Protein AF-0000000074986511 (afdb_homodimer)

Structure (mmCIF, N/CA/C/O backbone):
data_AF-0000000074986511-model_v1
#
loop_
_entity.id
_entity.type
_entity.pdbx_description
1 polymer '6-phosphogluconate dehydrogenase C-terminal domain-like protein'
#
loop_
_atom_site.group_PDB
_atom_site.id
_atom_site.type_symbol
_atom_site.label_atom_id
_atom_site.label_alt_id
_atom_site.label_comp_id
_atom_site.label_asym_id
_atom_site.label_entity_id
_atom_site.label_seq_id
_atom_site.pdbx_PDB_ins_code
_atom_site.Cartn_x
_atom_site.Cartn_y
_atom_site.Cartn_z
_atom_site.occupancy
_atom_site.B_iso_or_equiv
_atom_site.auth_seq_id
_atom_site.auth_comp_id
_atom_site.auth_asym_id
_atom_site.auth_atom_id
_atom_site.pdbx_PDB_model_num
ATOM 1 N N . MET A 1 1 ? 8.164 58.875 12.359 1 34.78 1 MET A N 1
ATOM 2 C CA . MET A 1 1 ? 7.098 57.906 12.078 1 34.78 1 MET A CA 1
ATOM 3 C C . MET A 1 1 ? 6.812 57.031 13.305 1 34.78 1 MET A C 1
ATOM 5 O O . MET A 1 1 ? 7.734 56.625 14 1 34.78 1 MET A O 1
ATOM 9 N N . PRO A 1 2 ? 5.688 57.156 13.945 1 41.56 2 PRO A N 1
ATOM 10 C CA . PRO A 1 2 ? 5.574 56.5 15.25 1 41.56 2 PRO A CA 1
ATOM 11 C C . PRO A 1 2 ? 6.176 55.094 15.25 1 41.56 2 PRO A C 1
ATOM 13 O O . PRO A 1 2 ? 6.223 54.438 14.203 1 41.56 2 PRO A O 1
ATOM 16 N N . ASN A 1 3 ? 7.301 54.781 15.797 1 42.22 3 ASN A N 1
ATOM 17 C CA . ASN A 1 3 ? 7.98 53.5 16.047 1 42.22 3 ASN A CA 1
ATOM 18 C C . ASN A 1 3 ? 6.98 52.375 16.234 1 42.22 3 ASN A C 1
ATOM 20 O O . ASN A 1 3 ? 6.449 52.188 17.328 1 42.22 3 ASN A O 1
ATOM 24 N N . SER A 1 4 ? 5.902 52.188 15.422 1 50.09 4 SER A N 1
ATOM 25 C CA . SER A 1 4 ? 4.805 51.25 15.531 1 50.09 4 SER A CA 1
ATOM 26 C C . SER A 1 4 ? 5.293 49.906 16.062 1 50.09 4 SER A C 1
ATOM 28 O O . SER A 1 4 ? 6.238 49.312 15.516 1 50.09 4 SER A O 1
ATOM 30 N N . GLU A 1 5 ? 5.227 49.625 17.359 1 72.12 5 GLU A N 1
ATOM 31 C CA . GLU A 1 5 ? 5.711 48.469 18.125 1 72.12 5 GLU A CA 1
ATOM 32 C C . GLU A 1 5 ? 5.426 47.188 17.391 1 72.12 5 GLU A C 1
ATOM 34 O O . GLU A 1 5 ? 4.289 46.906 16.984 1 72.12 5 GLU A O 1
ATOM 39 N N . LEU A 1 6 ? 6.391 46.531 16.797 1 88.69 6 LEU A N 1
ATOM 40 C CA . LEU A 1 6 ? 6.305 45.25 16.094 1 88.69 6 LEU A CA 1
ATOM 41 C C . LEU A 1 6 ? 5.543 44.219 16.922 1 88.69 6 LEU A C 1
ATOM 43 O O . LEU A 1 6 ? 5.691 44.156 18.141 1 88.69 6 LEU A O 1
ATOM 47 N N . GLU A 1 7 ? 4.668 43.594 16.203 1 94.12 7 GLU A N 1
ATOM 48 C CA . GLU A 1 7 ? 3.949 42.5 16.859 1 94.12 7 GLU A CA 1
ATOM 49 C C . GLU A 1 7 ? 4.848 41.281 17.031 1 94.12 7 GLU A C 1
ATOM 51 O O . GLU A 1 7 ? 5.719 41.031 16.203 1 94.12 7 GLU A O 1
ATOM 56 N N . ASP A 1 8 ? 4.715 40.625 18.172 1 97.75 8 ASP A N 1
ATOM 57 C CA . ASP A 1 8 ? 5.438 39.375 18.391 1 97.75 8 ASP A CA 1
ATOM 58 C C . ASP A 1 8 ? 4.629 38.188 17.906 1 97.75 8 ASP A C 1
ATOM 60 O O . ASP A 1 8 ? 3.467 38 18.281 1 97.75 8 ASP A O 1
ATOM 64 N N . ILE A 1 9 ? 5.211 37.344 17.031 1 98.62 9 ILE A N 1
ATOM 65 C CA . ILE A 1 9 ? 4.602 36.125 16.531 1 98.62 9 ILE A CA 1
ATOM 66 C C . ILE A 1 9 ? 5.496 34.938 16.844 1 98.62 9 ILE A C 1
ATOM 68 O O . ILE A 1 9 ? 6.723 35.031 16.719 1 98.62 9 ILE A O 1
ATOM 72 N N . LEU A 1 10 ? 4.879 33.875 17.281 1 98.88 10 LEU A N 1
ATOM 73 C CA . LEU A 1 10 ? 5.609 32.656 17.594 1 98.88 10 LEU A CA 1
ATOM 74 C C . LEU A 1 10 ? 5.32 31.578 16.547 1 98.88 10 LEU A C 1
ATOM 76 O O . LEU A 1 10 ? 4.168 31.391 16.156 1 98.88 10 LEU A O 1
ATOM 80 N N . VAL A 1 11 ? 6.359 30.906 16.094 1 98.81 11 VAL A N 1
ATOM 81 C CA . VAL A 1 11 ? 6.23 29.734 15.242 1 98.81 11 VAL A CA 1
ATOM 82 C C . VAL A 1 11 ? 6.738 28.5 15.984 1 98.81 11 VAL A C 1
ATOM 84 O O . VAL A 1 11 ? 7.914 28.422 16.344 1 98.81 11 VAL A O 1
ATOM 87 N N . VAL A 1 12 ? 5.812 27.578 16.219 1 98.62 12 VAL A N 1
ATOM 88 C CA . VAL A 1 12 ? 6.152 26.328 16.891 1 98.62 12 VAL A CA 1
ATOM 89 C C . VAL A 1 12 ? 6.359 25.219 15.867 1 98.62 12 VAL A C 1
ATOM 91 O O . VAL A 1 12 ? 5.406 24.781 15.219 1 98.62 12 VAL A O 1
ATOM 94 N N . GLY A 1 13 ? 7.539 24.672 15.797 1 97.06 13 GLY A N 1
ATOM 95 C CA . GLY A 1 13 ? 7.926 23.734 14.758 1 97.06 13 GLY A CA 1
ATOM 96 C C . GLY A 1 13 ? 8.75 24.375 13.656 1 97.06 13 GLY A C 1
ATOM 97 O O . GLY A 1 13 ? 8.289 25.297 12.984 1 97.06 13 GLY A O 1
ATOM 98 N N . PHE A 1 14 ? 9.891 23.828 13.477 1 96.75 14 PHE A N 1
ATOM 99 C CA . PHE A 1 14 ? 10.797 24.469 12.531 1 96.75 14 PHE A CA 1
ATOM 100 C C . PHE A 1 14 ? 11.25 23.469 11.461 1 96.75 14 PHE A C 1
ATOM 102 O O . PHE A 1 14 ? 12.445 23.312 11.219 1 96.75 14 PHE A O 1
ATOM 109 N N . GLY A 1 15 ? 10.273 22.766 10.945 1 93.56 15 GLY A N 1
ATOM 110 C CA . GLY A 1 15 ? 10.453 22.031 9.703 1 93.56 15 GLY A CA 1
ATOM 111 C C . GLY A 1 15 ? 10.383 22.922 8.477 1 93.56 15 GLY A C 1
ATOM 112 O O . GLY A 1 15 ? 10.586 24.141 8.562 1 93.56 15 GLY A O 1
ATOM 113 N N . ALA A 1 16 ? 10.109 22.312 7.371 1 91.56 16 ALA A N 1
ATOM 114 C CA . ALA A 1 16 ? 10.102 23.047 6.109 1 91.56 16 ALA A CA 1
ATOM 115 C C . ALA A 1 16 ? 9.039 24.141 6.117 1 91.56 16 ALA A C 1
ATOM 117 O O . ALA A 1 16 ? 9.32 25.297 5.777 1 91.56 16 ALA A O 1
ATOM 118 N N . VAL A 1 17 ? 7.785 23.781 6.555 1 93.56 17 VAL A N 1
ATOM 119 C CA . VAL A 1 17 ? 6.676 24.719 6.551 1 93.56 17 VAL A CA 1
ATOM 120 C C . VAL A 1 17 ? 6.941 25.844 7.555 1 93.56 17 VAL A C 1
ATOM 122 O O . VAL A 1 17 ? 6.781 27.031 7.238 1 93.56 17 VAL A O 1
ATOM 125 N N . GLY A 1 18 ? 7.426 25.484 8.75 1 96.44 18 GLY A N 1
ATOM 126 C CA . GLY A 1 18 ? 7.73 26.484 9.758 1 96.44 18 GLY A CA 1
ATOM 127 C C . GLY A 1 18 ? 8.836 27.438 9.344 1 96.44 18 GLY A C 1
ATOM 128 O O . GLY A 1 18 ? 8.766 28.641 9.617 1 96.44 18 GLY A O 1
ATOM 129 N N . ALA A 1 19 ? 9.781 26.875 8.688 1 96.38 19 ALA A N 1
ATOM 130 C CA . ALA A 1 19 ? 10.914 27.688 8.242 1 96.38 19 ALA A CA 1
ATOM 131 C C . ALA A 1 19 ? 10.477 28.703 7.188 1 96.38 19 ALA A C 1
ATOM 133 O O . ALA A 1 19 ? 10.797 29.891 7.289 1 96.38 19 ALA A O 1
ATOM 134 N N . ILE A 1 20 ? 9.727 28.25 6.262 1 95.38 20 ILE A N 1
ATOM 135 C CA . ILE A 1 20 ? 9.289 29.141 5.188 1 95.38 20 ILE A CA 1
ATOM 136 C C . ILE A 1 20 ? 8.336 30.188 5.746 1 95.38 20 ILE A C 1
ATOM 138 O O . ILE A 1 20 ? 8.414 31.359 5.379 1 95.38 20 ILE A O 1
ATOM 142 N N . CYS A 1 21 ? 7.453 29.797 6.625 1 95.88 21 CYS A N 1
ATOM 143 C CA . CYS A 1 21 ? 6.547 30.734 7.262 1 95.88 21 CYS A CA 1
ATOM 144 C C . CYS A 1 21 ? 7.32 31.797 8.031 1 95.88 21 CYS A C 1
ATOM 146 O O . CYS A 1 21 ? 6.996 33 7.953 1 95.88 21 CYS A O 1
ATOM 148 N N . SER A 1 22 ? 8.32 31.375 8.727 1 97.62 22 SER A N 1
ATOM 149 C CA . SER A 1 22 ? 9.141 32.281 9.5 1 97.62 22 SER A CA 1
ATOM 150 C C . SER A 1 22 ? 9.875 33.281 8.586 1 97.62 22 SER A C 1
ATOM 152 O O . SER A 1 22 ? 9.961 34.469 8.891 1 97.62 22 SER A O 1
ATOM 154 N N . LEU A 1 23 ? 10.406 32.719 7.523 1 96.81 23 LEU A N 1
ATOM 155 C CA . LEU A 1 23 ? 11.094 33.562 6.547 1 96.81 23 LEU A CA 1
ATOM 156 C C . LEU A 1 23 ? 10.164 34.656 6.012 1 96.81 23 LEU A C 1
ATOM 158 O O . LEU A 1 23 ? 10.516 35.844 5.992 1 96.81 23 LEU A O 1
ATOM 162 N N . ILE A 1 24 ? 8.992 34.281 5.66 1 95.81 24 ILE A N 1
ATOM 163 C CA . ILE A 1 24 ? 8.008 35.188 5.07 1 95.81 24 ILE A CA 1
ATOM 164 C C . ILE A 1 24 ? 7.605 36.25 6.09 1 95.81 24 ILE A C 1
ATOM 166 O O . ILE A 1 24 ? 7.609 37.438 5.789 1 95.81 24 ILE A O 1
ATOM 170 N N . LEU A 1 25 ? 7.297 35.844 7.277 1 97.31 25 LEU A N 1
ATOM 171 C CA . LEU A 1 25 ? 6.824 36.75 8.312 1 97.31 25 LEU A CA 1
ATOM 172 C C . LEU A 1 25 ? 7.91 37.75 8.695 1 97.31 25 LEU A C 1
ATOM 174 O O . LEU A 1 25 ? 7.641 38.938 8.828 1 97.31 25 LEU A O 1
ATOM 178 N N . LYS A 1 26 ? 9.094 37.281 8.859 1 97.19 26 LYS A N 1
ATOM 179 C CA . LYS A 1 26 ? 10.188 38.188 9.211 1 97.19 26 LYS A CA 1
ATOM 180 C C . LYS A 1 26 ? 10.477 39.156 8.078 1 97.19 26 LYS A C 1
ATOM 182 O O . LYS A 1 26 ? 10.766 40.344 8.32 1 97.19 26 LYS A O 1
ATOM 187 N N . THR A 1 27 ? 10.43 38.656 6.898 1 95.69 27 THR A N 1
ATOM 188 C CA . THR A 1 27 ? 10.695 39.5 5.727 1 95.69 27 THR A CA 1
ATOM 189 C C . THR A 1 27 ? 9.68 40.625 5.621 1 95.69 27 THR A C 1
ATOM 191 O O . THR A 1 27 ? 9.977 41.688 5.047 1 95.69 27 THR A O 1
ATOM 194 N N . SER A 1 28 ? 8.516 40.469 6.16 1 95.5 28 SER A N 1
ATOM 195 C CA . SER A 1 28 ? 7.48 41.5 6.117 1 95.5 28 SER A CA 1
ATOM 196 C C . SER A 1 28 ? 7.957 42.781 6.781 1 95.5 28 SER A C 1
ATOM 198 O O . SER A 1 28 ? 7.465 43.875 6.469 1 95.5 28 SER A O 1
ATOM 200 N N . GLY A 1 29 ? 8.82 42.656 7.809 1 96.19 29 GLY A N 1
ATOM 201 C CA . GLY A 1 29 ? 9.281 43.812 8.578 1 96.19 29 GLY A CA 1
ATOM 202 C C . GLY A 1 29 ? 8.242 44.312 9.562 1 96.19 29 GLY A C 1
ATOM 203 O O . GLY A 1 29 ? 8.445 45.344 10.203 1 96.19 29 GLY A O 1
ATOM 204 N N . LEU A 1 30 ? 7.195 43.594 9.703 1 96.12 30 LEU A N 1
ATOM 205 C CA . LEU A 1 30 ? 6.078 44.094 10.508 1 96.12 30 LEU A CA 1
ATOM 206 C C . LEU A 1 30 ? 6 43.344 11.836 1 96.12 30 LEU A C 1
ATOM 208 O O . LEU A 1 30 ? 5.219 43.688 12.711 1 96.12 30 LEU A O 1
ATOM 212 N N . VAL A 1 31 ? 6.844 42.281 11.953 1 97.38 31 VAL A N 1
ATOM 213 C CA . VAL A 1 31 ? 6.699 41.438 13.133 1 97.38 31 VAL A CA 1
ATOM 214 C C . VAL A 1 31 ? 8.078 41.031 13.641 1 97.38 31 VAL A C 1
ATOM 216 O O . VAL A 1 31 ? 9.062 41.094 12.914 1 97.38 31 VAL A O 1
ATOM 219 N N . ARG A 1 32 ? 8.188 40.656 14.922 1 98.06 32 ARG A N 1
ATOM 220 C CA . ARG A 1 32 ? 9.281 39.906 15.523 1 98.06 32 ARG A CA 1
ATOM 221 C C . ARG A 1 32 ? 8.938 38.406 15.625 1 98.06 32 ARG A C 1
ATOM 223 O O . ARG A 1 32 ? 7.957 38.031 16.266 1 98.06 32 ARG A O 1
ATOM 230 N N . VAL A 1 33 ? 9.758 37.625 14.977 1 98.62 33 VAL A N 1
ATOM 231 C CA . VAL A 1 33 ? 9.445 36.219 14.867 1 98.62 33 VAL A CA 1
ATOM 232 C C . VAL A 1 33 ? 10.266 35.406 15.883 1 98.62 33 VAL A C 1
ATOM 234 O O . VAL A 1 33 ? 11.492 35.438 15.844 1 98.62 33 VAL A O 1
ATOM 237 N N . THR A 1 34 ? 9.625 34.812 16.828 1 98.75 34 THR A N 1
ATOM 238 C CA . THR A 1 34 ? 10.203 33.812 17.703 1 98.75 34 THR A CA 1
ATOM 239 C C . THR A 1 34 ? 9.914 32.406 17.172 1 98.75 34 THR A C 1
ATOM 241 O O . THR A 1 34 ? 8.805 32.125 16.734 1 98.75 34 THR A O 1
ATOM 244 N N . VAL A 1 35 ? 10.938 31.531 17.188 1 98.75 35 VAL A N 1
ATOM 245 C CA . VAL A 1 35 ? 10.789 30.188 16.656 1 98.75 35 VAL A CA 1
ATOM 246 C C . VAL A 1 35 ? 11.148 29.156 17.734 1 98.75 35 VAL A C 1
ATOM 248 O O . VAL A 1 35 ? 12.117 29.344 18.469 1 98.75 35 VAL A O 1
ATOM 251 N N . VAL A 1 36 ? 10.32 28.172 17.859 1 98.62 36 VAL A N 1
ATOM 252 C CA . VAL A 1 36 ? 10.688 27 18.641 1 98.62 36 VAL A CA 1
ATOM 253 C C . VAL A 1 36 ? 11.172 25.891 17.719 1 98.62 36 VAL A C 1
ATOM 255 O O . VAL A 1 36 ? 10.422 25.391 16.875 1 98.62 36 VAL A O 1
ATOM 258 N N . ALA A 1 37 ? 12.398 25.531 17.828 1 97.44 37 ALA A N 1
ATOM 259 C CA . ALA A 1 37 ? 13.016 24.391 17.156 1 97.44 37 ALA A CA 1
ATOM 260 C C . ALA A 1 37 ? 13.414 23.312 18.156 1 97.44 37 ALA A C 1
ATOM 262 O O . ALA A 1 37 ? 13.969 23.609 19.219 1 97.44 37 ALA A O 1
ATOM 263 N N . ARG A 1 38 ? 13.062 22.125 17.875 1 92.31 38 ARG A N 1
ATOM 264 C CA . ARG A 1 38 ? 13.391 21.047 18.812 1 92.31 38 ARG A CA 1
ATOM 265 C C . ARG A 1 38 ? 14.547 20.203 18.297 1 92.31 38 ARG A C 1
ATOM 267 O O . ARG A 1 38 ? 15.703 20.438 18.625 1 92.31 38 ARG A O 1
ATOM 274 N N . SER A 1 39 ? 14.266 19.312 17.281 1 90.06 39 SER A N 1
ATOM 275 C CA . SER A 1 39 ? 15.258 18.359 16.828 1 90.06 39 SER A CA 1
ATOM 276 C C . SER A 1 39 ? 16.422 19.062 16.125 1 90.06 39 SER A C 1
ATOM 278 O O . SER A 1 39 ? 17.547 18.562 16.141 1 90.06 39 SER A O 1
ATOM 280 N N . ASN A 1 40 ? 16.125 20.234 15.555 1 94.31 40 ASN A N 1
ATOM 281 C CA . ASN A 1 40 ? 17.188 20.891 14.789 1 94.31 40 ASN A CA 1
ATOM 282 C C . ASN A 1 40 ? 17.641 22.188 15.445 1 94.31 40 ASN A C 1
ATOM 284 O O . ASN A 1 40 ? 18.234 23.047 14.797 1 94.31 40 ASN A O 1
ATOM 288 N N . TYR A 1 41 ? 17.391 22.359 16.734 1 97.12 41 TYR A N 1
ATOM 289 C CA . TYR A 1 41 ? 17.75 23.562 17.469 1 97.12 41 TYR A CA 1
ATOM 290 C C . TYR A 1 41 ? 19.234 23.844 17.359 1 97.12 41 TYR A C 1
ATOM 292 O O . TYR A 1 41 ? 19.641 24.969 17.016 1 97.12 41 TYR A O 1
ATOM 300 N N . ASN A 1 42 ? 20.031 22.859 17.594 1 97.31 42 ASN A N 1
ATOM 301 C CA . ASN A 1 42 ? 21.484 23.047 17.641 1 97.31 42 ASN A CA 1
ATOM 302 C C . ASN A 1 42 ? 22.031 23.469 16.266 1 97.31 42 ASN A C 1
ATOM 304 O O . ASN A 1 42 ? 22.859 24.375 16.188 1 97.31 42 ASN A O 1
ATOM 308 N N . ALA A 1 43 ? 21.516 22.844 15.25 1 97.25 43 ALA A N 1
ATOM 309 C CA . ALA A 1 43 ? 21.969 23.172 13.906 1 97.25 43 ALA A CA 1
ATOM 310 C C . ALA A 1 43 ? 21.609 24.609 13.539 1 97.25 43 ALA A C 1
ATOM 312 O O . ALA A 1 43 ? 22.438 25.359 13 1 97.25 43 ALA A O 1
ATOM 313 N N . VAL A 1 44 ? 20.438 25 13.914 1 97.56 44 VAL A N 1
ATOM 314 C CA . VAL A 1 44 ? 19.953 26.328 13.594 1 97.56 44 VAL A CA 1
ATOM 315 C C . VAL A 1 44 ? 20.672 27.375 14.453 1 97.56 44 VAL A C 1
ATOM 317 O O . VAL A 1 44 ? 21.016 28.453 13.977 1 97.56 44 VAL A O 1
ATOM 320 N N . ASN A 1 45 ? 20.844 27.047 15.688 1 97.38 45 ASN A N 1
ATOM 321 C CA . ASN A 1 45 ? 21.531 27.938 16.609 1 97.38 45 ASN A CA 1
ATOM 322 C C . ASN A 1 45 ? 22.969 28.188 16.172 1 97.38 45 ASN A C 1
ATOM 324 O O . ASN A 1 45 ? 23.469 29.312 16.266 1 97.38 45 ASN A O 1
ATOM 328 N N . GLU A 1 46 ? 23.594 27.188 15.68 1 97.5 46 GLU A N 1
ATOM 329 C CA . GLU A 1 46 ? 25.016 27.266 15.328 1 97.5 46 GLU A CA 1
ATOM 330 C C . GLU A 1 46 ? 25.203 27.938 13.969 1 97.5 46 GLU A C 1
ATOM 332 O O . GLU A 1 46 ? 26.094 28.781 13.812 1 97.5 46 GLU A O 1
ATOM 337 N N . SER A 1 47 ? 24.359 27.594 12.969 1 97.5 47 SER A N 1
ATOM 338 C CA . SER A 1 47 ? 24.719 27.953 11.602 1 97.5 47 SER A CA 1
ATOM 339 C C . SER A 1 47 ? 23.594 28.719 10.922 1 97.5 47 SER A C 1
ATOM 341 O O . SER A 1 47 ? 23.734 29.172 9.781 1 97.5 47 SER A O 1
ATOM 343 N N . GLY A 1 48 ? 22.516 28.859 11.656 1 97.94 48 GLY A N 1
ATOM 344 C CA . GLY A 1 48 ? 21.359 29.422 10.977 1 97.94 48 GLY A CA 1
ATOM 345 C C . GLY A 1 48 ? 20.766 28.484 9.938 1 97.94 48 GLY A C 1
ATOM 346 O O . GLY A 1 48 ? 21.188 27.328 9.812 1 97.94 48 GLY A O 1
ATOM 347 N N . VAL A 1 49 ? 19.75 29 9.234 1 98.19 49 VAL A N 1
ATOM 348 C CA . VAL A 1 49 ? 19.047 28.188 8.242 1 98.19 49 VAL A CA 1
ATOM 349 C C . VAL A 1 49 ? 19.469 28.609 6.836 1 98.19 49 VAL A C 1
ATOM 351 O O . VAL A 1 49 ? 19.594 29.797 6.551 1 98.19 49 VAL A O 1
ATOM 354 N N . ARG A 1 50 ? 19.812 27.656 6.012 1 97.5 50 ARG A N 1
ATOM 355 C CA . ARG A 1 50 ? 19.984 27.906 4.582 1 97.5 50 ARG A CA 1
ATOM 356 C C . ARG A 1 50 ? 18.688 27.641 3.818 1 97.5 50 ARG A C 1
ATOM 358 O O . ARG A 1 50 ? 18.125 26.547 3.908 1 97.5 50 ARG A O 1
ATOM 365 N N . PHE A 1 51 ? 18.219 28.672 3.127 1 96.69 51 PHE A N 1
ATOM 366 C CA . PHE A 1 51 ? 17.047 28.5 2.271 1 96.69 51 PHE A CA 1
ATOM 367 C C . PHE A 1 51 ? 17.453 28.422 0.806 1 96.69 51 PHE A C 1
ATOM 369 O O . PHE A 1 51 ? 18.266 29.219 0.337 1 96.69 51 PHE A O 1
ATOM 376 N N . GLU A 1 52 ? 16.969 27.484 0.16 1 95.19 52 GLU A N 1
ATOM 377 C CA . GLU A 1 52 ? 17.016 27.375 -1.295 1 95.19 52 GLU A CA 1
ATOM 378 C C . GLU A 1 52 ? 15.625 27.422 -1.899 1 95.19 52 GLU A C 1
ATOM 380 O O . GLU A 1 52 ? 14.977 26.375 -2.059 1 95.19 52 GLU A O 1
ATOM 385 N N . SER A 1 53 ? 15.25 28.672 -2.207 1 92.31 53 SER A N 1
ATOM 386 C CA . SER A 1 53 ? 13.891 28.859 -2.689 1 92.31 53 SER A CA 1
ATOM 387 C C . SER A 1 53 ? 13.875 29.406 -4.105 1 92.31 53 SER A C 1
ATOM 389 O O . SER A 1 53 ? 14.57 30.391 -4.402 1 92.31 53 SER A O 1
ATOM 391 N N . ASN A 1 54 ? 13.078 28.828 -4.926 1 87.44 54 ASN A N 1
ATOM 392 C CA . ASN A 1 54 ? 12.898 29.375 -6.266 1 87.44 54 ASN A CA 1
ATOM 393 C C . ASN A 1 54 ? 12.07 30.656 -6.234 1 87.44 54 ASN A C 1
ATOM 395 O O . ASN A 1 54 ? 12.172 31.484 -7.145 1 87.44 54 ASN A O 1
ATOM 399 N N . LYS A 1 55 ? 11.367 30.891 -5.199 1 88.19 55 LYS A N 1
ATOM 400 C CA . LYS A 1 55 ? 10.477 32.031 -5.094 1 88.19 55 LYS A CA 1
ATOM 401 C C . LYS A 1 55 ? 11.117 33.156 -4.285 1 88.19 55 LYS A C 1
ATOM 403 O O . LYS A 1 55 ? 11.047 34.344 -4.672 1 88.19 55 LYS A O 1
ATOM 408 N N . TYR A 1 56 ? 11.805 32.812 -3.201 1 91.12 56 TYR A N 1
ATOM 409 C CA . TYR A 1 56 ? 12.266 33.812 -2.26 1 91.12 56 TYR A CA 1
ATOM 410 C C . TYR A 1 56 ? 13.766 34.031 -2.369 1 91.12 56 TYR A C 1
ATOM 412 O O . TYR A 1 56 ? 14.305 35 -1.853 1 91.12 56 TYR A O 1
ATOM 420 N N . GLY A 1 57 ? 14.438 33.125 -3.059 1 90.62 57 GLY A N 1
ATOM 421 C CA . GLY A 1 57 ? 15.883 33.219 -3.219 1 90.62 57 GLY A CA 1
ATOM 422 C C . GLY A 1 57 ? 16.641 32.375 -2.211 1 90.62 57 GLY A C 1
ATOM 423 O O . GLY A 1 57 ? 16.047 31.578 -1.476 1 90.62 57 GLY A O 1
ATOM 424 N N . THR A 1 58 ? 17.938 32.5 -2.273 1 94.5 58 THR A N 1
ATOM 425 C CA . THR A 1 58 ? 18.812 31.75 -1.387 1 94.5 58 THR A CA 1
ATOM 426 C C . THR A 1 58 ? 19.266 32.594 -0.209 1 94.5 58 THR A C 1
ATOM 428 O O . THR A 1 58 ? 19.656 33.75 -0.392 1 94.5 58 THR A O 1
ATOM 431 N N . PHE A 1 59 ? 19.047 32.125 0.958 1 95.56 59 PHE A N 1
ATOM 432 C CA . PHE A 1 59 ? 19.516 32.75 2.188 1 95.56 59 PHE A CA 1
ATOM 433 C C . PHE A 1 59 ? 20.516 31.844 2.9 1 95.56 59 PHE A C 1
ATOM 435 O O . PHE A 1 59 ? 20.344 30.625 2.953 1 95.56 59 PHE A O 1
ATOM 442 N N . GLU A 1 60 ? 21.547 32.469 3.393 1 96.06 60 GLU A N 1
ATOM 443 C CA . GLU A 1 60 ? 22.516 31.766 4.211 1 96.06 60 GLU A CA 1
ATOM 444 C C . GLU A 1 60 ? 22.516 32.281 5.648 1 96.06 60 GLU A C 1
ATOM 446 O O . GLU A 1 60 ? 22.453 33.5 5.879 1 96.06 60 GLU A O 1
ATOM 451 N N . GLY A 1 61 ? 22.484 31.375 6.523 1 97.5 61 GLY A N 1
ATOM 452 C CA . GLY A 1 61 ? 22.625 31.734 7.93 1 97.5 61 GLY A CA 1
ATOM 453 C C . GLY A 1 61 ? 21.453 32.531 8.469 1 97.5 61 GLY A C 1
ATOM 454 O O . GLY A 1 61 ? 21.609 33.344 9.375 1 97.5 61 GLY A O 1
ATOM 455 N N . TRP A 1 62 ? 20.328 32.312 7.84 1 97.94 62 TRP A N 1
ATOM 456 C CA . TRP A 1 62 ? 19.141 33.031 8.297 1 97.94 62 TRP A CA 1
ATOM 457 C C . TRP A 1 62 ? 18.781 32.625 9.719 1 97.94 62 TRP A C 1
ATOM 459 O O . TRP A 1 62 ? 18.922 31.453 10.094 1 97.94 62 TRP A O 1
ATOM 469 N N . ARG A 1 63 ? 18.312 33.594 10.5 1 97.88 63 ARG A N 1
ATOM 470 C CA . ARG A 1 63 ? 17.891 33.344 11.867 1 97.88 63 ARG A CA 1
ATOM 471 C C . ARG A 1 63 ? 16.594 34.094 12.188 1 97.88 63 ARG A C 1
ATOM 473 O O . ARG A 1 63 ? 16.391 35.219 11.703 1 97.88 63 ARG A O 1
ATOM 480 N N . PRO A 1 64 ? 15.758 33.438 12.984 1 98.38 64 PRO A N 1
ATOM 481 C CA . PRO A 1 64 ? 14.641 34.219 13.5 1 98.38 64 PRO A CA 1
ATOM 482 C C . PRO A 1 64 ? 15.094 35.344 14.461 1 98.38 64 PRO A C 1
ATOM 484 O O . PRO A 1 64 ? 16.281 35.406 14.789 1 98.38 64 PRO A O 1
ATOM 487 N N . ASP A 1 65 ? 14.203 36.219 14.844 1 98.31 65 ASP A N 1
ATOM 488 C CA . ASP A 1 65 ? 14.539 37.25 15.812 1 98.31 65 ASP A CA 1
ATOM 489 C C . ASP A 1 65 ? 14.867 36.625 17.172 1 98.31 65 ASP A C 1
ATOM 491 O O . ASP A 1 65 ? 15.68 37.188 17.922 1 98.31 65 ASP A O 1
ATOM 495 N N . ARG A 1 66 ? 14.203 35.531 17.453 1 98.5 66 ARG A N 1
ATOM 496 C CA . ARG A 1 66 ? 14.453 34.781 18.672 1 98.5 66 ARG A CA 1
ATOM 497 C C . ARG A 1 66 ? 14.273 33.281 18.438 1 98.5 66 ARG A C 1
ATOM 499 O O . ARG A 1 66 ? 13.312 32.844 17.797 1 98.5 66 ARG A O 1
ATOM 506 N N . LEU A 1 67 ? 15.266 32.5 18.859 1 98.69 67 LEU A N 1
ATOM 507 C CA . LEU A 1 67 ? 15.227 31.031 18.766 1 98.69 67 LEU A CA 1
ATOM 508 C C . LEU A 1 67 ? 15.102 30.391 20.141 1 98.69 67 LEU A C 1
ATOM 510 O O . LEU A 1 67 ? 15.859 30.719 21.047 1 98.69 67 LEU A O 1
ATOM 514 N N . CYS A 1 68 ? 14.117 29.547 20.281 1 98.62 68 CYS A N 1
ATOM 515 C CA . CYS A 1 68 ? 13.898 28.844 21.547 1 98.62 68 CYS A CA 1
ATOM 516 C C . CYS A 1 68 ? 13.992 27.344 21.344 1 98.62 68 CYS A C 1
ATOM 518 O O . CYS A 1 68 ? 13.656 26.828 20.281 1 98.62 68 CYS A O 1
ATOM 520 N N . LYS A 1 69 ? 14.352 26.641 22.391 1 97.25 69 LYS A N 1
ATOM 521 C CA . LYS A 1 69 ? 14.516 25.188 22.312 1 97.25 69 LYS A CA 1
ATOM 522 C C . LYS A 1 69 ? 13.227 24.469 22.703 1 97.25 69 LYS A C 1
ATOM 524 O O . LYS A 1 69 ? 13.07 23.281 22.422 1 97.25 69 LYS A O 1
ATOM 529 N N . SER A 1 70 ? 12.32 25.234 23.359 1 97.88 70 SER A N 1
ATOM 530 C CA . SER A 1 70 ? 11.07 24.641 23.812 1 97.88 70 SER A CA 1
ATOM 531 C C . SER A 1 70 ? 9.945 25.656 23.859 1 97.88 70 SER A C 1
ATOM 533 O O . SER A 1 70 ? 10.195 26.875 23.859 1 97.88 70 SER A O 1
ATOM 535 N N . VAL A 1 71 ? 8.703 25.156 23.859 1 98.56 71 VAL A N 1
ATOM 536 C CA . VAL A 1 71 ? 7.543 26.031 23.969 1 98.56 71 VAL A CA 1
ATOM 537 C C . VAL A 1 71 ? 7.527 26.703 25.344 1 98.56 71 VAL A C 1
ATOM 539 O O . VAL A 1 71 ? 7.117 27.859 25.469 1 98.56 71 VAL A O 1
ATOM 542 N N . GLU A 1 72 ? 8.031 26.016 26.328 1 98.06 72 GLU A N 1
ATOM 543 C CA . GLU A 1 72 ? 8.141 26.578 27.672 1 98.06 72 GLU A CA 1
ATOM 544 C C . GLU A 1 72 ? 9.023 27.828 27.672 1 98.06 72 GLU A C 1
ATOM 546 O O . GLU A 1 72 ? 8.68 28.828 28.281 1 98.06 72 GLU A O 1
ATOM 551 N N . GLU A 1 73 ? 10.125 27.672 26.969 1 98.19 73 GLU A N 1
ATOM 552 C CA . GLU A 1 73 ? 11.055 28.797 26.875 1 98.19 73 GLU A CA 1
ATOM 553 C C . GLU A 1 73 ? 10.414 29.984 26.141 1 98.19 73 GLU A C 1
ATOM 555 O O . GLU A 1 73 ? 10.68 31.141 26.469 1 98.19 73 GLU A O 1
ATOM 560 N N . ALA A 1 74 ? 9.57 29.734 25.219 1 98.56 74 ALA A N 1
ATOM 561 C CA . ALA A 1 74 ? 8.969 30.781 24.375 1 98.56 74 ALA A CA 1
ATOM 562 C C . ALA A 1 74 ? 7.785 31.438 25.078 1 98.56 74 ALA A C 1
ATOM 564 O O . ALA A 1 74 ? 7.387 32.531 24.734 1 98.56 74 ALA A O 1
ATOM 565 N N . ALA A 1 75 ? 7.219 30.75 26.109 1 98.44 75 ALA A N 1
ATOM 566 C CA . ALA A 1 75 ? 5.992 31.219 26.75 1 98.44 75 ALA A CA 1
ATOM 567 C C . ALA A 1 75 ? 6.293 32.25 27.828 1 98.44 75 ALA A C 1
ATOM 569 O O . ALA A 1 75 ? 5.68 32.219 28.891 1 98.44 75 ALA A O 1
ATOM 570 N N . ASP A 1 76 ? 7.289 33.094 27.656 1 97.81 76 ASP A N 1
ATOM 571 C CA . ASP A 1 76 ? 7.688 34.125 28.641 1 97.81 76 ASP A CA 1
ATOM 572 C C . ASP A 1 76 ? 7.223 35.5 28.203 1 97.81 76 ASP A C 1
ATOM 574 O O . ASP A 1 76 ? 7.594 36.5 28.812 1 97.81 76 ASP A O 1
ATOM 578 N N . ARG A 1 77 ? 6.461 35.594 27.125 1 97.62 77 ARG A N 1
ATOM 579 C CA . ARG A 1 77 ? 5.938 36.875 26.656 1 97.62 77 ARG A CA 1
ATOM 580 C C . ARG A 1 77 ? 4.625 36.688 25.906 1 97.62 77 ARG A C 1
ATOM 582 O O . ARG A 1 77 ? 4.191 35.562 25.672 1 97.62 77 ARG A O 1
ATOM 589 N N . SER A 1 78 ? 3.99 37.781 25.641 1 97.31 78 SER A N 1
ATOM 590 C CA . SER A 1 78 ? 2.736 37.75 24.891 1 97.31 78 SER A CA 1
ATOM 591 C C . SER A 1 78 ? 2.984 37.688 23.391 1 97.31 78 SER A C 1
ATOM 593 O O . SER A 1 78 ? 3.986 38.219 22.906 1 97.31 78 SER A O 1
ATOM 595 N N . TYR A 1 79 ? 2.092 37 22.656 1 98.12 79 TYR A N 1
ATOM 596 C CA . TYR A 1 79 ? 2.121 36.906 21.203 1 98.12 79 TYR A CA 1
ATOM 597 C C . TYR A 1 79 ? 0.76 37.25 20.609 1 98.12 79 TYR A C 1
ATOM 599 O O . TYR A 1 79 ? -0.279 36.906 21.172 1 98.12 79 TYR A O 1
ATOM 607 N N . THR A 1 80 ? 0.828 37.906 19.5 1 97.56 80 THR A N 1
ATOM 608 C CA . THR A 1 80 ? -0.417 38.156 18.781 1 97.56 80 THR A CA 1
ATOM 609 C C . THR A 1 80 ? -0.904 36.844 18.125 1 97.56 80 THR A C 1
ATOM 611 O O . THR A 1 80 ? -2.092 36.531 18.203 1 97.56 80 THR A O 1
ATOM 614 N N . TYR A 1 81 ? -0.008 36.156 17.469 1 98.56 81 TYR A N 1
ATOM 615 C CA . TYR A 1 81 ? -0.278 34.875 16.844 1 98.56 81 TYR A CA 1
ATOM 616 C C . TYR A 1 81 ? 0.731 33.812 17.297 1 98.56 81 TYR A C 1
ATOM 618 O O . TYR A 1 81 ? 1.917 34.125 17.453 1 98.56 81 TYR A O 1
ATOM 626 N N . VAL A 1 82 ? 0.274 32.656 17.5 1 98.81 82 VAL A N 1
ATOM 627 C CA . VAL A 1 82 ? 1.102 31.469 17.672 1 98.81 82 VAL A CA 1
ATOM 628 C C . VAL A 1 82 ? 0.804 30.453 16.578 1 98.81 82 VAL A C 1
ATOM 630 O O . VAL A 1 82 ? -0.27 29.844 16.547 1 98.81 82 VAL A O 1
ATOM 633 N N . LEU A 1 83 ? 1.749 30.281 15.68 1 98.69 83 LEU A N 1
ATOM 634 C CA . LEU A 1 83 ? 1.604 29.344 14.57 1 98.69 83 LEU A CA 1
ATOM 635 C C . LEU A 1 83 ? 2.121 27.953 14.953 1 98.69 83 LEU A C 1
ATOM 637 O O . LEU A 1 83 ? 3.221 27.828 15.492 1 98.69 83 LEU A O 1
ATOM 641 N N . ILE A 1 84 ? 1.296 26.984 14.727 1 98.38 84 ILE A N 1
ATOM 642 C CA . ILE A 1 84 ? 1.705 25.594 14.898 1 98.38 84 ILE A CA 1
ATOM 643 C C . ILE A 1 84 ? 1.978 24.953 13.531 1 98.38 84 ILE A C 1
ATOM 645 O O . ILE A 1 84 ? 1.062 24.797 12.727 1 98.38 84 ILE A O 1
ATOM 649 N N . THR A 1 85 ? 3.232 24.625 13.297 1 96.94 85 THR A N 1
ATOM 650 C CA . THR A 1 85 ? 3.623 24.109 11.984 1 96.94 85 THR A CA 1
ATOM 651 C C . THR A 1 85 ? 4.156 22.688 12.102 1 96.94 85 THR A C 1
ATOM 653 O O . THR A 1 85 ? 4.836 22.188 11.203 1 96.94 85 THR A O 1
ATOM 656 N N . THR A 1 86 ? 3.881 22.047 13.234 1 95.31 86 THR A N 1
ATOM 657 C CA . THR A 1 86 ? 4.246 20.641 13.406 1 95.31 86 THR A CA 1
ATOM 658 C C . THR A 1 86 ? 3.256 19.734 12.68 1 95.31 86 THR A C 1
ATOM 660 O O . THR A 1 86 ? 2.115 20.141 12.43 1 95.31 86 THR A O 1
ATOM 663 N N . LYS A 1 87 ? 3.691 18.609 12.383 1 93.69 87 LYS A N 1
ATOM 664 C CA . LYS A 1 87 ? 2.746 17.609 11.883 1 93.69 87 LYS A CA 1
ATOM 665 C C . LYS A 1 87 ? 1.728 17.234 12.953 1 93.69 87 LYS A C 1
ATOM 667 O O . LYS A 1 87 ? 2.057 17.188 14.141 1 93.69 87 LYS A O 1
ATOM 672 N N . ALA A 1 88 ? 0.546 17.016 12.438 1 96.94 88 ALA A N 1
ATOM 673 C CA . ALA A 1 88 ? -0.491 16.562 13.352 1 96.94 88 ALA A CA 1
ATOM 674 C C . ALA A 1 88 ? -0.494 15.031 13.453 1 96.94 88 ALA A C 1
ATOM 676 O O . ALA A 1 88 ? -0.972 14.344 12.547 1 96.94 88 ALA A O 1
ATOM 677 N N . ILE A 1 89 ? 0.019 14.57 14.555 1 97.12 89 ILE A N 1
ATOM 678 C CA . ILE A 1 89 ? 0.042 13.141 14.875 1 97.12 89 ILE A CA 1
ATOM 679 C C . ILE A 1 89 ? -0.57 12.914 16.266 1 97.12 89 ILE A C 1
ATOM 681 O O . ILE A 1 89 ? 0.133 12.547 17.203 1 97.12 89 ILE A O 1
ATOM 685 N N . PRO A 1 90 ? -1.822 12.977 16.297 1 96.5 90 PRO A N 1
ATOM 686 C CA . PRO A 1 90 ? -2.486 13.039 17.594 1 96.5 90 PRO A CA 1
ATOM 687 C C . PRO A 1 90 ? -2.293 11.766 18.422 1 96.5 90 PRO A C 1
ATOM 689 O O . PRO A 1 90 ? -2.395 11.797 19.641 1 96.5 90 PRO A O 1
ATOM 692 N N . GLU A 1 91 ? -2.002 10.641 17.719 1 93.88 91 GLU A N 1
ATOM 693 C CA . GLU A 1 91 ? -1.787 9.398 18.438 1 93.88 91 GLU A CA 1
ATOM 694 C C . GLU A 1 91 ? -0.457 9.422 19.188 1 93.88 91 GLU A C 1
ATOM 696 O O . GLU A 1 91 ? -0.218 8.586 20.062 1 93.88 91 GLU A O 1
ATOM 701 N N . LEU A 1 92 ? 0.367 10.383 18.938 1 93.94 92 LEU A N 1
ATOM 702 C CA . LEU A 1 92 ? 1.638 10.531 19.625 1 93.94 92 LEU A CA 1
ATOM 703 C C . LEU A 1 92 ? 1.591 11.711 20.594 1 93.94 92 LEU A C 1
ATOM 705 O O . LEU A 1 92 ? 1.976 11.594 21.75 1 93.94 92 LEU A O 1
ATOM 709 N N . VAL A 1 93 ? 1.21 12.867 20.078 1 95 93 VAL A N 1
ATOM 710 C CA . VAL A 1 93 ? 1.13 14.07 20.891 1 95 93 VAL A CA 1
ATOM 711 C C . VAL A 1 93 ? 0.036 14.992 20.359 1 95 93 VAL A C 1
ATOM 713 O O . VAL A 1 93 ? -0.016 15.273 19.156 1 95 93 VAL A O 1
ATOM 716 N N . LYS A 1 94 ? -0.767 15.414 21.219 1 96.69 94 LYS A N 1
ATOM 717 C CA . LYS A 1 94 ? -1.831 16.344 20.844 1 96.69 94 LYS A CA 1
ATOM 718 C C . LYS A 1 94 ? -1.318 17.781 20.797 1 96.69 94 LYS A C 1
ATOM 720 O O . LYS A 1 94 ? -0.396 18.141 21.531 1 96.69 94 LYS A O 1
ATOM 725 N N . THR A 1 95 ? -1.933 18.547 19.969 1 97.31 95 THR A N 1
ATOM 726 C CA . THR A 1 95 ? -1.518 19.938 19.797 1 97.31 95 THR A CA 1
ATOM 727 C C . THR A 1 95 ? -1.616 20.703 21.109 1 97.31 95 THR A C 1
ATOM 729 O O . THR A 1 95 ? -0.75 21.516 21.422 1 97.31 95 THR A O 1
ATOM 732 N N . SER A 1 96 ? -2.627 20.422 21.938 1 97.12 96 SER A N 1
ATOM 733 C CA . SER A 1 96 ? -2.799 21.094 23.234 1 97.12 96 SER A CA 1
ATOM 734 C C . SER A 1 96 ? -1.65 20.781 24.172 1 97.12 96 SER A C 1
ATOM 736 O O . SER A 1 96 ? -1.254 21.609 24.984 1 97.12 96 SER A O 1
ATOM 738 N N . HIS A 1 97 ? -1.133 19.547 24 1 97.25 97 HIS A N 1
ATOM 739 C CA . HIS A 1 97 ? -0.005 19.156 24.844 1 97.25 97 HIS A CA 1
ATOM 740 C C . HIS A 1 97 ? 1.272 19.875 24.406 1 97.25 97 HIS A C 1
ATOM 742 O O . HIS A 1 97 ? 2.086 20.25 25.25 1 97.25 97 HIS A O 1
ATOM 748 N N . VAL A 1 98 ? 1.418 20.047 23.141 1 97.19 98 VAL A N 1
ATOM 749 C CA . VAL A 1 98 ? 2.549 20.812 22.609 1 97.19 98 VAL A CA 1
ATOM 750 C C . VAL A 1 98 ? 2.492 22.25 23.141 1 97.19 98 VAL A C 1
ATOM 752 O O . VAL A 1 98 ? 3.523 22.828 23.469 1 97.19 98 VAL A O 1
ATOM 755 N N . LEU A 1 99 ? 1.308 22.766 23.297 1 98.12 99 LEU A N 1
ATOM 756 C CA . LEU A 1 99 ? 1.098 24.172 23.656 1 98.12 99 LEU A CA 1
ATOM 757 C C . LEU A 1 99 ? 0.786 24.297 25.156 1 98.12 99 LEU A C 1
ATOM 759 O O . LEU A 1 99 ? 0.311 25.344 25.594 1 98.12 99 LEU A O 1
ATOM 763 N N . ALA A 1 100 ? 1.047 23.281 25.906 1 97.94 100 ALA A N 1
ATOM 764 C CA . ALA A 1 100 ? 0.674 23.219 27.312 1 97.94 100 ALA A CA 1
ATOM 765 C C . ALA A 1 100 ? 1.171 24.453 28.062 1 97.94 100 ALA A C 1
ATOM 767 O O . ALA A 1 100 ? 0.465 25 28.922 1 97.94 100 ALA A O 1
ATOM 768 N N . PRO A 1 101 ? 2.385 24.984 27.797 1 98.44 101 PRO A N 1
ATOM 769 C CA . PRO A 1 101 ? 2.857 26.172 28.516 1 98.44 101 PRO A CA 1
ATOM 770 C C . PRO A 1 101 ? 1.959 27.391 28.297 1 98.44 101 PRO A C 1
ATOM 772 O O . PRO A 1 101 ? 1.797 28.203 29.203 1 98.44 101 PRO A O 1
ATOM 775 N N . PHE A 1 102 ? 1.338 27.516 27.172 1 98.12 102 PHE A N 1
ATOM 776 C CA . PHE A 1 102 ? 0.449 28.641 26.875 1 98.12 102 PHE A CA 1
ATOM 777 C C . PHE A 1 102 ? -0.903 28.453 27.547 1 98.12 102 PHE A C 1
ATOM 779 O O . PHE A 1 102 ? -1.671 29.406 27.703 1 98.12 102 PHE A O 1
ATOM 786 N N . LEU A 1 103 ? -1.176 27.219 27.922 1 97.69 103 LEU A N 1
ATOM 787 C CA . LEU A 1 103 ? -2.451 26.906 28.547 1 97.69 103 LEU A CA 1
ATOM 788 C C . LEU A 1 103 ? -2.32 26.891 30.062 1 97.69 103 LEU A C 1
ATOM 790 O O . LEU A 1 103 ? -3.303 26.656 30.781 1 97.69 103 LEU A O 1
ATOM 794 N N . SER A 1 104 ? -1.165 27.141 30.531 1 97.25 104 SER A N 1
ATOM 795 C CA . SER A 1 104 ? -0.886 27.062 31.969 1 97.25 104 SER A CA 1
ATOM 796 C C . SER A 1 104 ? -1.373 28.328 32.688 1 97.25 104 SER A C 1
ATOM 798 O O . SER A 1 104 ? -1.549 29.375 32.062 1 97.25 104 SER A O 1
ATOM 800 N N . ALA A 1 105 ? -1.515 28.172 33.969 1 96.19 105 ALA A N 1
ATOM 801 C CA . ALA A 1 105 ? -1.852 29.312 34.812 1 96.19 105 ALA A CA 1
ATOM 802 C C . ALA A 1 105 ? -0.739 30.359 34.781 1 96.19 105 ALA A C 1
ATOM 804 O O . ALA A 1 105 ? -1.009 31.562 34.781 1 96.19 105 ALA A O 1
ATOM 805 N N . LYS A 1 106 ? 0.415 29.828 34.781 1 96.44 106 LYS A N 1
ATOM 806 C CA . LYS A 1 106 ? 1.571 30.719 34.75 1 96.44 106 LYS A CA 1
ATOM 807 C C . LYS A 1 106 ? 1.499 31.703 33.594 1 96.44 106 LYS A C 1
ATOM 809 O O . LYS A 1 106 ? 1.743 32.906 33.781 1 96.44 106 LYS A O 1
ATOM 814 N N . TYR A 1 107 ? 1.192 31.25 32.438 1 97.69 107 TYR A N 1
ATOM 815 C CA . TYR A 1 107 ? 1.081 32.125 31.266 1 97.69 107 TYR A CA 1
ATOM 816 C C . TYR A 1 107 ? -0.175 32.969 31.328 1 97.69 107 TYR A C 1
ATOM 818 O O . TYR A 1 107 ? -0.118 34.188 31.109 1 97.69 107 TYR A O 1
ATOM 826 N N . ASN A 1 108 ? -1.277 32.406 31.734 1 96.31 108 ASN A N 1
ATOM 827 C CA . ASN A 1 108 ? -2.586 33.062 31.656 1 96.31 108 ASN A CA 1
ATOM 828 C C . ASN A 1 108 ? -2.773 34.094 32.75 1 96.31 108 ASN A C 1
ATOM 830 O O . ASN A 1 108 ? -3.668 34.938 32.688 1 96.31 108 ASN A O 1
ATOM 834 N N . ASP A 1 109 ? -1.962 34 33.75 1 96.12 109 ASP A N 1
ATOM 835 C CA . ASP A 1 109 ? -1.971 35.031 34.812 1 96.12 109 ASP A CA 1
ATOM 836 C C . ASP A 1 109 ? -1.287 36.312 34.344 1 96.12 109 ASP A C 1
ATOM 838 O O . ASP A 1 109 ? -1.533 37.375 34.875 1 96.12 109 ASP A O 1
ATOM 842 N N . GLN A 1 110 ? -0.494 36.156 33.375 1 96.62 110 GLN A N 1
ATOM 843 C CA . GLN A 1 110 ? 0.343 37.281 32.969 1 96.62 110 GLN A CA 1
ATOM 844 C C . GLN A 1 110 ? -0.071 37.844 31.609 1 96.62 110 GLN A C 1
ATOM 846 O O . GLN A 1 110 ? 0.097 39.031 31.328 1 96.62 110 GLN A O 1
ATOM 851 N N . PHE A 1 111 ? -0.574 36.969 30.781 1 96.38 111 PHE A N 1
ATOM 852 C CA . PHE A 1 111 ? -0.828 37.344 29.406 1 96.38 111 PHE A CA 1
ATOM 853 C C . PHE A 1 111 ? -2.201 36.875 28.953 1 96.38 111 PHE A C 1
ATOM 855 O O . PHE A 1 111 ? -2.73 35.906 29.484 1 96.38 111 PHE A O 1
ATOM 862 N N . SER A 1 112 ? -2.701 37.594 27.969 1 95.62 112 SER A N 1
ATOM 863 C CA . SER A 1 112 ? -3.904 37.094 27.297 1 95.62 112 SER A CA 1
ATOM 864 C C . SER A 1 112 ? -3.584 35.969 26.328 1 95.62 112 SER A C 1
ATOM 866 O O . SER A 1 112 ? -2.477 35.906 25.781 1 95.62 112 SER A O 1
ATOM 868 N N . GLN A 1 113 ? -4.551 35.125 26.125 1 96.81 113 GLN A N 1
ATOM 869 C CA . GLN A 1 113 ? -4.383 34.062 25.141 1 96.81 113 GLN A CA 1
ATOM 870 C C . GLN A 1 113 ? -4.117 34.656 23.75 1 96.81 113 GLN A C 1
ATOM 872 O O . GLN A 1 113 ? -4.793 35.594 23.328 1 96.81 113 GLN A O 1
ATOM 877 N N . PRO A 1 114 ? -3.201 34.125 23.062 1 97.44 114 PRO A N 1
ATOM 878 C CA . PRO A 1 114 ? -2.996 34.531 21.656 1 97.44 114 PRO A CA 1
ATOM 879 C C . PRO A 1 114 ? -4.016 33.906 20.719 1 97.44 114 PRO A C 1
ATOM 881 O O . PRO A 1 114 ? -4.879 33.125 21.141 1 97.44 114 PRO A O 1
ATOM 884 N N . THR A 1 115 ? -3.969 34.375 19.453 1 98.19 115 THR A N 1
ATOM 885 C CA . THR A 1 115 ? -4.648 33.656 18.375 1 98.19 115 THR A CA 1
ATOM 886 C C . THR A 1 115 ? -3.781 32.5 17.875 1 98.19 115 THR A C 1
ATOM 888 O O . THR A 1 115 ? -2.637 32.719 17.469 1 98.19 115 THR A O 1
ATOM 891 N N . TYR A 1 116 ? -4.312 31.297 17.969 1 98.75 116 TYR A N 1
ATOM 892 C CA . TYR A 1 116 ? -3.564 30.141 17.484 1 98.75 116 TYR A CA 1
ATOM 893 C C . TYR A 1 116 ? -3.844 29.891 16.016 1 98.75 116 TYR A C 1
ATOM 895 O O . TYR A 1 116 ? -4.996 29.938 15.57 1 98.75 116 TYR A O 1
ATOM 903 N N . VAL A 1 117 ? -2.785 29.703 15.227 1 98.81 117 VAL A N 1
ATOM 904 C CA . VAL A 1 117 ? -2.877 29.422 13.805 1 98.81 117 VAL A CA 1
ATOM 905 C C . VAL A 1 117 ? -2.344 28.016 13.523 1 98.81 117 VAL A C 1
ATOM 907 O O . VAL A 1 117 ? -1.148 27.766 13.672 1 98.81 117 VAL A O 1
ATOM 910 N N . LEU A 1 118 ? -3.213 27.125 13.102 1 98.44 118 LEU A N 1
ATOM 911 C CA . LEU A 1 118 ? -2.809 25.75 12.875 1 98.44 118 LEU A CA 1
ATOM 912 C C . LEU A 1 118 ? -2.496 25.516 11.398 1 98.44 118 LEU A C 1
ATOM 914 O O . LEU A 1 118 ? -3.402 25.484 10.57 1 98.44 118 LEU A O 1
ATOM 918 N N . LEU A 1 119 ? -1.215 25.406 11.102 1 97.38 119 LEU A N 1
ATOM 919 C CA . LEU A 1 119 ? -0.776 25.047 9.758 1 97.38 119 LEU A CA 1
ATOM 920 C C . LEU A 1 119 ? -0.523 23.547 9.656 1 97.38 119 LEU A C 1
ATOM 922 O O . LEU A 1 119 ? 0.586 23.125 9.328 1 97.38 119 LEU A O 1
ATOM 926 N N . GLN A 1 120 ? -1.518 22.797 10.008 1 96.25 120 GLN A N 1
ATOM 927 C CA . GLN A 1 120 ? -1.465 21.328 10.023 1 96.25 120 GLN A CA 1
ATOM 928 C C . GLN A 1 120 ? -2.4 20.734 8.977 1 96.25 120 GLN A C 1
ATOM 930 O O . GLN A 1 120 ? -3.504 21.234 8.766 1 96.25 120 GLN A O 1
ATOM 935 N N . ASN A 1 121 ? -1.908 19.719 8.359 1 94.31 121 ASN A N 1
ATOM 936 C CA . ASN A 1 121 ? -2.752 18.984 7.418 1 94.31 121 ASN A CA 1
ATOM 937 C C . ASN A 1 121 ? -3.814 18.172 8.141 1 94.31 121 ASN A C 1
ATOM 939 O O . ASN A 1 121 ? -3.656 17.844 9.32 1 94.31 121 ASN A O 1
ATOM 943 N N . GLY A 1 122 ? -4.855 17.906 7.355 1 96.19 122 GLY A N 1
ATOM 944 C CA . GLY A 1 122 ? -5.859 16.984 7.863 1 96.19 122 GLY A CA 1
ATOM 945 C C . GLY A 1 122 ? -7.109 17.688 8.367 1 96.19 122 GLY A C 1
ATOM 946 O O . GLY A 1 122 ? -7.223 18.906 8.273 1 96.19 122 GLY A O 1
ATOM 947 N N . LEU A 1 123 ? -7.992 16.938 8.844 1 97.06 123 LEU A N 1
ATOM 948 C CA . LEU A 1 123 ? -9.305 17.406 9.273 1 97.06 123 LEU A CA 1
ATOM 949 C C . LEU A 1 123 ? -9.438 17.344 10.797 1 97.06 123 LEU A C 1
ATOM 951 O O . LEU A 1 123 ? -8.844 16.484 11.438 1 97.06 123 LEU A O 1
ATOM 955 N N . ASN A 1 124 ? -10.094 18.312 11.344 1 96.12 124 ASN A N 1
ATOM 956 C CA . ASN A 1 124 ? -10.484 18.359 12.75 1 96.12 124 ASN A CA 1
ATOM 957 C C . ASN A 1 124 ? -9.273 18.453 13.672 1 96.12 124 ASN A C 1
ATOM 959 O O . ASN A 1 124 ? -9.328 18 14.82 1 96.12 124 ASN A O 1
ATOM 963 N N . VAL A 1 125 ? -8.211 18.953 13.195 1 97.81 125 VAL A N 1
ATOM 964 C CA . VAL A 1 125 ? -6.992 19.078 13.992 1 97.81 125 VAL A CA 1
ATOM 965 C C . VAL A 1 125 ? -7.184 20.156 15.062 1 97.81 125 VAL A C 1
ATOM 967 O O . VAL A 1 125 ? -6.398 20.234 16.016 1 97.81 125 VAL A O 1
ATOM 970 N N . GLU A 1 126 ? -8.289 20.922 15 1 97.81 126 GLU A N 1
ATOM 971 C CA . GLU A 1 126 ? -8.516 22.078 15.859 1 97.81 126 GLU A CA 1
ATOM 972 C C . GLU A 1 126 ? -9.258 21.672 17.141 1 97.81 126 GLU A C 1
ATOM 974 O O . GLU A 1 126 ? -9.172 22.375 18.156 1 97.81 126 GLU A O 1
ATOM 979 N N . ILE A 1 127 ? -9.961 20.531 17.078 1 97.12 127 ILE A N 1
ATOM 980 C CA . ILE A 1 127 ? -10.992 20.203 18.062 1 97.12 127 ILE A CA 1
ATOM 981 C C . ILE A 1 127 ? -10.375 20.141 19.453 1 97.12 127 ILE A C 1
ATOM 983 O O . ILE A 1 127 ? -10.844 20.812 20.375 1 97.12 127 ILE A O 1
ATOM 987 N N . GLU A 1 128 ? -9.328 19.406 19.531 1 96.69 128 GLU A N 1
ATOM 988 C CA . GLU A 1 128 ? -8.75 19.188 20.844 1 96.69 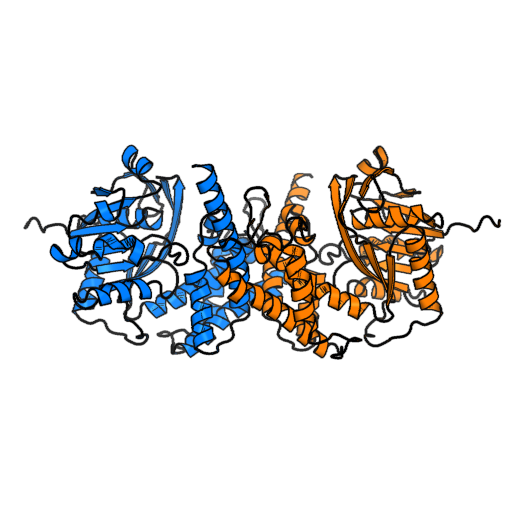128 GLU A CA 1
ATOM 989 C C . GLU A 1 128 ? -8.203 20.484 21.438 1 96.69 128 GLU A C 1
ATOM 991 O O . GLU A 1 128 ? -8.383 20.75 22.625 1 96.69 128 GLU A O 1
ATOM 996 N N . LEU A 1 129 ? -7.492 21.281 20.672 1 98.06 129 LEU A N 1
ATOM 997 C CA . LEU A 1 129 ? -6.988 22.578 21.141 1 98.06 129 LEU A CA 1
ATOM 998 C C . LEU A 1 129 ? -8.133 23.5 21.531 1 98.06 129 LEU A C 1
ATOM 1000 O O . LEU A 1 129 ? -8.07 24.188 22.547 1 98.06 129 LEU A O 1
ATOM 1004 N N . TYR A 1 130 ? -9.18 23.516 20.75 1 97.94 130 TYR A N 1
ATOM 1005 C CA . TYR A 1 130 ? -10.352 24.344 21.016 1 97.94 130 TYR A CA 1
ATOM 1006 C C . TYR A 1 130 ? -10.953 24.016 22.375 1 97.94 130 TYR A C 1
ATOM 1008 O O . TYR A 1 130 ? -11.234 24.906 23.172 1 97.94 130 TYR A O 1
ATOM 1016 N N . GLU A 1 131 ? -11.133 22.75 22.609 1 97.19 131 GLU A N 1
ATOM 1017 C CA . GLU A 1 131 ? -11.719 22.297 23.859 1 97.19 131 GLU A CA 1
ATOM 1018 C C . GLU A 1 131 ? -10.828 22.672 25.047 1 97.19 131 GLU A C 1
ATOM 1020 O O . GLU A 1 131 ? -11.32 23.094 26.094 1 97.19 131 GLU A O 1
ATOM 1025 N N . SER A 1 132 ? -9.539 22.531 24.844 1 97.56 132 SER A N 1
ATOM 1026 C CA . SER A 1 132 ? -8.602 22.875 25.906 1 97.56 132 SER A CA 1
ATOM 1027 C C . SER A 1 132 ? -8.633 24.359 26.203 1 97.56 132 SER A C 1
ATOM 1029 O O . SER A 1 132 ? -8.562 24.766 27.375 1 97.56 132 SER A O 1
ATOM 1031 N N . LEU A 1 133 ? -8.703 25.156 25.188 1 97.75 133 LEU A N 1
ATOM 1032 C CA . LEU A 1 133 ? -8.773 26.594 25.359 1 97.75 133 LEU A CA 1
ATOM 1033 C C . LEU A 1 133 ? -10.086 27.016 26.016 1 97.75 133 LEU A C 1
ATOM 1035 O O . LEU A 1 133 ? -10.102 27.891 26.875 1 97.75 133 LEU A O 1
ATOM 1039 N N . LYS A 1 134 ? -11.102 26.391 25.562 1 96.56 134 LYS A N 1
ATOM 1040 C CA . LYS A 1 134 ? -12.414 26.688 26.141 1 96.56 134 LYS A CA 1
ATOM 1041 C C . LYS A 1 134 ? -12.43 26.375 27.625 1 96.56 134 LYS A C 1
ATOM 1043 O O . LYS A 1 134 ? -13.031 27.109 28.422 1 96.56 134 LYS A O 1
ATOM 1048 N N . ALA A 1 135 ? -11.797 25.359 28.031 1 96.25 135 ALA A N 1
ATOM 1049 C CA . ALA A 1 135 ? -11.766 24.891 29.406 1 96.25 135 ALA A CA 1
ATOM 1050 C C . ALA A 1 135 ? -11.047 25.891 30.312 1 96.25 135 ALA A C 1
ATOM 1052 O O . ALA A 1 135 ? -11.25 25.906 31.531 1 96.25 135 ALA A O 1
ATOM 1053 N N . LEU A 1 136 ? -10.195 26.75 29.734 1 95.38 136 LEU A N 1
ATOM 1054 C CA . LEU A 1 136 ? -9.484 27.766 30.5 1 95.38 136 LEU A CA 1
ATOM 1055 C C . LEU A 1 136 ? -10.445 28.812 31.047 1 95.38 136 LEU A C 1
ATOM 1057 O O . LEU A 1 136 ? -10.141 29.5 32.031 1 95.38 136 LEU A O 1
ATOM 1061 N N . GLY A 1 137 ? -11.609 28.984 30.328 1 93.56 137 GLY A N 1
ATOM 1062 C CA . GLY A 1 137 ? -12.602 29.953 30.75 1 93.56 137 GLY A CA 1
ATOM 1063 C C . GLY A 1 137 ? -12.164 31.391 30.547 1 93.56 137 GLY A C 1
ATOM 1064 O O . GLY A 1 137 ? -12.547 32.281 31.312 1 93.56 137 GLY A O 1
ATOM 1065 N N . LYS A 1 138 ? -11.258 31.625 29.641 1 91 138 LYS A N 1
ATOM 1066 C CA . LYS A 1 138 ? -10.711 32.969 29.422 1 91 138 LYS A CA 1
ATOM 1067 C C . LYS A 1 138 ? -11.258 33.562 28.141 1 91 138 LYS A C 1
ATOM 1069 O O . LYS A 1 138 ? -10.508 34.188 27.359 1 91 138 LYS A O 1
ATOM 1074 N N . GLY A 1 139 ? -12.594 33.312 27.844 1 89.56 139 GLY A N 1
ATOM 1075 C CA . GLY A 1 139 ? -13.188 33.844 26.625 1 89.56 139 GLY A CA 1
ATOM 1076 C C . GLY A 1 139 ? -13.289 32.812 25.516 1 89.56 139 GLY A C 1
ATOM 1077 O O . GLY A 1 139 ? -12.922 31.641 25.719 1 89.56 139 GLY A O 1
ATOM 1078 N N . ASP A 1 140 ? -13.734 33.281 24.359 1 92.12 140 ASP A N 1
ATOM 1079 C CA . ASP A 1 140 ? -13.891 32.375 23.234 1 92.12 140 ASP A CA 1
ATOM 1080 C C . ASP A 1 140 ? -12.539 32.062 22.578 1 92.12 140 ASP A C 1
ATOM 1082 O O . ASP A 1 140 ? -11.766 32.969 22.297 1 92.12 140 ASP A O 1
ATOM 1086 N N . PRO A 1 141 ? -12.258 30.828 22.422 1 96.31 141 PRO A N 1
ATOM 1087 C CA . PRO A 1 141 ? -11 30.469 21.766 1 96.31 141 PRO A CA 1
ATOM 1088 C C . PRO A 1 141 ? -10.859 31.078 20.375 1 96.31 141 PRO A C 1
ATOM 1090 O O . PRO A 1 141 ? -11.828 31.109 19.609 1 96.31 141 PRO A O 1
ATOM 1093 N N . ARG A 1 142 ? -9.734 31.672 20.094 1 97.31 142 ARG A N 1
ATOM 1094 C CA . ARG A 1 142 ? -9.406 32.188 18.766 1 97.31 142 ARG A CA 1
ATOM 1095 C C . ARG A 1 142 ? -8.438 31.234 18.047 1 97.31 142 ARG A C 1
ATOM 1097 O O . ARG A 1 142 ? -7.238 31.234 18.344 1 97.31 142 ARG A O 1
ATOM 1104 N N . ILE A 1 143 ? -8.984 30.469 17.094 1 98.44 143 ILE A N 1
ATOM 1105 C CA . ILE A 1 143 ? -8.18 29.562 16.281 1 98.44 143 ILE A CA 1
ATOM 1106 C C . ILE A 1 143 ? -8.391 29.875 14.805 1 98.44 143 ILE A C 1
ATOM 1108 O O . ILE A 1 143 ? -9.523 29.938 14.328 1 98.44 143 ILE A O 1
ATOM 1112 N N . ILE A 1 144 ? -7.301 30.188 14.156 1 98.62 144 ILE A N 1
ATOM 1113 C CA . ILE A 1 144 ? -7.289 30.25 12.695 1 98.62 144 ILE A CA 1
ATOM 1114 C C . ILE A 1 144 ? -6.824 28.922 12.117 1 98.62 144 ILE A C 1
ATOM 1116 O O . ILE A 1 144 ? -5.73 28.453 12.43 1 98.62 144 ILE A O 1
ATOM 1120 N N . SER A 1 145 ? -7.695 28.266 11.375 1 97.81 145 SER A N 1
ATOM 1121 C CA . SER A 1 145 ? -7.324 27.078 10.633 1 97.81 145 SER A CA 1
ATOM 1122 C C . SER A 1 145 ? -6.836 27.422 9.227 1 97.81 145 SER A C 1
ATOM 1124 O O . SER A 1 145 ? -7.031 28.547 8.758 1 97.81 145 SER A O 1
ATOM 1126 N N . THR A 1 146 ? -6.102 26.406 8.656 1 97.75 146 THR A N 1
ATOM 1127 C CA . THR A 1 146 ? -5.465 26.797 7.398 1 97.75 146 THR A CA 1
ATOM 1128 C C . THR A 1 146 ? -5.465 25.625 6.418 1 97.75 146 THR A C 1
ATOM 1130 O O . THR A 1 146 ? -5.676 24.469 6.812 1 97.75 146 THR A O 1
ATOM 1133 N N . GLY A 1 147 ? -5.395 25.906 5.168 1 95.62 147 GLY A N 1
ATOM 1134 C CA . GLY A 1 147 ? -4.895 25.062 4.094 1 95.62 147 GLY A CA 1
ATOM 1135 C C . GLY A 1 147 ? -3.592 25.562 3.498 1 95.62 147 GLY A C 1
ATOM 1136 O O . GLY A 1 147 ? -3.502 26.719 3.07 1 95.62 147 GLY A O 1
ATOM 1137 N N . VAL A 1 148 ? -2.576 24.719 3.557 1 94 148 VAL A N 1
ATOM 1138 C CA . VAL A 1 148 ? -1.265 25.125 3.072 1 94 148 VAL A CA 1
ATOM 1139 C C . VAL A 1 148 ? -0.891 24.312 1.832 1 94 148 VAL A C 1
ATOM 1141 O O . VAL A 1 148 ? -0.896 23.094 1.862 1 94 148 VAL A O 1
ATOM 1144 N N . TRP A 1 149 ? -0.705 24.953 0.706 1 90.88 149 TRP A N 1
ATOM 1145 C CA . TRP A 1 149 ? -0.142 24.359 -0.503 1 90.88 149 TRP A CA 1
ATOM 1146 C C . TRP A 1 149 ? 1.287 24.844 -0.731 1 90.88 149 TRP A C 1
ATOM 1148 O O . TRP A 1 149 ? 1.511 26 -1.075 1 90.88 149 TRP A O 1
ATOM 1158 N N . ILE A 1 150 ? 2.186 24.016 -0.432 1 88.81 150 ILE A N 1
ATOM 1159 C CA . ILE A 1 150 ? 3.592 24.391 -0.543 1 88.81 150 ILE A CA 1
ATOM 1160 C C . ILE A 1 150 ? 4.434 23.156 -0.857 1 88.81 150 ILE A C 1
ATOM 1162 O O . ILE A 1 150 ? 4.102 22.047 -0.429 1 88.81 150 ILE A O 1
ATOM 1166 N N . SER A 1 151 ? 5.367 23.312 -1.739 1 85.56 151 SER A N 1
ATOM 1167 C CA . SER A 1 151 ? 6.375 22.281 -1.992 1 85.56 151 SER A CA 1
ATOM 1168 C C . SER A 1 151 ? 7.695 22.625 -1.317 1 85.56 151 SER A C 1
ATOM 1170 O O . SER A 1 151 ? 8.539 23.312 -1.904 1 85.56 151 SER A O 1
ATOM 1172 N N . SER A 1 152 ? 7.871 22.219 -0.092 1 87.94 152 SER A N 1
ATOM 1173 C CA . SER A 1 152 ? 9.078 22.484 0.677 1 87.94 152 SER A CA 1
ATOM 1174 C C . SER A 1 152 ? 9.531 21.266 1.465 1 87.94 152 SER A C 1
ATOM 1176 O O . SER A 1 152 ? 8.703 20.469 1.906 1 87.94 152 SER A O 1
ATOM 1178 N N . ASN A 1 153 ? 10.844 21.125 1.542 1 86.06 153 ASN A N 1
ATOM 1179 C CA . ASN A 1 153 ? 11.43 20 2.252 1 86.06 153 ASN A CA 1
ATOM 1180 C C . ASN A 1 153 ? 12.633 20.422 3.09 1 86.06 153 ASN A C 1
ATOM 1182 O O . ASN A 1 153 ? 13.398 21.297 2.684 1 86.06 153 ASN A O 1
ATOM 1186 N N . LEU A 1 154 ? 12.711 19.859 4.242 1 89.44 154 LEU A N 1
ATOM 1187 C CA . LEU A 1 154 ? 13.938 19.953 5.031 1 89.44 154 LEU A CA 1
ATOM 1188 C C . LEU A 1 154 ? 14.953 18.906 4.59 1 89.44 154 LEU A C 1
ATOM 1190 O O . LEU A 1 154 ? 14.891 17.75 5.023 1 89.44 154 LEU A O 1
ATOM 1194 N N . ILE A 1 155 ? 15.922 19.25 3.818 1 88.75 155 ILE A N 1
ATOM 1195 C CA . ILE A 1 155 ? 16.828 18.266 3.215 1 88.75 155 ILE A CA 1
ATOM 1196 C C . ILE A 1 155 ? 18.016 18.031 4.141 1 88.75 155 ILE A C 1
ATOM 1198 O O . ILE A 1 155 ? 18.781 17.078 3.947 1 88.75 155 ILE A O 1
ATOM 1202 N N . ALA A 1 156 ? 18.266 18.844 5.082 1 91.62 156 ALA A N 1
ATOM 1203 C CA . ALA A 1 156 ? 19.188 18.734 6.215 1 91.62 156 ALA A CA 1
ATOM 1204 C C . ALA A 1 156 ? 18.625 19.453 7.438 1 91.62 156 ALA A C 1
ATOM 1206 O O . ALA A 1 156 ? 17.625 20.172 7.34 1 91.62 156 ALA A O 1
ATOM 1207 N N . PRO A 1 157 ? 19.156 19.266 8.547 1 93 157 PRO A N 1
ATOM 1208 C CA . PRO A 1 157 ? 18.562 19.812 9.758 1 93 157 PRO A CA 1
ATOM 1209 C C . PRO A 1 157 ? 18.359 21.328 9.688 1 93 157 PRO A C 1
ATOM 1211 O O . PRO A 1 157 ? 17.484 21.875 10.359 1 93 157 PRO A O 1
ATOM 1214 N N . ASN A 1 158 ? 19.188 22.047 8.922 1 96.69 158 ASN A N 1
ATOM 1215 C CA . ASN A 1 158 ? 19.047 23.5 8.828 1 96.69 158 ASN A CA 1
ATOM 1216 C C . ASN A 1 158 ? 19.047 23.969 7.379 1 96.69 158 ASN A C 1
ATOM 1218 O O . ASN A 1 158 ? 19.453 25.094 7.082 1 96.69 158 ASN A O 1
ATOM 1222 N N . VAL A 1 159 ? 18.672 23.078 6.473 1 96.44 159 VAL A N 1
ATOM 1223 C CA . VAL A 1 159 ? 18.594 23.438 5.062 1 96.44 159 VAL A CA 1
ATOM 1224 C C . VAL A 1 159 ? 17.172 23.172 4.535 1 96.44 159 VAL A C 1
ATOM 1226 O O . VAL A 1 159 ? 16.703 22.031 4.562 1 96.44 159 VAL A O 1
ATOM 1229 N N . VAL A 1 160 ? 16.547 24.203 4.023 1 95.19 160 VAL A N 1
ATOM 1230 C CA . VAL A 1 160 ? 15.18 24.141 3.523 1 95.19 160 VAL A CA 1
ATOM 1231 C C . VAL A 1 160 ? 15.172 24.375 2.016 1 95.19 160 VAL A C 1
ATOM 1233 O O . VAL A 1 160 ? 15.688 25.391 1.537 1 95.19 160 VAL A O 1
ATOM 1236 N N . GLU A 1 161 ? 14.648 23.422 1.339 1 92.38 161 GLU A N 1
ATOM 1237 C CA . GLU A 1 161 ? 14.414 23.562 -0.096 1 92.38 161 GLU A CA 1
ATOM 1238 C C . GLU A 1 161 ? 12.953 23.891 -0.389 1 92.38 161 GLU A C 1
ATOM 1240 O O . GLU A 1 161 ? 12.055 23.281 0.195 1 92.38 161 GLU A O 1
ATOM 1245 N N . HIS A 1 162 ? 12.68 24.797 -1.085 1 89.69 162 HIS A N 1
ATOM 1246 C CA . HIS A 1 162 ? 11.352 25.203 -1.52 1 89.69 162 HIS A CA 1
ATOM 1247 C C . HIS A 1 162 ? 11.266 25.281 -3.041 1 89.69 162 HIS A C 1
ATOM 1249 O O . HIS A 1 162 ? 11.766 26.219 -3.652 1 89.69 162 HIS A O 1
ATOM 1255 N N . ASN A 1 163 ? 10.617 24.094 -3.498 1 79.31 163 ASN A N 1
ATOM 1256 C CA . ASN A 1 163 ? 10.516 23.938 -4.945 1 79.31 163 ASN A CA 1
ATOM 1257 C C . ASN A 1 163 ? 9.094 24.219 -5.441 1 79.31 163 ASN A C 1
ATOM 1259 O O . ASN A 1 163 ? 8.125 23.875 -4.773 1 79.31 163 ASN A O 1
ATOM 1263 N N . GLY A 1 164 ? 8.875 25.281 -6.191 1 69.69 164 GLY A N 1
ATOM 1264 C CA . GLY A 1 164 ? 7.555 25.516 -6.758 1 69.69 164 GLY A CA 1
ATOM 1265 C C . GLY A 1 164 ? 7.133 26.969 -6.719 1 69.69 164 GLY A C 1
ATOM 1266 O O . GLY A 1 164 ? 7.742 27.781 -6.023 1 69.69 164 GLY A O 1
ATOM 1267 N N . ALA A 1 165 ? 6.215 27.156 -7.578 1 59.72 165 ALA A N 1
ATOM 1268 C CA . ALA A 1 165 ? 5.742 28.531 -7.742 1 59.72 165 ALA A CA 1
ATOM 1269 C C . ALA A 1 165 ? 4.715 28.891 -6.672 1 59.72 165 ALA A C 1
ATOM 1271 O O . ALA A 1 165 ? 4.344 30.062 -6.523 1 59.72 165 ALA A O 1
ATOM 1272 N N . PHE A 1 166 ? 4.531 27.797 -5.84 1 64.44 166 PHE A N 1
ATOM 1273 C CA . PHE A 1 166 ? 3.314 28.062 -5.074 1 64.44 166 PHE A CA 1
ATOM 1274 C C . PHE A 1 166 ? 3.604 28.031 -3.578 1 64.44 166 PHE A C 1
ATOM 1276 O O . PHE A 1 166 ? 4.441 27.266 -3.111 1 64.44 166 PHE A O 1
ATOM 1283 N N . ASN A 1 167 ? 3.268 29.062 -2.953 1 74.94 167 ASN A N 1
ATOM 1284 C CA . ASN A 1 167 ? 2.998 29.109 -1.52 1 74.94 167 ASN A CA 1
ATOM 1285 C C . ASN A 1 167 ? 1.659 29.766 -1.219 1 74.94 167 ASN A C 1
ATOM 1287 O O . ASN A 1 167 ? 1.575 31 -1.144 1 74.94 167 ASN A O 1
ATOM 1291 N N . ARG A 1 168 ? 0.628 28.922 -1.169 1 88.94 168 ARG A N 1
ATOM 1292 C CA . ARG A 1 168 ? -0.713 29.422 -0.896 1 88.94 168 ARG A CA 1
ATOM 1293 C C . ARG A 1 168 ? -1.173 29.031 0.503 1 88.94 168 ARG A C 1
ATOM 1295 O O . ARG A 1 168 ? -1.061 27.875 0.895 1 88.94 168 ARG A O 1
ATOM 1302 N N . LEU A 1 169 ? -1.575 30.094 1.153 1 96.06 169 LEU A N 1
ATOM 1303 C CA . LEU A 1 169 ? -2.09 29.906 2.506 1 96.06 169 LEU A CA 1
ATOM 1304 C C . LEU A 1 169 ? -3.553 30.328 2.594 1 96.06 169 LEU A C 1
ATOM 1306 O O . LEU A 1 169 ? -3.873 31.516 2.463 1 96.06 169 LEU A O 1
ATOM 1310 N N . ALA A 1 170 ? -4.441 29.391 2.73 1 97.38 170 ALA A N 1
ATOM 1311 C CA . ALA A 1 170 ? -5.84 29.672 3.025 1 97.38 170 ALA A CA 1
ATOM 1312 C C . ALA A 1 170 ? -6.066 29.828 4.527 1 97.38 170 ALA A C 1
ATOM 1314 O O . ALA A 1 170 ? -5.543 29.047 5.324 1 97.38 170 ALA A O 1
ATOM 1315 N N . LEU A 1 171 ? -6.758 30.875 4.891 1 98.31 171 LEU A N 1
ATOM 1316 C CA . LEU A 1 171 ? -7.023 31.188 6.293 1 98.31 171 LEU A CA 1
ATOM 1317 C C . LEU A 1 171 ? -8.523 31.266 6.559 1 98.31 171 LEU A C 1
ATOM 1319 O O . LEU A 1 171 ? -9.281 31.766 5.73 1 98.31 171 LEU A O 1
ATOM 1323 N N . GLY A 1 172 ? -8.922 30.797 7.641 1 98.06 172 GLY A N 1
ATOM 1324 C CA . GLY A 1 172 ? -10.281 30.969 8.133 1 98.06 172 GLY A CA 1
ATOM 1325 C C . GLY A 1 172 ? -10.422 30.688 9.617 1 98.06 172 GLY A C 1
ATOM 1326 O O . GLY A 1 172 ? -9.648 29.906 10.18 1 98.06 172 GLY A O 1
ATOM 1327 N N . MET A 1 173 ? -11.43 31.328 10.234 1 97.88 173 MET A N 1
ATOM 1328 C CA . MET A 1 173 ? -11.68 31.078 11.648 1 97.88 173 MET A CA 1
ATOM 1329 C C . MET A 1 173 ? -12.281 29.688 11.859 1 97.88 173 MET A C 1
ATOM 1331 O O . MET A 1 173 ? -13.133 29.25 11.086 1 97.88 173 MET A O 1
ATOM 1335 N N . TYR A 1 174 ? -11.742 28.984 12.805 1 97.31 174 TYR A N 1
ATOM 1336 C CA . TYR A 1 174 ? -12.383 27.734 13.195 1 97.31 174 TYR A CA 1
ATOM 1337 C C . TYR A 1 174 ? -13.656 27.984 13.992 1 97.31 174 TYR A C 1
ATOM 1339 O O . TYR A 1 174 ? -13.633 28.719 14.977 1 97.31 174 TYR A O 1
ATOM 1347 N N . ARG A 1 175 ? -14.695 27.438 13.523 1 94.69 175 ARG A N 1
ATOM 1348 C CA . ARG A 1 175 ? -16 27.516 14.156 1 94.69 175 ARG A CA 1
ATOM 1349 C C . ARG A 1 175 ? -16.562 26.125 14.422 1 94.69 175 ARG A C 1
ATOM 1351 O O . ARG A 1 175 ? -17.141 25.5 13.531 1 94.69 175 ARG A O 1
ATOM 1358 N N . PRO A 1 176 ? -16.438 25.625 15.68 1 91.88 176 PRO A N 1
ATOM 1359 C CA . PRO A 1 176 ? -16.891 24.266 15.977 1 91.88 176 PRO A CA 1
ATOM 1360 C C . PRO A 1 176 ? -18.344 24.031 15.562 1 91.88 176 PRO A C 1
ATOM 1362 O O . PRO A 1 176 ? -19.234 24.812 15.93 1 91.88 176 PRO A O 1
ATOM 1365 N N . ASN A 1 177 ? -18.594 22.969 14.742 1 82.81 177 ASN A N 1
ATOM 1366 C CA . ASN A 1 177 ? -19.922 22.469 14.352 1 82.81 177 ASN A CA 1
ATOM 1367 C C . ASN A 1 177 ? -20.641 23.469 13.445 1 82.81 177 ASN A C 1
ATOM 1369 O O . ASN A 1 177 ? -21.875 23.469 13.383 1 82.81 177 ASN A O 1
ATOM 1373 N N . ASP A 1 178 ? -19.938 24.406 12.914 1 84.12 178 ASP A N 1
ATOM 1374 C CA . ASP A 1 178 ? -20.484 25.359 11.945 1 84.12 178 ASP A CA 1
ATOM 1375 C C . ASP A 1 178 ? -19.797 25.234 10.594 1 84.12 178 ASP A C 1
ATOM 1377 O O . ASP A 1 178 ? -18.688 25.734 10.414 1 84.12 178 ASP A O 1
ATOM 1381 N N . PHE A 1 179 ? -20.516 24.625 9.703 1 78.06 179 PHE A N 1
ATOM 1382 C CA . PHE A 1 179 ? -19.938 24.359 8.398 1 78.06 179 PHE A CA 1
ATOM 1383 C C . PHE A 1 179 ? -20.578 25.234 7.328 1 78.06 179 PHE A C 1
ATOM 1385 O O . PHE A 1 179 ? -20.297 25.078 6.141 1 78.06 179 PHE A O 1
ATOM 1392 N N . THR A 1 180 ? -21.422 26.219 7.754 1 78.44 180 THR A N 1
ATOM 1393 C CA . THR A 1 180 ? -22.234 26.875 6.742 1 78.44 180 THR A CA 1
ATOM 1394 C C . THR A 1 180 ? -22.031 28.391 6.805 1 78.44 180 THR A C 1
ATOM 1396 O O . THR A 1 180 ? -22.406 29.109 5.875 1 78.44 180 THR A O 1
ATOM 1399 N N . THR A 1 181 ? -21.406 28.844 7.887 1 85.25 181 THR A N 1
ATOM 1400 C CA . THR A 1 181 ? -21.203 30.281 8 1 85.25 181 THR A CA 1
ATOM 1401 C C . THR A 1 181 ? -20.375 30.812 6.832 1 85.25 181 THR A C 1
ATOM 1403 O O . THR A 1 181 ? -19.328 30.234 6.504 1 85.25 181 THR A O 1
ATOM 1406 N N . MET A 1 182 ? -20.844 31.891 6.191 1 88.31 182 MET A N 1
ATOM 1407 C CA . MET A 1 182 ? -20.172 32.406 5.008 1 88.31 182 MET A CA 1
ATOM 1408 C C . MET A 1 182 ? -19.688 33.844 5.246 1 88.31 182 MET A C 1
ATOM 1410 O O . MET A 1 182 ? -19.203 34.5 4.32 1 88.31 182 MET A O 1
ATOM 1414 N N . VAL A 1 183 ? -19.828 34.344 6.43 1 93.31 183 VAL A N 1
ATOM 1415 C CA . VAL A 1 183 ? -19.438 35.719 6.738 1 93.31 183 VAL A CA 1
ATOM 1416 C C . VAL A 1 183 ? -18.641 35.75 8.039 1 93.31 183 VAL A C 1
ATOM 1418 O O . VAL A 1 183 ? -18.984 35.062 9 1 93.31 183 VAL A O 1
ATOM 1421 N N . ASN A 1 184 ? -17.594 36.406 8 1 96.5 184 ASN A N 1
ATOM 1422 C CA . ASN A 1 184 ? -16.828 36.656 9.211 1 96.5 184 ASN A CA 1
ATOM 1423 C C . ASN A 1 184 ? -17.375 37.844 10 1 96.5 184 ASN A C 1
ATOM 1425 O O . ASN A 1 184 ? -17.797 38.812 9.414 1 96.5 184 ASN A O 1
ATOM 1429 N N . THR A 1 185 ? -17.375 37.781 11.297 1 95.81 185 THR A N 1
ATOM 1430 C CA . THR A 1 185 ? -17.641 38.969 12.102 1 95.81 185 THR A CA 1
ATOM 1431 C C . THR A 1 185 ? -16.516 39.969 11.922 1 95.81 185 THR A C 1
ATOM 1433 O O . THR A 1 185 ? -15.461 39.656 11.367 1 95.81 185 THR A O 1
ATOM 1436 N N . ALA A 1 186 ? -16.75 41.156 12.375 1 97 186 ALA A N 1
ATOM 1437 C CA . ALA A 1 186 ? -15.734 42.188 12.281 1 97 186 ALA A CA 1
ATOM 1438 C C . ALA A 1 186 ? -14.461 41.812 13.031 1 97 186 ALA A C 1
ATOM 1440 O O . ALA A 1 186 ? -13.352 42.062 12.555 1 97 186 ALA A O 1
ATOM 1441 N N . GLU A 1 187 ? -14.648 41.219 14.148 1 96 187 GLU A N 1
ATOM 1442 C CA . GLU A 1 187 ? -13.516 40.812 14.953 1 96 187 GLU A CA 1
ATOM 1443 C C . GLU A 1 187 ? -12.727 39.688 14.258 1 96 187 GLU A C 1
ATOM 1445 O O . GLU A 1 187 ? -11.5 39.719 14.234 1 96 187 GLU A O 1
ATOM 1450 N N . GLU A 1 188 ? -13.461 38.75 13.711 1 96.81 188 GLU A N 1
ATOM 1451 C CA . GLU A 1 188 ? -12.828 37.656 12.984 1 96.81 188 GLU A CA 1
ATOM 1452 C C . GLU A 1 188 ? -12.078 38.156 11.758 1 96.81 188 GLU A C 1
ATOM 1454 O O . GLU A 1 188 ? -10.945 37.75 11.5 1 96.81 188 GLU A O 1
ATOM 1459 N N . ALA A 1 189 ? -12.695 39.031 11.07 1 97.62 189 ALA A N 1
ATOM 1460 C CA . ALA A 1 189 ? -12.086 39.625 9.883 1 97.62 189 ALA A CA 1
ATOM 1461 C C . ALA A 1 189 ? -10.789 40.344 10.234 1 97.62 189 ALA A C 1
ATOM 1463 O O . ALA A 1 189 ? -9.812 40.281 9.477 1 97.62 189 ALA A O 1
ATOM 1464 N N . ALA A 1 190 ? -10.812 41.031 11.289 1 97.69 190 ALA A N 1
ATOM 1465 C CA . ALA A 1 190 ? -9.633 41.75 11.719 1 97.69 190 ALA A CA 1
ATOM 1466 C C . ALA A 1 190 ? -8.477 40.812 12.031 1 97.69 190 ALA A C 1
ATOM 1468 O O . ALA A 1 190 ? -7.328 41.094 11.672 1 97.69 190 ALA A O 1
ATOM 1469 N N . LEU A 1 191 ? -8.742 39.75 12.719 1 97.38 191 LEU A N 1
ATOM 1470 C CA . LEU A 1 191 ? -7.719 38.75 13.039 1 97.38 191 LEU A CA 1
ATOM 1471 C C . LEU A 1 191 ? -7.148 38.125 11.773 1 97.38 191 LEU A C 1
ATOM 1473 O O . LEU A 1 191 ? -5.93 38 11.633 1 97.38 191 LEU A O 1
ATOM 1477 N N . LEU A 1 192 ? -8.023 37.781 10.883 1 98.56 192 LEU A N 1
ATOM 1478 C CA . LEU A 1 192 ? -7.629 37.125 9.641 1 98.56 192 LEU A CA 1
ATOM 1479 C C . LEU A 1 192 ? -6.844 38.062 8.75 1 98.56 192 LEU A C 1
ATOM 1481 O O . LEU A 1 192 ? -5.785 37.719 8.227 1 98.56 192 LEU A O 1
ATOM 1485 N N . SER A 1 193 ? -7.332 39.281 8.594 1 98.19 193 SER A N 1
ATOM 1486 C CA . SER A 1 193 ? -6.656 40.25 7.75 1 98.19 193 SER A CA 1
ATOM 1487 C C . SER A 1 193 ? -5.316 40.688 8.352 1 98.19 193 SER A C 1
ATOM 1489 O O . SER A 1 193 ? -4.371 40.969 7.625 1 98.19 193 SER A O 1
ATOM 1491 N N . GLY A 1 194 ? -5.293 40.781 9.633 1 97.75 194 GLY A N 1
ATOM 1492 C CA . GLY A 1 194 ? -4.043 41.062 10.312 1 97.75 194 GLY A CA 1
ATOM 1493 C C . GLY A 1 194 ? -2.924 40.125 9.961 1 97.75 194 GLY A C 1
ATOM 1494 O O . GLY A 1 194 ? -1.805 40.531 9.672 1 97.75 194 GLY A O 1
ATOM 1495 N N . LEU A 1 195 ? -3.23 38.812 9.984 1 98.06 195 LEU A N 1
ATOM 1496 C CA . LEU A 1 195 ? -2.236 37.812 9.633 1 98.06 195 LEU A CA 1
ATOM 1497 C C . LEU A 1 195 ? -1.973 37.812 8.133 1 98.06 195 LEU A C 1
ATOM 1499 O O . LEU A 1 195 ? -0.819 37.75 7.703 1 98.06 195 LEU A O 1
ATOM 1503 N N . ALA A 1 196 ? -3.027 37.906 7.344 1 98.19 196 ALA A N 1
ATOM 1504 C CA . ALA A 1 196 ? -2.91 37.875 5.887 1 98.19 196 ALA A CA 1
ATOM 1505 C C . ALA A 1 196 ? -2.008 39 5.391 1 98.19 196 ALA A C 1
ATOM 1507 O O . ALA A 1 196 ? -1.168 38.781 4.512 1 98.19 196 ALA A O 1
ATOM 1508 N N . SER A 1 197 ? -2.193 40.188 5.938 1 97.44 197 SER A N 1
ATOM 1509 C CA . SER A 1 197 ? -1.418 41.344 5.5 1 97.44 197 SER A CA 1
ATOM 1510 C C . SER A 1 197 ? 0.066 41.156 5.793 1 97.44 197 SER A C 1
ATOM 1512 O O . SER A 1 197 ? 0.918 41.594 5.016 1 97.44 197 SER A O 1
ATOM 1514 N N . LYS A 1 198 ? 0.389 40.562 6.871 1 97.06 198 LYS A N 1
ATOM 1515 C CA . LYS A 1 198 ? 1.781 40.281 7.223 1 97.06 198 LYS A CA 1
ATOM 1516 C C . LYS A 1 198 ? 2.395 39.25 6.285 1 97.06 198 LYS A C 1
ATOM 1518 O O . LYS A 1 198 ? 3.547 39.375 5.867 1 97.06 198 LYS A O 1
ATOM 1523 N N . VAL A 1 199 ? 1.636 38.188 5.938 1 96.81 199 VAL A N 1
ATOM 1524 C CA . VAL A 1 199 ? 2.092 37.156 5.004 1 96.81 199 VAL A CA 1
ATOM 1525 C C . VAL A 1 199 ? 2.33 37.781 3.631 1 96.81 199 VAL A C 1
ATOM 1527 O O . VAL A 1 199 ? 3.371 37.562 3.01 1 96.81 199 VAL A O 1
ATOM 1530 N N . GLU A 1 200 ? 1.426 38.625 3.26 1 96.75 200 GLU A N 1
ATOM 1531 C CA . GLU A 1 200 ? 1.524 39.25 1.95 1 96.75 200 GLU A CA 1
ATOM 1532 C C . GLU A 1 200 ? 2.688 40.219 1.9 1 96.75 200 GLU A C 1
ATOM 1534 O O . GLU A 1 200 ? 3.412 40.281 0.906 1 96.75 200 GLU A O 1
ATOM 1539 N N . ALA A 1 201 ? 2.838 40.969 2.971 1 96.38 201 ALA A N 1
ATOM 1540 C CA . ALA A 1 201 ? 3.938 41.906 3.047 1 96.38 201 ALA A CA 1
ATOM 1541 C C . ALA A 1 201 ? 5.289 41.219 2.963 1 96.38 201 ALA A C 1
ATOM 1543 O O . ALA A 1 201 ? 6.266 41.781 2.471 1 96.38 201 ALA A O 1
ATOM 1544 N N . GLY A 1 202 ? 5.34 40 3.375 1 95.31 202 GLY A N 1
ATOM 1545 C CA . GLY A 1 202 ? 6.562 39.219 3.324 1 95.31 202 GLY A CA 1
ATOM 1546 C C . GLY A 1 202 ? 6.742 38.469 2.018 1 95.31 202 GLY A C 1
ATOM 1547 O O . GLY A 1 202 ? 7.715 37.719 1.846 1 95.31 202 GLY A O 1
ATOM 1548 N N . GLY A 1 203 ? 5.723 38.594 1.132 1 93.62 203 GLY A N 1
ATOM 1549 C CA . GLY A 1 203 ? 5.848 37.969 -0.182 1 93.62 203 GLY A CA 1
ATOM 1550 C C . GLY A 1 203 ? 5.051 36.688 -0.325 1 93.62 203 GLY A C 1
ATOM 1551 O O . GLY A 1 203 ? 5.137 36.031 -1.35 1 93.62 203 GLY A O 1
ATOM 1552 N N . GLY A 1 204 ? 4.293 36.312 0.679 1 93.69 204 GLY A N 1
ATOM 1553 C CA . GLY A 1 204 ? 3.43 35.156 0.598 1 93.69 204 GLY A CA 1
ATOM 1554 C C . GLY A 1 204 ? 2.074 35.469 -0.01 1 93.69 204 GLY A C 1
ATOM 1555 O O . GLY A 1 204 ? 1.804 36.594 -0.401 1 93.69 204 GLY A O 1
ATOM 1556 N N . ILE A 1 205 ? 1.298 34.406 -0.247 1 94.5 205 ILE A N 1
ATOM 1557 C CA . ILE A 1 205 ? -0.079 34.531 -0.715 1 94.5 205 ILE A CA 1
ATOM 1558 C C . ILE A 1 205 ? -1.034 34 0.347 1 94.5 205 ILE A C 1
ATOM 1560 O O . ILE A 1 205 ? -0.912 32.844 0.773 1 94.5 205 ILE A O 1
ATOM 1564 N N . ALA A 1 206 ? -1.896 34.844 0.784 1 96.62 206 ALA A N 1
ATOM 1565 C CA . ALA A 1 206 ? -2.895 34.438 1.774 1 96.62 206 ALA A CA 1
ATOM 1566 C C . ALA A 1 206 ? -4.309 34.75 1.28 1 96.62 206 ALA A C 1
ATOM 1568 O O . ALA A 1 206 ? -4.559 35.812 0.707 1 96.62 206 ALA A O 1
ATOM 1569 N N . THR A 1 207 ? -5.16 33.812 1.324 1 97.12 207 THR A N 1
ATOM 1570 C CA . THR A 1 207 ? -6.574 34 1.002 1 97.12 207 THR A CA 1
ATOM 1571 C C . THR A 1 207 ? -7.449 33.688 2.215 1 97.12 207 THR A C 1
ATOM 1573 O O . THR A 1 207 ? -7.188 32.75 2.953 1 97.12 207 THR A O 1
ATOM 1576 N N . ILE A 1 208 ? -8.422 34.5 2.453 1 97.62 208 ILE A N 1
ATOM 1577 C CA . ILE A 1 208 ? -9.32 34.344 3.594 1 97.62 208 ILE A CA 1
ATOM 1578 C C . ILE A 1 208 ? -10.609 33.688 3.15 1 97.62 208 ILE A C 1
ATOM 1580 O O . ILE A 1 208 ? -11.203 34.062 2.139 1 97.62 208 ILE A O 1
ATOM 1584 N N . HIS A 1 209 ? -11.008 32.656 3.857 1 95.56 209 HIS A N 1
ATOM 1585 C CA . HIS A 1 209 ? -12.242 31.922 3.604 1 95.56 209 HIS A CA 1
ATOM 1586 C C . HIS A 1 209 ? -13.141 31.906 4.84 1 95.56 209 HIS A C 1
ATOM 1588 O O . HIS A 1 209 ? -12.695 31.531 5.926 1 95.56 209 HIS A O 1
ATOM 1594 N N . PRO A 1 210 ? -14.391 32.312 4.715 1 94.25 210 PRO A N 1
ATOM 1595 C CA . PRO A 1 210 ? -15.305 32.219 5.863 1 94.25 210 PRO A CA 1
ATOM 1596 C C . PRO A 1 210 ? -15.555 30.797 6.316 1 94.25 210 PRO A C 1
ATOM 1598 O O . PRO A 1 210 ? -15.828 30.562 7.496 1 94.25 210 PRO A O 1
ATOM 1601 N N . GLU A 1 211 ? -15.5 29.906 5.352 1 92.69 211 GLU A N 1
ATOM 1602 C CA . GLU A 1 211 ? -15.695 28.5 5.672 1 92.69 211 GLU A CA 1
ATOM 1603 C C . GLU A 1 211 ? -14.43 27.688 5.387 1 92.69 211 GLU A C 1
ATOM 1605 O O . GLU A 1 211 ? -14.328 27.031 4.348 1 92.69 211 GLU A O 1
ATOM 1610 N N . ILE A 1 212 ? -13.523 27.656 6.344 1 95.19 212 ILE A N 1
ATOM 1611 C CA . ILE A 1 212 ? -12.188 27.094 6.156 1 95.19 212 ILE A CA 1
ATOM 1612 C C . ILE A 1 212 ? -12.258 25.578 6.195 1 95.19 212 ILE A C 1
ATOM 1614 O O . ILE A 1 212 ? -11.445 24.891 5.566 1 95.19 212 ILE A O 1
ATOM 1618 N N . GLN A 1 213 ? -13.258 25 6.871 1 94.31 213 GLN A N 1
ATOM 1619 C CA . GLN A 1 213 ? -13.344 23.547 6.973 1 94.31 213 GLN A CA 1
ATOM 1620 C C . GLN A 1 213 ? -13.672 22.922 5.621 1 94.31 213 GLN A C 1
ATOM 1622 O O . GLN A 1 213 ? -13.219 21.828 5.32 1 94.31 213 GLN A O 1
ATOM 1627 N N . ARG A 1 214 ? -14.438 23.625 4.828 1 93.56 214 ARG A N 1
ATOM 1628 C CA . ARG A 1 214 ? -14.719 23.172 3.469 1 93.56 214 ARG A CA 1
ATOM 1629 C C . ARG A 1 214 ? -13.453 23.172 2.621 1 93.56 214 ARG A C 1
ATOM 1631 O O . ARG A 1 214 ? -13.219 22.234 1.85 1 93.56 214 ARG A O 1
ATOM 1638 N N . VAL A 1 215 ? -12.656 24.203 2.795 1 94.19 215 VAL A N 1
ATOM 1639 C CA . VAL A 1 215 ? -11.398 24.312 2.066 1 94.19 215 VAL A CA 1
ATOM 1640 C C . VAL A 1 215 ? -10.469 23.172 2.457 1 94.19 215 VAL A C 1
ATOM 1642 O O . VAL A 1 215 ? -9.852 22.531 1.595 1 94.19 215 VAL A O 1
ATOM 1645 N N . LYS A 1 216 ? -10.438 22.891 3.705 1 95.88 216 LYS A N 1
ATOM 1646 C CA . LYS A 1 216 ? -9.594 21.812 4.203 1 95.88 216 LYS A CA 1
ATOM 1647 C C . LYS A 1 216 ? -10.094 20.453 3.713 1 95.88 216 LYS A C 1
ATOM 1649 O O . LYS A 1 216 ? -9.297 19.578 3.367 1 95.88 216 LYS A O 1
ATOM 1654 N N . PHE A 1 217 ? -11.391 20.312 3.742 1 96.19 217 PHE A N 1
ATOM 1655 C CA . PHE A 1 217 ? -11.977 19.078 3.246 1 96.19 217 PHE A CA 1
ATOM 1656 C C . PHE A 1 217 ? -11.625 18.859 1.779 1 96.19 217 PHE A C 1
ATOM 1658 O O . PHE A 1 217 ? -11.227 17.766 1.39 1 96.19 217 PHE A O 1
ATOM 1665 N N . MET A 1 218 ? -11.695 19.891 0.955 1 95.31 218 MET A N 1
ATOM 1666 C CA . MET A 1 218 ? -11.352 19.812 -0.462 1 95.31 218 MET A CA 1
ATOM 1667 C C . MET A 1 218 ? -9.875 19.484 -0.646 1 95.31 218 MET A C 1
ATOM 1669 O O . MET A 1 218 ? -9.516 18.656 -1.486 1 95.31 218 MET A O 1
ATOM 1673 N N . LYS A 1 219 ? -9.07 20.109 0.111 1 94.69 219 LYS A N 1
ATOM 1674 C CA . LYS A 1 219 ? -7.633 19.828 0.04 1 94.69 219 LYS A CA 1
ATOM 1675 C C . LYS A 1 219 ? -7.332 18.375 0.398 1 94.69 219 LYS A C 1
ATOM 1677 O O . LYS A 1 219 ? -6.43 17.766 -0.177 1 94.69 219 LYS A O 1
ATOM 1682 N N . ASN A 1 220 ? -8.125 17.844 1.338 1 97.12 220 ASN A N 1
ATOM 1683 C CA . ASN A 1 220 ? -7.895 16.484 1.819 1 97.12 220 ASN A CA 1
ATOM 1684 C C . ASN A 1 220 ? -8.219 15.445 0.75 1 97.12 220 ASN A C 1
ATOM 1686 O O . ASN A 1 220 ? -7.777 14.297 0.835 1 97.12 220 ASN A O 1
ATOM 1690 N N . PHE A 1 221 ? -9.016 15.859 -0.316 1 97.25 221 PHE A N 1
ATOM 1691 C CA . PHE A 1 221 ? -9.281 14.992 -1.456 1 97.25 221 PHE A CA 1
ATOM 1692 C C . PHE A 1 221 ? -7.977 14.484 -2.061 1 97.25 221 PHE A C 1
ATOM 1694 O O . PHE A 1 221 ? -7.785 13.273 -2.205 1 97.25 221 PHE A O 1
ATOM 1701 N N . TRP A 1 222 ? -7.105 15.383 -2.268 1 94.94 222 TRP A N 1
ATOM 1702 C CA . TRP A 1 222 ? -5.848 15.062 -2.936 1 94.94 222 TRP A CA 1
ATOM 1703 C C . TRP A 1 222 ? -4.996 14.133 -2.078 1 94.94 222 TRP A C 1
ATOM 1705 O O . TRP A 1 222 ? -4.426 13.164 -2.582 1 94.94 222 TRP A O 1
ATOM 1715 N N . ASN A 1 223 ? -4.895 14.422 -0.813 1 95.38 223 ASN A N 1
ATOM 1716 C CA . ASN A 1 223 ? -4.055 13.625 0.071 1 95.38 223 ASN A CA 1
ATOM 1717 C C . ASN A 1 223 ? -4.582 12.195 0.2 1 95.38 223 ASN A C 1
ATOM 1719 O O . ASN A 1 223 ? -3.809 11.234 0.147 1 95.38 223 ASN A O 1
ATOM 1723 N N . VAL A 1 224 ? -5.891 12.086 0.342 1 98.12 224 VAL A N 1
ATOM 1724 C CA . VAL A 1 224 ? -6.496 10.766 0.507 1 98.12 224 VAL A CA 1
ATOM 1725 C C . VAL A 1 224 ? -6.211 9.914 -0.724 1 98.12 224 VAL A C 1
ATOM 1727 O O . VAL A 1 224 ? -5.824 8.75 -0.602 1 98.12 224 VAL A O 1
ATOM 1730 N N . ALA A 1 225 ? -6.32 10.484 -1.868 1 97.31 225 ALA A N 1
ATOM 1731 C CA . ALA A 1 225 ? -6.238 9.695 -3.096 1 97.31 225 ALA A CA 1
ATOM 1732 C C . ALA A 1 225 ? -4.789 9.516 -3.535 1 97.31 225 ALA A C 1
ATOM 1734 O O . ALA A 1 225 ? -4.375 8.406 -3.883 1 97.31 225 ALA A O 1
ATOM 1735 N N . PHE A 1 226 ? -3.982 10.578 -3.449 1 97.5 226 PHE A N 1
ATOM 1736 C CA . PHE A 1 226 ? -2.701 10.531 -4.145 1 97.5 226 PHE A CA 1
ATOM 1737 C C . PHE A 1 226 ? -1.56 10.305 -3.16 1 97.5 226 PHE A C 1
ATOM 1739 O O . PHE A 1 226 ? -0.587 9.617 -3.477 1 97.5 226 PHE A O 1
ATOM 1746 N N . SER A 1 227 ? -1.634 10.883 -1.945 1 97 227 SER A N 1
ATOM 1747 C CA . SER A 1 227 ? -0.593 10.609 -0.959 1 97 227 SER A CA 1
ATOM 1748 C C . SER A 1 227 ? -0.587 9.141 -0.548 1 97 227 SER A C 1
ATOM 1750 O O . SER A 1 227 ? 0.475 8.555 -0.326 1 97 227 SER A O 1
ATOM 1752 N N . SER A 1 228 ? -1.781 8.555 -0.433 1 98.5 228 SER A N 1
ATOM 1753 C CA . SER A 1 228 ? -1.892 7.148 -0.064 1 98.5 228 SER A CA 1
ATOM 1754 C C . SER A 1 228 ? -1.279 6.246 -1.132 1 98.5 228 SER A C 1
ATOM 1756 O O . SER A 1 228 ? -0.435 5.402 -0.828 1 98.5 228 SER A O 1
ATOM 1758 N N . PHE A 1 229 ? -1.658 6.496 -2.416 1 98.62 229 PHE A N 1
ATOM 1759 C CA . PHE A 1 229 ? -1.151 5.668 -3.504 1 98.62 229 PHE A CA 1
ATOM 1760 C C . PHE A 1 229 ? 0.367 5.758 -3.59 1 98.62 229 PHE A C 1
ATOM 1762 O O . PHE A 1 229 ? 1.048 4.738 -3.734 1 98.62 229 PHE A O 1
ATOM 1769 N N . SER A 1 230 ? 0.892 6.992 -3.479 1 98.31 230 SER A N 1
ATOM 1770 C CA . SER A 1 230 ? 2.338 7.172 -3.557 1 98.31 230 SER A CA 1
ATOM 1771 C C . SER A 1 230 ? 3.043 6.504 -2.383 1 98.31 230 SER A C 1
ATOM 1773 O O . SER A 1 230 ? 4.066 5.84 -2.562 1 98.31 230 SER A O 1
ATOM 1775 N N . THR A 1 231 ? 2.498 6.668 -1.219 1 98.5 231 THR A N 1
ATOM 1776 C CA . THR A 1 231 ? 3.125 6.141 -0.011 1 98.5 231 THR A CA 1
ATOM 1777 C C . THR A 1 231 ? 3.111 4.613 -0.015 1 98.5 231 THR A C 1
ATOM 1779 O O . THR A 1 231 ? 4.129 3.979 0.266 1 98.5 231 THR A O 1
ATOM 1782 N N . LEU A 1 232 ? 2.014 4.047 -0.4 1 98.81 232 LEU A N 1
ATOM 1783 C CA . LEU A 1 232 ? 1.838 2.602 -0.325 1 98.81 232 LEU A CA 1
ATOM 1784 C C . LEU A 1 232 ? 2.57 1.905 -1.466 1 98.81 232 LEU A C 1
ATOM 1786 O O . LEU A 1 232 ? 3.068 0.79 -1.3 1 98.81 232 LEU A O 1
ATOM 1790 N N . THR A 1 233 ? 2.672 2.564 -2.615 1 98.56 233 THR A N 1
ATOM 1791 C CA . THR A 1 233 ? 3.357 1.955 -3.75 1 98.56 233 THR A CA 1
ATOM 1792 C C . THR A 1 233 ? 4.844 2.301 -3.732 1 98.56 233 THR A C 1
ATOM 1794 O O . THR A 1 233 ? 5.648 1.645 -4.398 1 98.56 233 THR A O 1
ATOM 1797 N N . ARG A 1 234 ? 5.195 3.428 -3.096 1 97.44 234 ARG A N 1
ATOM 1798 C CA . ARG A 1 234 ? 6.543 3.98 -3.014 1 97.44 234 ARG A CA 1
ATOM 1799 C C . ARG A 1 234 ? 6.973 4.57 -4.352 1 97.44 234 ARG A C 1
ATOM 1801 O O . ARG A 1 234 ? 8.164 4.613 -4.66 1 97.44 234 ARG A O 1
ATOM 1808 N N . TYR A 1 235 ? 5.988 4.91 -5.141 1 97.81 235 TYR A N 1
ATOM 1809 C CA . TYR A 1 235 ? 6.234 5.602 -6.398 1 97.81 235 TYR A CA 1
ATOM 1810 C C . TYR A 1 235 ? 5.465 6.918 -6.457 1 97.81 235 TYR A C 1
ATOM 1812 O O . TYR A 1 235 ? 4.324 6.996 -5.996 1 97.81 235 TYR A O 1
ATOM 1820 N N . THR A 1 236 ? 6.098 7.93 -7.035 1 97.12 236 THR A N 1
ATOM 1821 C CA . THR A 1 236 ? 5.438 9.219 -7.215 1 97.12 236 THR A CA 1
ATOM 1822 C C . THR A 1 236 ? 4.379 9.133 -8.312 1 97.12 236 THR A C 1
ATOM 1824 O O . THR A 1 236 ? 4.254 8.109 -8.984 1 97.12 236 THR A O 1
ATOM 1827 N N . LEU A 1 237 ? 3.613 10.156 -8.5 1 97.75 237 LEU A N 1
ATOM 1828 C CA . LEU A 1 237 ? 2.428 10.156 -9.352 1 97.75 237 LEU A CA 1
ATOM 1829 C C . LEU A 1 237 ? 2.814 10.016 -10.82 1 97.75 237 LEU A C 1
ATOM 1831 O O . LEU A 1 237 ? 2.029 9.508 -11.625 1 97.75 237 LEU A O 1
ATOM 1835 N N . PRO A 1 238 ? 4.035 10.477 -11.227 1 98.12 238 PRO A N 1
ATOM 1836 C CA . PRO A 1 238 ? 4.438 10.203 -12.609 1 98.12 238 PRO A CA 1
ATOM 1837 C C . PRO A 1 238 ? 4.367 8.719 -12.961 1 98.12 238 PRO A C 1
ATOM 1839 O O . PRO A 1 238 ? 4.148 8.367 -14.125 1 98.12 238 PRO A O 1
ATOM 1842 N N . ALA A 1 239 ? 4.457 7.816 -12.055 1 98.44 239 ALA A N 1
ATOM 1843 C CA . ALA A 1 239 ? 4.348 6.379 -12.273 1 98.44 239 ALA A CA 1
ATOM 1844 C C . ALA A 1 239 ? 2.934 5.992 -12.703 1 98.44 239 ALA A C 1
ATOM 1846 O O . ALA A 1 239 ? 2.705 4.883 -13.188 1 98.44 239 ALA A O 1
ATOM 1847 N N . ILE A 1 240 ? 2.018 6.883 -12.539 1 98.56 240 ILE A N 1
ATOM 1848 C CA . ILE A 1 240 ? 0.618 6.617 -12.852 1 98.56 240 ILE A CA 1
ATOM 1849 C C . ILE A 1 240 ? 0.218 7.387 -14.109 1 98.56 240 ILE A C 1
ATOM 1851 O O . ILE A 1 240 ? -0.595 6.906 -14.906 1 98.56 240 ILE A O 1
ATOM 1855 N N . PHE A 1 241 ? 0.908 8.57 -14.305 1 98.38 241 PHE A N 1
ATOM 1856 C CA . PHE A 1 241 ? 0.319 9.477 -15.281 1 98.38 241 PHE A CA 1
ATOM 1857 C C . PHE A 1 241 ? 1.295 9.75 -16.422 1 98.38 241 PHE A C 1
ATOM 1859 O O . PHE A 1 241 ? 0.887 10.172 -17.516 1 98.38 241 PHE A O 1
ATOM 1866 N N . ARG A 1 242 ? 2.598 9.617 -16.219 1 97.69 242 ARG A N 1
ATOM 1867 C CA . ARG A 1 242 ? 3.6 10.141 -17.141 1 97.69 242 ARG A CA 1
ATOM 1868 C C . ARG A 1 242 ? 3.902 9.125 -18.25 1 97.69 242 ARG A C 1
ATOM 1870 O O . ARG A 1 242 ? 4.344 8.008 -17.969 1 97.69 242 ARG A O 1
ATOM 1877 N N . PRO A 1 243 ? 3.711 9.492 -19.469 1 96.56 243 PRO A N 1
ATOM 1878 C CA . PRO A 1 243 ? 4.098 8.602 -20.562 1 96.56 243 PRO A CA 1
ATOM 1879 C C . PRO A 1 243 ? 5.609 8.445 -20.688 1 96.56 243 PRO A C 1
ATOM 1881 O O . PRO A 1 243 ? 6.367 9.273 -20.188 1 96.56 243 PRO A O 1
ATOM 1884 N N . PRO A 1 244 ? 6.055 7.395 -21.312 1 95.25 244 PRO A N 1
ATOM 1885 C CA . PRO A 1 244 ? 7.492 7.25 -21.547 1 95.25 244 PRO A CA 1
ATOM 1886 C C . PRO A 1 244 ? 8.055 8.359 -22.438 1 95.25 244 PRO A C 1
ATOM 1888 O O . PRO A 1 244 ? 7.32 8.969 -23.203 1 95.25 244 PRO A O 1
ATOM 1891 N N . PRO A 1 245 ? 9.32 8.547 -22.219 1 92.56 245 PRO A N 1
ATOM 1892 C CA . PRO A 1 245 ? 9.922 9.531 -23.125 1 92.56 245 PRO A CA 1
ATOM 1893 C C . PRO A 1 245 ? 9.734 9.172 -24.594 1 92.56 245 PRO A C 1
ATOM 1895 O O . PRO A 1 245 ? 9.812 7.996 -24.953 1 92.56 245 PRO A O 1
ATOM 1898 N N . SER A 1 246 ? 9.297 10.195 -25.328 1 84.94 246 SER A N 1
ATOM 1899 C CA . SER A 1 246 ? 9.078 9.992 -26.766 1 84.94 246 SER A CA 1
ATOM 1900 C C . SER A 1 246 ? 10.398 10 -27.531 1 84.94 246 SER A C 1
ATOM 1902 O O . SER A 1 246 ? 10.5 9.406 -28.609 1 84.94 246 SER A O 1
ATOM 1904 N N . ASN A 1 247 ? 11.344 10.836 -27.078 1 79.38 247 ASN A N 1
ATOM 1905 C CA . ASN A 1 247 ? 12.617 10.945 -27.781 1 79.38 247 ASN A CA 1
ATOM 1906 C C . ASN A 1 247 ? 13.789 10.586 -26.875 1 79.38 247 ASN A C 1
ATOM 1908 O O . ASN A 1 247 ? 13.688 10.695 -25.656 1 79.38 247 ASN A O 1
ATOM 1912 N N . THR A 1 248 ? 14.797 10.078 -27.5 1 70.69 248 THR A N 1
ATOM 1913 C CA . THR A 1 248 ? 15.984 9.57 -26.828 1 70.69 248 THR A CA 1
ATOM 1914 C C . THR A 1 248 ? 16.672 10.688 -26.047 1 70.69 248 THR A C 1
ATOM 1916 O O . THR A 1 248 ? 17.469 10.414 -25.141 1 70.69 248 THR A O 1
ATOM 1919 N N . SER A 1 249 ? 16.312 11.906 -26.328 1 79.69 249 SER A N 1
ATOM 1920 C CA . SER A 1 249 ? 17.031 13 -25.672 1 79.69 249 SER A CA 1
ATOM 1921 C C . SER A 1 249 ? 16.406 13.344 -24.328 1 79.69 249 SER A C 1
ATOM 1923 O O . SER A 1 249 ? 17.047 13.953 -23.469 1 79.69 249 SER A O 1
ATOM 1925 N N . GLU A 1 250 ? 15.188 12.992 -24.188 1 82.62 250 GLU A N 1
ATOM 1926 C CA . GLU A 1 250 ? 14.508 13.266 -22.922 1 82.62 250 GLU A CA 1
ATOM 1927 C C . GLU A 1 250 ? 14.578 12.062 -21.984 1 82.62 250 GLU A C 1
ATOM 1929 O O . GLU A 1 250 ? 14.172 10.961 -22.344 1 82.62 250 GLU A O 1
ATOM 1934 N N . VAL A 1 251 ? 15.32 12.352 -20.859 1 86.38 251 VAL A N 1
ATOM 1935 C CA . VAL A 1 251 ? 15.461 11.242 -19.922 1 86.38 251 VAL A CA 1
ATOM 1936 C C . VAL A 1 251 ? 14.828 11.609 -18.578 1 86.38 251 VAL A C 1
ATOM 1938 O O . VAL A 1 251 ? 15.203 12.609 -17.953 1 86.38 251 VAL A O 1
ATOM 1941 N N . TYR A 1 252 ? 13.742 10.93 -18.266 1 93.12 252 TYR A N 1
ATOM 1942 C CA . TYR A 1 252 ? 13.125 11.102 -16.953 1 93.12 252 TYR A CA 1
ATOM 1943 C C . TYR A 1 252 ? 12.57 9.789 -16.438 1 93.12 252 TYR A C 1
ATOM 1945 O O . TYR A 1 252 ? 12.359 8.844 -17.203 1 93.12 252 TYR A O 1
ATOM 1953 N N . GLN A 1 253 ? 12.539 9.727 -15.234 1 93.81 253 GLN A N 1
ATOM 1954 C CA . GLN A 1 253 ? 11.922 8.625 -14.508 1 93.81 253 GLN A CA 1
ATOM 1955 C C . GLN A 1 253 ? 11.297 9.109 -13.203 1 93.81 253 GLN A C 1
ATOM 1957 O O . GLN A 1 253 ? 11.719 10.125 -12.641 1 93.81 253 GLN A O 1
ATOM 1962 N N . PRO A 1 254 ? 10.211 8.445 -12.734 1 96.88 254 PRO A N 1
ATOM 1963 C CA . PRO A 1 254 ? 9.547 7.285 -13.328 1 96.88 254 PRO A CA 1
ATOM 1964 C C . PRO A 1 254 ? 8.555 7.676 -14.422 1 96.88 254 PRO A C 1
ATOM 1966 O O . PRO A 1 254 ? 8.25 8.859 -14.594 1 96.88 254 PRO A O 1
ATOM 1969 N N . PHE A 1 255 ? 8.094 6.785 -15.188 1 97.56 255 PHE A N 1
ATOM 1970 C CA . PHE A 1 255 ? 7.023 6.934 -16.156 1 97.56 255 PHE A CA 1
ATOM 1971 C C . PHE A 1 255 ? 6.203 5.656 -16.266 1 97.56 255 PHE A C 1
ATOM 1973 O O . PHE A 1 255 ? 6.602 4.613 -15.742 1 97.56 255 PHE A O 1
ATOM 1980 N N . LEU A 1 256 ? 5.043 5.742 -16.75 1 97.44 256 LEU A N 1
ATOM 1981 C CA . LEU A 1 256 ? 4.145 4.617 -17 1 97.44 256 LEU A CA 1
ATOM 1982 C C . LEU A 1 256 ? 4.707 3.693 -18.062 1 97.44 256 LEU A C 1
ATOM 1984 O O . LEU A 1 256 ? 4.824 4.086 -19.234 1 97.44 256 LEU A O 1
ATOM 1988 N N . ALA A 1 257 ? 5.07 2.449 -17.609 1 96.94 257 ALA A N 1
ATOM 1989 C CA . ALA A 1 257 ? 5.602 1.484 -18.578 1 96.94 257 ALA A CA 1
ATOM 1990 C C . ALA A 1 257 ? 4.523 1.055 -19.562 1 96.94 257 ALA A C 1
ATOM 1992 O O . ALA A 1 257 ? 3.418 0.681 -19.172 1 96.94 257 ALA A O 1
ATOM 1993 N N . PRO A 1 258 ? 4.836 1.041 -20.797 1 95.56 258 PRO A N 1
ATOM 1994 C CA . PRO A 1 258 ? 3.83 0.732 -21.828 1 95.56 258 PRO A CA 1
ATOM 1995 C C . PRO A 1 258 ? 3.26 -0.678 -21.688 1 95.56 258 PRO A C 1
ATOM 1997 O O . PRO A 1 258 ? 2.111 -0.923 -22.047 1 95.56 258 PRO A O 1
ATOM 2000 N N . GLN A 1 259 ? 3.992 -1.616 -21.172 1 94.62 259 GLN A N 1
ATOM 2001 C CA . GLN A 1 259 ? 3.65 -3.033 -21.109 1 94.62 259 GLN A CA 1
ATOM 2002 C C . GLN A 1 259 ? 2.299 -3.246 -20.438 1 94.62 259 GLN A C 1
ATOM 2004 O O . GLN A 1 259 ? 1.525 -4.113 -20.844 1 94.62 259 GLN A O 1
ATOM 2009 N N . THR A 1 260 ? 2.061 -2.385 -19.375 1 97.31 260 THR A N 1
ATOM 2010 C CA . THR A 1 260 ? 0.818 -2.58 -18.625 1 97.31 260 THR A CA 1
ATOM 2011 C C . THR A 1 260 ? 0.101 -1.25 -18.422 1 97.31 260 THR A C 1
ATOM 2013 O O . THR A 1 260 ? -0.723 -1.121 -17.516 1 97.31 260 THR A O 1
ATOM 2016 N N . SER A 1 261 ? 0.403 -0.235 -19.25 1 97.88 261 SER A N 1
ATOM 2017 C CA . SER A 1 261 ? -0.194 1.091 -19.125 1 97.88 261 SER A CA 1
ATOM 2018 C C . SER A 1 261 ? -1.713 1.026 -19.25 1 97.88 261 SER A C 1
ATOM 2020 O O . SER A 1 261 ? -2.426 1.764 -18.562 1 97.88 261 SER A O 1
ATOM 2022 N N . GLU A 1 262 ? -2.213 0.159 -20.109 1 97.75 262 GLU A N 1
ATOM 2023 C CA . GLU A 1 262 ? -3.652 0.039 -20.312 1 97.75 262 GLU A CA 1
ATOM 2024 C C . GLU A 1 262 ? -4.363 -0.392 -19.031 1 97.75 262 GLU A C 1
ATOM 2026 O O . GLU A 1 262 ? -5.48 0.047 -18.766 1 97.75 262 GLU A O 1
ATOM 2031 N N . LEU A 1 263 ? -3.754 -1.256 -18.281 1 98.19 263 LEU A N 1
ATOM 2032 C CA . LEU A 1 263 ? -4.34 -1.73 -17.031 1 98.19 263 LEU A CA 1
ATOM 2033 C C . LEU A 1 263 ? -4.402 -0.608 -16 1 98.19 263 LEU A C 1
ATOM 2035 O O . LEU A 1 263 ? -5.355 -0.53 -15.227 1 98.19 263 LEU A O 1
ATOM 2039 N N . ILE A 1 264 ? -3.398 0.292 -15.977 1 98.56 264 ILE A N 1
ATOM 2040 C CA . ILE A 1 264 ? -3.41 1.454 -15.094 1 98.56 264 ILE A CA 1
ATOM 2041 C C . ILE A 1 264 ? -4.59 2.357 -15.445 1 98.56 264 ILE A C 1
ATOM 2043 O O . ILE A 1 264 ? -5.332 2.793 -14.562 1 98.56 264 ILE A O 1
ATOM 2047 N N . HIS A 1 265 ? -4.789 2.58 -16.734 1 98.12 265 HIS A N 1
ATOM 2048 C CA . HIS A 1 265 ? -5.863 3.445 -17.203 1 98.12 265 HIS A CA 1
ATOM 2049 C C . HIS A 1 265 ? -7.23 2.832 -16.906 1 98.12 265 HIS A C 1
ATOM 2051 O O . HIS A 1 265 ? -8.18 3.547 -16.578 1 98.12 265 HIS A O 1
ATOM 2057 N N . GLN A 1 266 ? -7.277 1.554 -16.984 1 97.94 266 GLN A N 1
ATOM 2058 C CA . GLN A 1 266 ? -8.562 0.871 -16.906 1 97.94 266 GLN A CA 1
ATOM 2059 C C . GLN A 1 266 ? -8.961 0.603 -15.453 1 97.94 266 GLN A C 1
ATOM 2061 O O . GLN A 1 266 ? -10.148 0.551 -15.125 1 97.94 266 GLN A O 1
ATOM 2066 N N . PHE A 1 267 ? -7.938 0.473 -14.617 1 98.44 267 PHE A N 1
ATOM 2067 C CA . PHE A 1 267 ? -8.297 -0.021 -13.297 1 98.44 267 PHE A CA 1
ATOM 2068 C C . PHE A 1 267 ? -7.77 0.911 -12.211 1 98.44 267 PHE A C 1
ATOM 2070 O O . PHE A 1 267 ? -8.484 1.225 -11.258 1 98.44 267 PHE A O 1
ATOM 2077 N N . THR A 1 268 ? -6.523 1.406 -12.297 1 98.75 268 THR A N 1
ATOM 2078 C CA . THR A 1 268 ? -5.93 2.23 -11.25 1 98.75 268 THR A CA 1
ATOM 2079 C C . THR A 1 268 ? -6.574 3.613 -11.219 1 98.75 268 THR A C 1
ATOM 2081 O O . THR A 1 268 ? -7.051 4.059 -10.172 1 98.75 268 THR A O 1
ATOM 2084 N N . ILE A 1 269 ? -6.641 4.25 -12.359 1 98.5 269 ILE A N 1
ATOM 2085 C CA . ILE A 1 269 ? -7.145 5.617 -12.453 1 98.5 269 ILE A CA 1
ATOM 2086 C C . ILE A 1 269 ? -8.617 5.652 -12.039 1 98.5 269 ILE A C 1
ATOM 2088 O O . ILE A 1 269 ? -9.008 6.457 -11.195 1 98.5 269 ILE A O 1
ATOM 2092 N N . PRO A 1 270 ? -9.422 4.734 -12.523 1 98 270 PRO A N 1
ATOM 2093 C CA . PRO A 1 270 ? -10.82 4.73 -12.07 1 98 270 PRO A CA 1
ATOM 2094 C C . PRO A 1 270 ? -10.961 4.43 -10.586 1 98 270 PRO A C 1
ATOM 2096 O O . PRO A 1 270 ? -11.883 4.926 -9.938 1 98 270 PRO A O 1
ATOM 2099 N N . SER A 1 271 ? -10.078 3.615 -10.055 1 98.19 271 SER A N 1
ATOM 2100 C CA . SER A 1 271 ? -10.125 3.344 -8.625 1 98.19 271 SER A CA 1
ATOM 2101 C C . SER A 1 271 ? -9.82 4.598 -7.812 1 98.19 271 SER A C 1
ATOM 2103 O O . SER A 1 271 ? -10.438 4.832 -6.77 1 98.19 271 SER A O 1
ATOM 2105 N N . ILE A 1 272 ? -8.859 5.387 -8.258 1 98.69 272 ILE A N 1
ATOM 2106 C CA . ILE A 1 272 ? -8.547 6.66 -7.617 1 98.69 272 ILE A CA 1
ATOM 2107 C C . ILE A 1 272 ? -9.773 7.574 -7.656 1 98.69 272 ILE A C 1
ATOM 2109 O O . ILE A 1 272 ? -10.156 8.156 -6.641 1 98.69 272 ILE A O 1
ATOM 2113 N N . GLN A 1 273 ? -10.375 7.637 -8.82 1 98.44 273 GLN A N 1
ATOM 2114 C CA . GLN A 1 273 ? -11.57 8.461 -8.961 1 98.44 273 GLN A CA 1
ATOM 2115 C C . GLN A 1 273 ? -12.68 7.977 -8.031 1 98.44 273 GLN A C 1
ATOM 2117 O O . GLN A 1 273 ? -13.375 8.789 -7.414 1 98.44 273 GLN A O 1
ATOM 2122 N N . ALA A 1 274 ? -12.859 6.684 -7.949 1 98.44 274 ALA A N 1
ATOM 2123 C CA . ALA A 1 274 ? -13.891 6.117 -7.086 1 98.44 274 ALA A CA 1
ATOM 2124 C C . ALA A 1 274 ? -13.617 6.426 -5.621 1 98.44 274 ALA A C 1
ATOM 2126 O O . ALA A 1 274 ? -14.539 6.605 -4.828 1 98.44 274 ALA A O 1
ATOM 2127 N N . THR A 1 275 ? -12.344 6.461 -5.242 1 98.75 275 THR A N 1
ATOM 2128 C CA . THR A 1 275 ? -11.977 6.875 -3.895 1 98.75 275 THR A CA 1
ATOM 2129 C C . THR A 1 275 ? -12.422 8.312 -3.627 1 98.75 275 THR A C 1
ATOM 2131 O O . THR A 1 275 ? -12.984 8.602 -2.57 1 98.75 275 THR A O 1
ATOM 2134 N N . LEU A 1 276 ? -12.172 9.188 -4.602 1 98.75 276 LEU A N 1
ATOM 2135 C CA . LEU A 1 276 ? -12.602 10.578 -4.496 1 98.75 276 LEU A CA 1
ATOM 2136 C C . LEU A 1 276 ? -14.117 10.68 -4.406 1 98.75 276 LEU A C 1
ATOM 2138 O O . LEU A 1 276 ? -14.648 11.516 -3.68 1 98.75 276 LEU A O 1
ATOM 2142 N N . ASP A 1 277 ? -14.812 9.812 -5.113 1 98.62 277 ASP A N 1
ATOM 2143 C CA . ASP A 1 277 ? -16.266 9.82 -5.102 1 98.62 277 ASP A CA 1
ATOM 2144 C C . ASP A 1 277 ? -16.812 9.477 -3.713 1 98.62 277 ASP A C 1
ATOM 2146 O O . ASP A 1 277 ? -17.859 9.984 -3.303 1 98.62 277 ASP A O 1
ATOM 2150 N N . GLU A 1 278 ? -16.125 8.57 -3.002 1 98.75 278 GLU A N 1
ATOM 2151 C CA . GLU A 1 278 ? -16.516 8.281 -1.627 1 98.75 278 GLU A CA 1
ATOM 2152 C C . GLU A 1 278 ? -16.484 9.539 -0.766 1 98.75 278 GLU A C 1
ATOM 2154 O O . GLU A 1 278 ? -17.312 9.719 0.12 1 98.75 278 GLU A O 1
ATOM 2159 N N . LEU A 1 279 ? -15.508 10.422 -1.012 1 98.69 279 LEU A N 1
ATOM 2160 C CA . LEU A 1 279 ? -15.391 11.664 -0.259 1 98.69 279 LEU A CA 1
ATOM 2161 C C . LEU A 1 279 ? -16.547 12.602 -0.585 1 98.69 279 LEU A C 1
ATOM 2163 O O . LEU A 1 279 ? -17 13.359 0.278 1 98.69 279 LEU A O 1
ATOM 2167 N N . VAL A 1 280 ? -17.031 12.578 -1.828 1 98.5 280 VAL A N 1
ATOM 2168 C CA . VAL A 1 280 ? -18.172 13.383 -2.211 1 98.5 280 VAL A CA 1
ATOM 2169 C C . VAL A 1 280 ? -19.406 12.922 -1.44 1 98.5 280 VAL A C 1
ATOM 2171 O O . VAL A 1 280 ? -20.203 13.742 -0.971 1 98.5 280 VAL A O 1
ATOM 2174 N N . VAL A 1 281 ? -19.594 11.594 -1.309 1 98.38 281 VAL A N 1
ATOM 2175 C CA . VAL A 1 281 ? -20.719 11.055 -0.556 1 98.38 281 VAL A CA 1
ATOM 2176 C C . VAL A 1 281 ? -20.656 11.531 0.893 1 98.38 281 VAL A C 1
ATOM 2178 O O . VAL A 1 281 ? -21.672 11.945 1.464 1 98.38 281 VAL A O 1
ATOM 2181 N N . LEU A 1 282 ? -19.453 11.484 1.466 1 97.75 282 LEU A N 1
ATOM 2182 C CA . LEU A 1 282 ? -19.297 11.969 2.83 1 97.75 282 LEU A CA 1
ATOM 2183 C C . LEU A 1 282 ? -19.594 13.461 2.912 1 97.75 282 LEU A C 1
ATOM 2185 O O . LEU A 1 282 ? -20.203 13.93 3.879 1 97.75 282 LEU A O 1
ATOM 2189 N N . ALA A 1 283 ? -19.141 14.25 1.89 1 96.75 283 ALA A N 1
ATOM 2190 C CA . ALA A 1 283 ? -19.406 15.688 1.859 1 96.75 283 ALA A CA 1
ATOM 2191 C C . ALA A 1 283 ? -20.906 15.977 1.936 1 96.75 283 ALA A C 1
ATOM 2193 O O . ALA A 1 283 ? -21.328 16.891 2.652 1 96.75 283 ALA A O 1
ATOM 2194 N N . ARG A 1 284 ? -21.688 15.125 1.238 1 96.44 284 ARG A N 1
ATOM 2195 C CA . ARG A 1 284 ? -23.125 15.289 1.271 1 96.44 284 ARG A CA 1
ATOM 2196 C C . ARG A 1 284 ? -23.688 14.992 2.662 1 96.44 284 ARG A C 1
ATOM 2198 O O . ARG A 1 284 ? -24.547 15.719 3.158 1 96.44 284 ARG A O 1
ATOM 2205 N N . ALA A 1 285 ? -23.172 13.984 3.24 1 95.75 285 ALA A N 1
ATOM 2206 C CA . ALA A 1 285 ? -23.625 13.602 4.578 1 95.75 285 ALA A CA 1
ATOM 2207 C C . ALA A 1 285 ? -23.266 14.672 5.605 1 95.75 285 ALA A C 1
ATOM 2209 O O . ALA A 1 285 ? -23.938 14.812 6.625 1 95.75 285 ALA A O 1
ATOM 2210 N N . LEU A 1 286 ? -22.172 15.453 5.348 1 91.88 286 LEU A N 1
ATOM 2211 C CA . LEU A 1 286 ? -21.719 16.516 6.238 1 91.88 286 LEU A CA 1
ATOM 2212 C C . LEU A 1 286 ? -22.531 17.797 6.02 1 91.88 286 LEU A C 1
ATOM 2214 O O . LEU A 1 286 ? -22.406 18.75 6.797 1 91.88 286 LEU A O 1
ATOM 2218 N N . GLY A 1 287 ? -23.297 17.812 4.883 1 90.75 287 GLY A N 1
ATOM 2219 C CA . GLY A 1 287 ? -24.188 18.953 4.648 1 90.75 287 GLY A CA 1
ATOM 2220 C C . GLY A 1 287 ? -23.656 19.906 3.604 1 90.75 287 GLY A C 1
ATOM 2221 O O . GLY A 1 287 ? -24.281 20.938 3.326 1 90.75 287 GLY A O 1
ATOM 2222 N N . TYR A 1 288 ? -22.531 19.594 3.012 1 92.06 288 TYR A N 1
ATOM 2223 C CA . TYR A 1 288 ? -22.031 20.453 1.947 1 92.06 288 TYR A CA 1
ATOM 2224 C C . TYR A 1 288 ? -22.891 20.328 0.696 1 92.06 288 TYR A C 1
ATOM 2226 O O . TYR A 1 288 ? -23.109 19.234 0.188 1 92.06 288 TYR A O 1
ATOM 2234 N N . PRO A 1 289 ? -23.391 21.438 0.173 1 92.56 289 PRO A N 1
ATOM 2235 C CA . PRO A 1 289 ? -24.219 21.359 -1.035 1 92.56 289 PRO A CA 1
ATOM 2236 C C . PRO A 1 289 ? -23.406 21.031 -2.285 1 92.56 289 PRO A C 1
ATOM 2238 O O . PRO A 1 289 ? -22.203 21.266 -2.316 1 92.56 289 PRO A O 1
ATOM 2241 N N . ASP A 1 290 ? -24.109 20.484 -3.244 1 95.31 290 ASP A N 1
ATOM 2242 C CA . ASP A 1 290 ? -23.5 20.234 -4.547 1 95.31 290 ASP A CA 1
ATOM 2243 C C . ASP A 1 290 ? -23.469 21.516 -5.395 1 95.31 290 ASP A C 1
ATOM 2245 O O . ASP A 1 290 ? -24.266 21.672 -6.316 1 95.31 290 ASP A O 1
ATOM 2249 N N . SER A 1 291 ? -22.609 22.391 -5.078 1 92.75 291 SER A N 1
ATOM 2250 C CA . SER A 1 291 ? -22.453 23.688 -5.742 1 92.75 291 SER A CA 1
ATOM 2251 C C . SER A 1 291 ? -21 24.172 -5.684 1 92.75 291 SER A C 1
ATOM 2253 O O . SER A 1 291 ? -20.172 23.562 -4.992 1 92.75 291 SER A O 1
ATOM 2255 N N . GLU A 1 292 ? -20.703 25.188 -6.305 1 87.56 292 GLU A N 1
ATOM 2256 C CA . GLU A 1 292 ? -19.359 25.766 -6.328 1 87.56 292 GLU A CA 1
ATOM 2257 C C . GLU A 1 292 ? -18.953 26.266 -4.949 1 87.56 292 GLU A C 1
ATOM 2259 O O . GLU A 1 292 ? -17.781 26.219 -4.582 1 87.56 292 GLU A O 1
ATOM 2264 N N . ASP A 1 293 ? -20.016 26.703 -4.238 1 85.75 293 ASP A N 1
ATOM 2265 C CA . ASP A 1 293 ? -19.75 27.219 -2.9 1 85.75 293 ASP A CA 1
ATOM 2266 C C . ASP A 1 293 ? -19.75 26.094 -1.867 1 85.75 293 ASP A C 1
ATOM 2268 O O . ASP A 1 293 ? -19.5 26.344 -0.683 1 85.75 293 ASP A O 1
ATOM 2272 N N . GLY A 1 294 ? -20.031 24.891 -2.258 1 91.44 294 GLY A N 1
ATOM 2273 C CA . GLY A 1 294 ? -19.969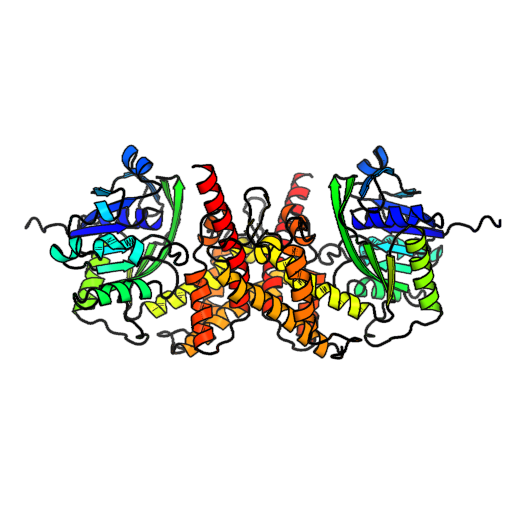 23.703 -1.44 1 91.44 294 GLY A CA 1
ATOM 2274 C C . GLY A 1 294 ? -18.875 22.734 -1.887 1 91.44 294 GLY A C 1
ATOM 2275 O O . GLY A 1 294 ? -17.703 23.125 -1.999 1 91.44 294 GLY A O 1
ATOM 2276 N N . ILE A 1 295 ? -19.234 21.516 -2.113 1 95.06 295 ILE A N 1
ATOM 2277 C CA . ILE A 1 295 ? -18.391 20.484 -2.715 1 95.06 295 ILE A CA 1
ATOM 2278 C C . ILE A 1 295 ? -19.078 19.922 -3.957 1 95.06 295 ILE A C 1
ATOM 2280 O O . ILE A 1 295 ? -19.938 19.047 -3.854 1 95.06 295 ILE A O 1
ATOM 2284 N N . PRO A 1 296 ? -18.656 20.406 -5.078 1 96.25 296 PRO A N 1
ATOM 2285 C CA . PRO A 1 296 ? -19.359 19.969 -6.285 1 96.25 296 PRO A CA 1
ATOM 2286 C C . PRO A 1 296 ? -19.125 18.484 -6.602 1 96.25 296 PRO A C 1
ATOM 2288 O O . PRO A 1 296 ? -18.016 17.984 -6.422 1 96.25 296 PRO A O 1
ATOM 2291 N N . SER A 1 297 ? -20.141 17.812 -7.141 1 96.69 297 SER A N 1
ATOM 2292 C CA . SER A 1 297 ? -20.047 16.406 -7.523 1 96.69 297 SER A CA 1
ATOM 2293 C C . SER A 1 297 ? -19.031 16.219 -8.648 1 96.69 297 SER A C 1
ATOM 2295 O O . SER A 1 297 ? -18.594 15.086 -8.898 1 96.69 297 SER A O 1
ATOM 2297 N N . THR A 1 298 ? -18.594 17.297 -9.281 1 96.56 298 THR A N 1
ATOM 2298 C CA . THR A 1 298 ? -17.625 17.25 -10.375 1 96.56 298 THR A CA 1
ATOM 2299 C C . THR A 1 298 ? -16.203 17.359 -9.852 1 96.56 298 THR A C 1
ATOM 2301 O O . THR A 1 298 ? -15.242 17.219 -10.609 1 96.56 298 THR A O 1
ATOM 2304 N N . LEU A 1 299 ? -16.062 17.547 -8.523 1 96.69 299 LEU A N 1
ATOM 2305 C CA . LEU A 1 299 ? -14.75 17.797 -7.941 1 96.69 299 LEU A CA 1
ATOM 2306 C C . LEU A 1 299 ? -13.797 16.641 -8.203 1 96.69 299 LEU A C 1
ATOM 2308 O O . LEU A 1 299 ? -12.641 16.844 -8.578 1 96.69 299 LEU A O 1
ATOM 2312 N N . PRO A 1 300 ? -14.281 15.391 -8.078 1 97.56 300 PRO A N 1
ATOM 2313 C CA . PRO A 1 300 ? -13.375 14.266 -8.352 1 97.56 300 PRO A CA 1
ATOM 2314 C C . PRO A 1 300 ? -12.781 14.32 -9.758 1 97.56 300 PRO A C 1
ATOM 2316 O O . PRO A 1 300 ? -11.562 14.164 -9.922 1 97.56 300 PRO A O 1
ATOM 2319 N N . LYS A 1 301 ? -13.625 14.562 -10.703 1 97.12 301 LYS A N 1
ATOM 2320 C CA . LYS A 1 301 ? -13.148 14.664 -12.078 1 97.12 301 LYS A CA 1
ATOM 2321 C C . LYS A 1 301 ? -12.18 15.836 -12.234 1 97.12 301 LYS A C 1
ATOM 2323 O O . LYS A 1 301 ? -11.164 15.719 -12.93 1 97.12 301 LYS A O 1
ATOM 2328 N N . HIS A 1 302 ? -12.531 16.922 -11.641 1 96.25 302 HIS A N 1
ATOM 2329 C CA . HIS A 1 302 ? -11.672 18.094 -11.703 1 96.25 302 HIS A CA 1
ATOM 2330 C C . HIS A 1 302 ? -10.305 17.812 -11.094 1 96.25 302 HIS A C 1
ATOM 2332 O O . HIS A 1 302 ? -9.273 18.156 -11.68 1 96.25 302 HIS A O 1
ATOM 2338 N N . VAL A 1 303 ? -10.258 17.203 -9.914 1 96.5 303 VAL A N 1
ATOM 2339 C CA . VAL A 1 303 ? -9.016 16.859 -9.242 1 96.5 303 VAL A CA 1
ATOM 2340 C C . VAL A 1 303 ? -8.164 15.969 -10.148 1 96.5 303 VAL A C 1
ATOM 2342 O O . VAL A 1 303 ? -6.961 16.203 -10.297 1 96.5 303 VAL A O 1
ATOM 2345 N N . MET A 1 304 ? -8.812 14.977 -10.828 1 97.56 304 MET A N 1
ATOM 2346 C CA . MET A 1 304 ? -8.117 14.078 -11.742 1 97.56 304 MET A CA 1
ATOM 2347 C C . MET A 1 304 ? -7.578 14.836 -12.953 1 97.56 304 MET A C 1
ATOM 2349 O O . MET A 1 304 ? -6.434 14.633 -13.359 1 97.56 304 MET A O 1
ATOM 2353 N N . ASP A 1 305 ? -8.383 15.766 -13.461 1 96.69 305 ASP A N 1
ATOM 2354 C CA . ASP A 1 305 ? -8.055 16.484 -14.695 1 96.69 305 ASP A CA 1
ATOM 2355 C C . ASP A 1 305 ? -6.922 17.484 -14.461 1 96.69 305 ASP A C 1
ATOM 2357 O O . ASP A 1 305 ? -6.191 17.828 -15.398 1 96.69 305 ASP A O 1
ATOM 2361 N N . VAL A 1 306 ? -6.801 17.938 -13.289 1 94 306 VAL A N 1
ATOM 2362 C CA . VAL A 1 306 ? -5.758 18.906 -12.984 1 94 306 VAL A CA 1
ATOM 2363 C C . VAL A 1 306 ? -4.488 18.188 -12.547 1 94 306 VAL A C 1
ATOM 2365 O O . VAL A 1 306 ? -3.383 18.578 -12.945 1 94 306 VAL A O 1
ATOM 2368 N N . THR A 1 307 ? -4.633 17.141 -11.797 1 95.56 307 THR A N 1
ATOM 2369 C CA . THR A 1 307 ? -3.486 16.438 -11.227 1 95.56 307 THR A CA 1
ATOM 2370 C C . THR A 1 307 ? -2.77 15.625 -12.305 1 95.56 307 THR A C 1
ATOM 2372 O O . THR A 1 307 ? -1.543 15.688 -12.414 1 95.56 307 THR A O 1
ATOM 2375 N N . GLY A 1 308 ? -3.506 14.875 -13.164 1 96.5 308 GLY A N 1
ATOM 2376 C CA . GLY A 1 308 ? -2.943 14 -14.172 1 96.5 308 GLY A CA 1
ATOM 2377 C C . GLY A 1 308 ? -1.924 14.688 -15.062 1 96.5 308 GLY A C 1
ATOM 2378 O O . GLY A 1 308 ? -0.751 14.305 -15.078 1 96.5 308 GLY A O 1
ATOM 2379 N N . PRO A 1 309 ? -2.332 15.766 -15.695 1 96.31 309 PRO A N 1
ATOM 2380 C CA . PRO A 1 309 ? -1.438 16.469 -16.625 1 96.31 309 PRO A CA 1
ATOM 2381 C C . PRO A 1 309 ? -0.209 17.047 -15.93 1 96.31 309 PRO A C 1
ATOM 2383 O O . PRO A 1 309 ? 0.887 17.047 -16.484 1 96.31 309 PRO A O 1
ATOM 2386 N N . VAL A 1 310 ? -0.335 17.531 -14.734 1 93.5 310 VAL A N 1
ATOM 2387 C CA . VAL A 1 310 ? 0.782 18.109 -13.992 1 93.5 310 VAL A CA 1
ATOM 2388 C C . VAL A 1 310 ? 1.847 17.031 -13.758 1 93.5 310 VAL A C 1
ATOM 2390 O O . VAL A 1 310 ? 3.043 17.297 -13.898 1 93.5 310 VAL A O 1
ATOM 2393 N N . HIS A 1 311 ? 1.422 15.867 -13.477 1 96.12 311 HIS A N 1
ATOM 2394 C CA . HIS A 1 311 ? 2.361 14.805 -13.133 1 96.12 311 HIS A CA 1
ATOM 2395 C C . HIS A 1 311 ? 2.762 14 -14.359 1 96.12 311 HIS A C 1
ATOM 2397 O O . HIS A 1 311 ? 3.59 13.086 -14.266 1 96.12 311 HIS A O 1
ATOM 2403 N N . ALA A 1 312 ? 2.172 14.336 -15.484 1 96.62 312 ALA A N 1
ATOM 2404 C CA . ALA A 1 312 ? 2.572 13.727 -16.75 1 96.62 312 ALA A CA 1
ATOM 2405 C C . ALA A 1 312 ? 3.756 14.469 -17.359 1 96.62 312 ALA A C 1
ATOM 2407 O O . ALA A 1 312 ? 4.406 13.961 -18.281 1 96.62 312 ALA A O 1
ATOM 2408 N N . ARG A 1 313 ? 4.055 15.641 -16.844 1 94.25 313 ARG A N 1
ATOM 2409 C CA . ARG A 1 313 ? 5.105 16.469 -17.422 1 94.25 313 ARG A CA 1
ATOM 2410 C C . ARG A 1 313 ? 6.484 15.875 -17.156 1 94.25 313 ARG A C 1
ATOM 2412 O O . ARG A 1 313 ? 6.719 15.297 -16.094 1 94.25 313 ARG A O 1
ATOM 2419 N N . PRO A 1 314 ? 7.453 16.125 -18.094 1 93.06 314 PRO A N 1
ATOM 2420 C CA . PRO A 1 314 ? 8.812 15.602 -17.938 1 93.06 314 PRO A CA 1
ATOM 2421 C C . PRO A 1 314 ? 9.516 16.172 -16.703 1 93.06 314 PRO A C 1
ATOM 2423 O O . PRO A 1 314 ? 10.367 15.492 -16.109 1 93.06 314 PRO A O 1
ATOM 2426 N N . ASP A 1 315 ? 9.086 17.328 -16.344 1 89.44 315 ASP A N 1
ATOM 2427 C CA . ASP A 1 315 ? 9.805 17.984 -15.258 1 89.44 315 ASP A CA 1
ATOM 2428 C C . ASP A 1 315 ? 9.102 17.781 -13.914 1 89.44 315 ASP A C 1
ATOM 2430 O O . ASP A 1 315 ? 9.5 18.359 -12.906 1 89.44 315 ASP A O 1
ATOM 2434 N N . SER A 1 316 ? 8.031 16.984 -13.953 1 90.69 316 SER A N 1
ATOM 2435 C CA . SER A 1 316 ? 7.336 16.719 -12.695 1 90.69 316 SER A CA 1
ATOM 2436 C C . SER A 1 316 ? 8.203 15.898 -11.742 1 90.69 316 SER A C 1
ATOM 2438 O O . SER A 1 316 ? 8.625 14.789 -12.07 1 90.69 316 SER A O 1
ATOM 2440 N N . ASN A 1 317 ? 8.438 16.438 -10.57 1 86.19 317 ASN A N 1
ATOM 2441 C CA . ASN A 1 317 ? 9.305 15.766 -9.602 1 86.19 317 ASN A CA 1
ATOM 2442 C C . ASN A 1 317 ? 8.719 15.828 -8.195 1 86.19 317 ASN A C 1
ATOM 2444 O O . ASN A 1 317 ? 9.422 15.562 -7.215 1 86.19 317 ASN A O 1
ATOM 2448 N N . HIS A 1 318 ? 7.512 16.125 -8.102 1 86.5 318 HIS A N 1
ATOM 2449 C CA . HIS A 1 318 ? 6.867 16.266 -6.797 1 86.5 318 HIS A CA 1
ATOM 2450 C C . HIS A 1 318 ? 6.695 14.906 -6.121 1 86.5 318 HIS A C 1
ATOM 2452 O O . HIS A 1 318 ? 6.25 13.945 -6.75 1 86.5 318 HIS A O 1
ATOM 2458 N N . ALA A 1 319 ? 7.09 14.828 -4.918 1 89.75 319 ALA A N 1
ATOM 2459 C CA . ALA A 1 319 ? 6.816 13.695 -4.039 1 89.75 319 ALA A CA 1
ATOM 2460 C C . ALA A 1 319 ? 5.945 14.109 -2.859 1 89.75 319 ALA A C 1
ATOM 2462 O O . ALA A 1 319 ? 6.273 15.055 -2.139 1 89.75 319 ALA A O 1
ATOM 2463 N N . PRO A 1 320 ? 4.797 13.453 -2.689 1 91.62 320 PRO A N 1
ATOM 2464 C CA . PRO A 1 320 ? 3.982 13.789 -1.519 1 91.62 320 PRO A CA 1
ATOM 2465 C C . PRO A 1 320 ? 4.754 13.656 -0.206 1 91.62 320 PRO A C 1
ATOM 2467 O O . PRO A 1 320 ? 5.551 12.727 -0.046 1 91.62 320 PRO A O 1
ATOM 2470 N N . SER A 1 321 ? 4.559 14.594 0.695 1 89.75 321 SER A N 1
ATOM 2471 C CA . SER A 1 321 ? 5.281 14.648 1.959 1 89.75 321 SER A CA 1
ATOM 2472 C C . SER A 1 321 ? 5.109 13.352 2.752 1 89.75 321 SER A C 1
ATOM 2474 O O . SER A 1 321 ? 6.039 12.906 3.422 1 89.75 321 SER A O 1
ATOM 2476 N N . MET A 1 322 ? 3.938 12.75 2.691 1 95.06 322 MET A N 1
ATOM 2477 C CA . MET A 1 322 ? 3.693 11.508 3.418 1 95.06 322 MET A CA 1
ATOM 2478 C C . MET A 1 322 ? 4.613 10.398 2.922 1 95.06 322 MET A C 1
ATOM 2480 O O . MET A 1 322 ? 5.145 9.617 3.719 1 95.06 322 MET A O 1
ATOM 2484 N N . MET A 1 323 ? 4.754 10.289 1.639 1 95.81 323 MET A N 1
ATOM 2485 C CA . MET A 1 323 ? 5.641 9.281 1.064 1 95.81 323 MET A CA 1
ATOM 2486 C C . MET A 1 323 ? 7.074 9.484 1.54 1 95.81 323 MET A C 1
ATOM 2488 O O . MET A 1 323 ? 7.738 8.531 1.952 1 95.81 323 MET A O 1
ATOM 2492 N N . LEU A 1 324 ? 7.559 10.727 1.501 1 92.19 324 LEU A N 1
ATOM 2493 C CA . LEU A 1 324 ? 8.922 11.047 1.917 1 92.19 324 LEU A CA 1
ATOM 2494 C C . LEU A 1 324 ? 9.133 10.703 3.387 1 92.19 324 LEU A C 1
ATOM 2496 O O . LEU A 1 324 ? 10.172 10.141 3.752 1 92.19 324 LEU A O 1
ATOM 2500 N N . ASP A 1 325 ? 8.141 11.047 4.195 1 93.94 325 ASP A N 1
ATOM 2501 C CA . ASP A 1 325 ? 8.227 10.727 5.617 1 93.94 325 ASP A CA 1
ATOM 2502 C C . ASP A 1 325 ? 8.273 9.219 5.844 1 93.94 325 ASP A C 1
ATOM 2504 O O . ASP A 1 325 ? 9.102 8.727 6.609 1 93.94 325 ASP A O 1
ATOM 2508 N N . ALA A 1 326 ? 7.441 8.508 5.184 1 96.81 326 ALA A N 1
ATOM 2509 C CA . ALA A 1 326 ? 7.406 7.055 5.32 1 96.81 326 ALA A CA 1
ATOM 2510 C C . ALA A 1 326 ? 8.734 6.434 4.898 1 96.81 326 ALA A C 1
ATOM 2512 O O . ALA A 1 326 ? 9.234 5.516 5.555 1 96.81 326 ALA A O 1
ATOM 2513 N N . GLU A 1 327 ? 9.32 6.914 3.857 1 94.94 327 GLU A N 1
ATOM 2514 C CA . GLU A 1 327 ? 10.594 6.406 3.365 1 94.94 327 GLU A CA 1
ATOM 2515 C C . GLU A 1 327 ? 11.711 6.66 4.371 1 94.94 327 GLU A C 1
ATOM 2517 O O . GLU A 1 327 ? 12.641 5.859 4.488 1 94.94 327 GLU A O 1
ATOM 2522 N N . LYS A 1 328 ? 11.57 7.77 5.086 1 92.88 328 LYS A N 1
ATOM 2523 C CA . LYS A 1 328 ? 12.586 8.141 6.062 1 92.88 328 LYS A CA 1
ATOM 2524 C C . LYS A 1 328 ? 12.289 7.516 7.426 1 92.88 328 LYS A C 1
ATOM 2526 O O . LYS A 1 328 ? 13.055 7.703 8.375 1 92.88 328 LYS A O 1
ATOM 2531 N N . GLY A 1 329 ? 11.141 6.828 7.5 1 95.75 329 GLY A N 1
ATOM 2532 C CA . GLY A 1 329 ? 10.758 6.219 8.766 1 95.75 329 GLY A CA 1
ATOM 2533 C C . GLY A 1 329 ? 10.25 7.227 9.781 1 95.75 329 GLY A C 1
ATOM 2534 O O . GLY A 1 329 ? 10.398 7.027 10.984 1 95.75 329 GLY A O 1
ATOM 2535 N N . LEU A 1 330 ? 9.695 8.328 9.344 1 94.5 330 LEU A N 1
ATOM 2536 C CA . LEU A 1 330 ? 9.102 9.352 10.203 1 94.5 330 LEU A CA 1
ATOM 2537 C C . LEU A 1 330 ? 7.59 9.188 10.281 1 94.5 330 LEU A C 1
ATOM 2539 O O . LEU A 1 330 ? 6.961 8.734 9.328 1 94.5 330 LEU A O 1
ATOM 2543 N N . PRO A 1 331 ? 7.012 9.562 11.422 1 96.81 331 PRO A N 1
ATOM 2544 C CA . PRO A 1 331 ? 5.562 9.422 11.555 1 96.81 331 PRO A CA 1
ATOM 2545 C C . PRO A 1 331 ? 4.793 10.18 10.477 1 96.81 331 PRO A C 1
ATOM 2547 O O . PRO A 1 331 ? 5.191 11.281 10.086 1 96.81 331 PRO A O 1
ATOM 2550 N N . ILE A 1 332 ? 3.688 9.578 10.078 1 97.81 332 ILE A N 1
ATOM 2551 C CA . ILE A 1 332 ? 2.875 10.172 9.016 1 97.81 332 ILE A CA 1
ATOM 2552 C C . ILE A 1 332 ? 1.508 10.562 9.578 1 97.81 332 ILE A C 1
ATOM 2554 O O . ILE A 1 332 ? 1.095 10.062 10.625 1 97.81 332 ILE A O 1
ATOM 2558 N N . GLU A 1 333 ? 0.832 11.461 8.914 1 97.88 333 GLU A N 1
ATOM 2559 C CA . GLU A 1 333 ? -0.431 12.031 9.375 1 97.88 333 GLU A CA 1
ATOM 2560 C C . GLU A 1 333 ? -1.612 11.156 8.977 1 97.88 333 GLU A C 1
ATOM 2562 O O . GLU A 1 333 ? -2.586 11.633 8.398 1 97.88 333 GLU A O 1
ATOM 2567 N N . VAL A 1 334 ? -1.622 9.953 9.406 1 98.25 334 VAL A N 1
ATOM 2568 C CA . VAL A 1 334 ? -2.617 8.969 9 1 98.25 334 VAL A CA 1
ATOM 2569 C C . VAL A 1 334 ? -3.959 9.281 9.656 1 98.25 334 VAL A C 1
ATOM 2571 O O . VAL A 1 334 ? -5.004 9.234 9 1 98.25 334 VAL A O 1
ATOM 2574 N N . GLU A 1 335 ? -3.977 9.672 10.898 1 98.19 335 GLU A N 1
ATOM 2575 C CA . GLU A 1 335 ? -5.219 9.836 11.648 1 98.19 335 GLU A CA 1
ATOM 2576 C C . GLU A 1 335 ? -5.984 11.07 11.188 1 98.19 335 GLU A C 1
ATOM 2578 O O . GLU A 1 335 ? -7.211 11.039 11.07 1 98.19 335 GLU A O 1
ATOM 2583 N N . VAL A 1 336 ? -5.262 12.117 10.867 1 98.44 336 VAL A N 1
ATOM 2584 C CA . VAL A 1 336 ? -5.961 13.367 10.594 1 98.44 336 VAL A CA 1
ATOM 2585 C C . VAL A 1 336 ? -6.32 13.445 9.109 1 98.44 336 VAL A C 1
ATOM 2587 O O . VAL A 1 336 ? -7.227 14.18 8.727 1 98.44 336 VAL A O 1
ATOM 2590 N N . ILE A 1 337 ? -5.633 12.656 8.273 1 98.44 337 ILE A N 1
ATOM 2591 C CA . ILE A 1 337 ? -5.914 12.68 6.84 1 98.44 337 ILE A CA 1
ATOM 2592 C C . ILE A 1 337 ? -6.906 11.57 6.492 1 98.44 337 ILE A C 1
ATOM 2594 O O . ILE A 1 337 ? -7.824 11.781 5.695 1 98.44 337 ILE A O 1
ATOM 2598 N N . PHE A 1 338 ? -6.801 10.414 7.125 1 98.75 338 PHE A N 1
ATOM 2599 C CA . PHE A 1 338 ? -7.641 9.266 6.801 1 98.75 338 PHE A CA 1
ATOM 2600 C C . PHE A 1 338 ? -8.562 8.922 7.961 1 98.75 338 PHE A C 1
ATOM 2602 O O . PHE A 1 338 ? -9.766 8.742 7.773 1 98.75 338 PHE A O 1
ATOM 2609 N N . GLY A 1 339 ? -7.973 8.836 9.156 1 98.56 339 GLY A N 1
ATOM 2610 C CA . GLY A 1 339 ? -8.75 8.438 10.312 1 98.56 339 GLY A CA 1
ATOM 2611 C C . GLY A 1 339 ? -9.969 9.312 10.539 1 98.56 339 GLY A C 1
ATOM 2612 O O . GLY A 1 339 ? -11.062 8.805 10.82 1 98.56 339 GLY A O 1
ATOM 2613 N N . GLU A 1 340 ? -9.773 10.57 10.43 1 98.12 340 GLU A N 1
ATOM 2614 C CA . GLU A 1 340 ? -10.875 11.508 10.633 1 98.12 340 GLU A CA 1
ATOM 2615 C C . GLU A 1 340 ? -11.969 11.305 9.586 1 98.12 340 GLU A C 1
ATOM 2617 O O . GLU A 1 340 ? -13.156 11.422 9.891 1 98.12 340 GLU A O 1
ATOM 2622 N N . VAL A 1 341 ? -11.594 11.039 8.336 1 98.56 341 VAL A N 1
ATOM 2623 C CA . VAL A 1 341 ? -12.555 10.766 7.273 1 98.56 341 VAL A CA 1
ATOM 2624 C C . VAL A 1 341 ? -13.391 9.539 7.637 1 98.56 341 VAL A C 1
ATOM 2626 O O . VAL A 1 341 ? -14.617 9.57 7.547 1 98.56 341 VAL A O 1
ATOM 2629 N N . VAL A 1 342 ? -12.734 8.516 8.055 1 98.62 342 VAL A N 1
ATOM 2630 C CA . VAL A 1 342 ? -13.398 7.258 8.383 1 98.62 342 VAL A CA 1
ATOM 2631 C C . VAL A 1 342 ? -14.312 7.453 9.594 1 98.62 342 VAL A C 1
ATOM 2633 O O . VAL A 1 342 ? -15.438 6.957 9.617 1 98.62 342 VAL A O 1
ATOM 2636 N N . ARG A 1 343 ? -13.867 8.188 10.617 1 97.5 343 ARG A N 1
ATOM 2637 C CA . ARG A 1 343 ? -14.68 8.438 11.805 1 97.5 343 ARG A CA 1
ATOM 2638 C C . ARG A 1 343 ? -15.906 9.273 11.461 1 97.5 343 ARG A C 1
ATOM 2640 O O . ARG A 1 343 ? -17.016 8.969 11.914 1 97.5 343 ARG A O 1
ATOM 2647 N N . MET A 1 344 ? -15.703 10.328 10.688 1 96.62 344 MET A N 1
ATOM 2648 C CA . MET A 1 344 ? -16.828 11.148 10.266 1 96.62 344 MET A CA 1
ATOM 2649 C C . MET A 1 344 ? -17.844 10.32 9.477 1 96.62 344 MET A C 1
ATOM 2651 O O . MET A 1 344 ? -19.047 10.492 9.641 1 96.62 344 MET A O 1
ATOM 2655 N N . ALA A 1 345 ? -17.375 9.453 8.609 1 98.38 345 ALA A N 1
ATOM 2656 C CA . ALA A 1 345 ? -18.25 8.586 7.816 1 98.38 345 ALA A CA 1
ATOM 2657 C C . ALA A 1 345 ? -19.031 7.633 8.703 1 98.38 345 ALA A C 1
ATOM 2659 O O . ALA A 1 345 ? -20.25 7.461 8.523 1 98.38 345 ALA A O 1
ATOM 2660 N N . LYS A 1 346 ? -18.359 7.016 9.617 1 97.5 346 LYS A N 1
ATOM 2661 C CA . LYS A 1 346 ? -19 6.082 10.531 1 97.5 346 LYS A CA 1
ATOM 2662 C C . LYS A 1 346 ? -20.109 6.777 11.32 1 97.5 346 LYS A C 1
ATOM 2664 O O . LYS A 1 346 ? -21.203 6.223 11.492 1 97.5 34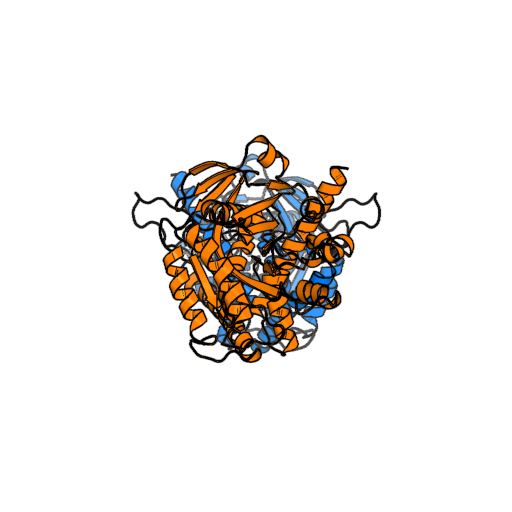6 LYS A O 1
ATOM 2669 N N . GLU A 1 347 ? -19.812 7.965 11.766 1 96.62 347 GLU A N 1
ATOM 2670 C CA . GLU A 1 347 ? -20.781 8.742 12.523 1 96.62 347 GLU A CA 1
ATOM 2671 C C . GLU A 1 347 ? -22.047 9.008 11.703 1 96.62 347 GLU A C 1
ATOM 2673 O O . GLU A 1 347 ? -23.125 9.203 12.258 1 96.62 347 GLU A O 1
ATOM 2678 N N . ARG A 1 348 ? -21.953 9 10.453 1 97.31 348 ARG A N 1
ATOM 2679 C CA . ARG A 1 348 ? -23.047 9.367 9.562 1 97.31 348 ARG A CA 1
ATOM 2680 C C . ARG A 1 348 ? -23.516 8.164 8.75 1 97.31 348 ARG A C 1
ATOM 2682 O O . ARG A 1 348 ? -24.281 8.312 7.793 1 97.31 348 ARG A O 1
ATOM 2689 N N . ASN A 1 349 ? -22.984 6.953 9.016 1 97.5 349 ASN A N 1
ATOM 2690 C CA . ASN A 1 349 ? -23.328 5.691 8.375 1 97.5 349 ASN A CA 1
ATOM 2691 C C . ASN A 1 349 ? -23.031 5.719 6.883 1 97.5 349 ASN A C 1
ATOM 2693 O O . ASN A 1 349 ? -23.859 5.32 6.066 1 97.5 349 ASN A O 1
ATOM 2697 N N . VAL A 1 350 ? -21.984 6.363 6.547 1 98 350 VAL A N 1
ATOM 2698 C CA . VAL A 1 350 ? -21.484 6.387 5.176 1 98 350 VAL A CA 1
ATOM 2699 C C . VAL A 1 350 ? -20.422 5.32 4.992 1 98 350 VAL A C 1
ATOM 2701 O O . VAL A 1 350 ? -19.469 5.25 5.77 1 98 350 VAL A O 1
ATOM 2704 N N . GLN A 1 351 ? -20.578 4.434 4.004 1 96.44 351 GLN A N 1
ATOM 2705 C CA . GLN A 1 351 ? -19.594 3.408 3.705 1 96.44 351 GLN A CA 1
ATOM 2706 C C . GLN A 1 351 ? -18.453 3.973 2.85 1 96.44 351 GLN A C 1
ATOM 2708 O O . GLN A 1 351 ? -18.703 4.625 1.832 1 96.44 351 GLN A O 1
ATOM 2713 N N . MET A 1 352 ? -17.266 3.771 3.318 1 97.88 352 MET A N 1
ATOM 2714 C CA . MET A 1 352 ? -16.094 4.25 2.576 1 97.88 352 MET A CA 1
ATOM 2715 C C . MET A 1 352 ? -15.094 3.129 2.363 1 97.88 352 MET A C 1
ATOM 2717 O O . MET A 1 352 ? -13.945 3.223 2.812 1 97.88 352 MET A O 1
ATOM 2721 N N . PRO A 1 353 ? -15.516 2.066 1.656 1 98.69 353 PRO A N 1
ATOM 2722 C CA . PRO A 1 353 ? -14.656 0.88 1.603 1 98.69 353 PRO A CA 1
ATOM 2723 C C . PRO A 1 353 ? -13.266 1.182 1.045 1 98.69 353 PRO A C 1
ATOM 2725 O O . PRO A 1 353 ? -12.273 0.61 1.507 1 98.69 353 PRO A O 1
ATOM 2728 N N . ARG A 1 354 ? -13.172 2.037 0.013 1 98.81 354 ARG A N 1
ATOM 2729 C CA . ARG A 1 354 ? -11.867 2.318 -0.582 1 98.81 354 ARG A CA 1
ATOM 2730 C C . ARG A 1 354 ? -10.992 3.125 0.371 1 98.81 354 ARG A C 1
ATOM 2732 O O . ARG A 1 354 ? -9.828 2.791 0.585 1 98.81 354 ARG A O 1
ATOM 2739 N N . VAL A 1 355 ? -11.555 4.141 1.007 1 98.88 355 VAL A N 1
ATOM 2740 C CA . VAL A 1 355 ? -10.812 4.957 1.959 1 98.88 355 VAL A CA 1
ATOM 2741 C C . VAL A 1 355 ? -10.438 4.121 3.178 1 98.88 355 VAL A C 1
ATOM 2743 O O . VAL A 1 355 ? -9.328 4.254 3.713 1 98.88 355 VAL A O 1
ATOM 2746 N N . GLU A 1 356 ? -11.359 3.273 3.623 1 98.88 356 GLU A N 1
ATOM 2747 C CA . GLU A 1 356 ? -11.086 2.391 4.754 1 98.88 356 GLU A CA 1
ATOM 2748 C C . GLU A 1 356 ? -9.93 1.446 4.453 1 98.88 356 GLU A C 1
ATOM 2750 O O . GLU A 1 356 ? -9.125 1.142 5.332 1 98.88 356 GLU A O 1
ATOM 2755 N N . THR A 1 357 ? -9.828 0.967 3.238 1 98.88 357 THR A N 1
ATOM 2756 C CA . THR A 1 357 ? -8.734 0.084 2.83 1 98.88 357 THR A CA 1
ATOM 2757 C C . THR A 1 357 ? -7.402 0.822 2.861 1 98.88 357 THR A C 1
ATOM 2759 O O . THR A 1 357 ? -6.418 0.308 3.395 1 98.88 357 THR A O 1
ATOM 2762 N N . LEU A 1 358 ? -7.387 2.041 2.303 1 98.94 358 LEU A N 1
ATOM 2763 C CA . LEU A 1 358 ? -6.176 2.857 2.32 1 98.94 358 LEU A CA 1
ATOM 2764 C C . LEU A 1 358 ? -5.75 3.166 3.752 1 98.94 358 LEU A C 1
ATOM 2766 O O . LEU A 1 358 ? -4.57 3.066 4.086 1 98.94 358 LEU A O 1
ATOM 2770 N N . TYR A 1 359 ? -6.762 3.498 4.586 1 98.94 359 TYR A N 1
ATOM 2771 C CA . TYR A 1 359 ? -6.512 3.771 5.996 1 98.94 359 TYR A CA 1
ATOM 2772 C C . TYR A 1 359 ? -5.922 2.551 6.691 1 98.94 359 TYR A C 1
ATOM 2774 O O . TYR A 1 359 ? -4.926 2.66 7.41 1 98.94 359 TYR A O 1
ATOM 2782 N N . ALA A 1 360 ? -6.496 1.399 6.453 1 98.94 360 ALA A N 1
ATOM 2783 C CA . ALA A 1 360 ? -6.066 0.149 7.074 1 98.94 360 ALA A CA 1
ATOM 2784 C C . ALA A 1 360 ? -4.605 -0.153 6.746 1 98.94 360 ALA A C 1
ATOM 2786 O O . ALA A 1 360 ? -3.832 -0.543 7.621 1 98.94 360 ALA A O 1
ATOM 2787 N N . LEU A 1 361 ? -4.219 0.026 5.516 1 98.94 361 LEU A N 1
ATOM 2788 C CA . LEU A 1 361 ? -2.852 -0.212 5.07 1 98.94 361 LEU A CA 1
ATOM 2789 C C . LEU A 1 361 ? -1.889 0.773 5.723 1 98.94 361 LEU A C 1
ATOM 2791 O O . LEU A 1 361 ? -0.849 0.373 6.254 1 98.94 361 LEU A O 1
ATOM 2795 N N . LEU A 1 362 ? -2.236 2.033 5.719 1 98.94 362 LEU A N 1
ATOM 2796 C CA . LEU A 1 362 ? -1.354 3.076 6.23 1 98.94 362 LEU A CA 1
ATOM 2797 C C . LEU A 1 362 ? -1.198 2.963 7.742 1 98.94 362 LEU A C 1
ATOM 2799 O O . LEU A 1 362 ? -0.157 3.328 8.297 1 98.94 362 LEU A O 1
ATOM 2803 N N . LEU A 1 363 ? -2.242 2.43 8.438 1 98.88 363 LEU A N 1
ATOM 2804 C CA . LEU A 1 363 ? -2.143 2.199 9.875 1 98.88 363 LEU A CA 1
ATOM 2805 C C . LEU A 1 363 ? -1.023 1.212 10.188 1 98.88 363 LEU A C 1
ATOM 2807 O O . LEU A 1 363 ? -0.314 1.37 11.188 1 98.88 363 LEU A O 1
ATOM 2811 N N . VAL A 1 364 ? -0.875 0.173 9.352 1 98.88 364 VAL A N 1
ATOM 2812 C CA . VAL A 1 364 ? 0.201 -0.79 9.555 1 98.88 364 VAL A CA 1
ATOM 2813 C C . VAL A 1 364 ? 1.553 -0.096 9.398 1 98.88 364 VAL A C 1
ATOM 2815 O O . VAL A 1 364 ? 2.445 -0.267 10.234 1 98.88 364 VAL A O 1
ATOM 2818 N N . VAL A 1 365 ? 1.702 0.728 8.375 1 98.81 365 VAL A N 1
ATOM 2819 C CA . VAL A 1 365 ? 2.934 1.466 8.117 1 98.81 365 VAL A CA 1
ATOM 2820 C C . VAL A 1 365 ? 3.262 2.359 9.312 1 98.81 365 VAL A C 1
ATOM 2822 O O . VAL A 1 365 ? 4.379 2.322 9.828 1 98.81 365 VAL A O 1
ATOM 2825 N N . GLN A 1 366 ? 2.236 3.119 9.727 1 98.81 366 GLN A N 1
ATOM 2826 C CA . GLN A 1 366 ? 2.41 4.027 10.852 1 98.81 366 GLN A CA 1
ATOM 2827 C C . GLN A 1 366 ? 2.805 3.27 12.117 1 98.81 366 GLN A C 1
ATOM 2829 O O . GLN A 1 366 ? 3.703 3.695 12.844 1 98.81 366 GLN A O 1
ATOM 2834 N N . ASN A 1 367 ? 2.127 2.164 12.398 1 98.81 367 ASN A N 1
ATOM 2835 C CA . ASN A 1 367 ? 2.412 1.37 13.594 1 98.81 367 ASN A CA 1
ATOM 2836 C C . ASN A 1 367 ? 3.861 0.893 13.609 1 98.81 367 ASN A C 1
ATOM 2838 O O . ASN A 1 367 ? 4.523 0.953 14.648 1 98.81 367 ASN A O 1
ATOM 2842 N N . GLN A 1 368 ? 4.352 0.479 12.531 1 98.56 368 GLN A N 1
ATOM 2843 C CA . GLN A 1 368 ? 5.703 -0.07 12.469 1 98.56 368 GLN A CA 1
ATOM 2844 C C . GLN A 1 368 ? 6.75 1.04 12.508 1 98.56 368 GLN A C 1
ATOM 2846 O O . GLN A 1 368 ? 7.836 0.856 13.055 1 98.56 368 GLN A O 1
ATOM 2851 N N . ILE A 1 369 ? 6.445 2.201 11.891 1 98.19 369 ILE A N 1
ATOM 2852 C CA . ILE A 1 369 ? 7.312 3.365 12.031 1 98.19 369 ILE A CA 1
ATOM 2853 C C . ILE A 1 369 ? 7.496 3.693 13.516 1 98.19 369 ILE A C 1
ATOM 2855 O O . ILE A 1 369 ? 8.617 3.889 13.977 1 98.19 369 ILE A O 1
ATOM 2859 N N . LEU A 1 370 ? 6.383 3.715 14.219 1 97.56 370 LEU A N 1
ATOM 2860 C CA . LEU A 1 370 ? 6.422 4.035 15.641 1 97.56 370 LEU A CA 1
ATOM 2861 C C . LEU A 1 370 ? 7.195 2.973 16.422 1 97.56 370 LEU A C 1
ATOM 2863 O O . LEU A 1 370 ? 7.945 3.295 17.344 1 97.56 370 LEU A O 1
ATOM 2867 N N . ARG A 1 371 ? 7.016 1.684 16.078 1 96.81 371 ARG A N 1
ATOM 2868 C CA . ARG A 1 371 ? 7.766 0.598 16.703 1 96.81 371 ARG A CA 1
ATOM 2869 C C . ARG A 1 371 ? 9.266 0.832 16.594 1 96.81 371 ARG A C 1
ATOM 2871 O O . ARG A 1 371 ? 10 0.697 17.562 1 96.81 371 ARG A O 1
ATOM 2878 N N . LYS A 1 372 ? 9.695 1.203 15.422 1 96.38 372 LYS A N 1
ATOM 2879 C CA . LYS A 1 372 ? 11.117 1.381 15.156 1 96.38 372 LYS A CA 1
ATOM 2880 C C . LYS A 1 372 ? 11.672 2.592 15.898 1 96.38 372 LYS A C 1
ATOM 2882 O O . LYS A 1 372 ? 12.789 2.559 16.406 1 96.38 372 LYS A O 1
ATOM 2887 N N . ILE A 1 373 ? 10.898 3.648 15.938 1 94.19 373 ILE A N 1
ATOM 2888 C CA . ILE A 1 373 ? 11.312 4.852 16.656 1 94.19 373 ILE A CA 1
ATOM 2889 C C . ILE A 1 373 ? 11.484 4.539 18.141 1 94.19 373 ILE A C 1
ATOM 2891 O O . ILE A 1 373 ? 12.461 4.961 18.75 1 94.19 373 ILE A O 1
ATOM 2895 N N . GLU A 1 374 ? 10.539 3.816 18.703 1 92.56 374 GLU A N 1
ATOM 2896 C CA . GLU A 1 374 ? 10.617 3.449 20.109 1 92.56 374 GLU A CA 1
ATOM 2897 C C . GLU A 1 374 ? 11.82 2.551 20.375 1 92.56 374 GLU A C 1
ATOM 2899 O O . GLU A 1 374 ? 12.484 2.68 21.406 1 92.56 374 GLU A O 1
ATOM 2904 N N . ALA A 1 375 ? 12.07 1.653 19.484 1 90.38 375 ALA A N 1
ATOM 2905 C CA . ALA A 1 375 ? 13.219 0.761 19.625 1 90.38 375 ALA A CA 1
ATOM 2906 C C . ALA A 1 375 ? 14.531 1.542 19.594 1 90.38 375 ALA A C 1
ATOM 2908 O O . ALA A 1 375 ? 15.469 1.23 20.328 1 90.38 375 ALA A O 1
ATOM 2909 N N . GLU A 1 376 ? 14.625 2.477 18.734 1 88.5 376 GLU A N 1
ATOM 2910 C CA . GLU A 1 376 ? 15.828 3.299 18.609 1 88.5 376 GLU A CA 1
ATOM 2911 C C . GLU A 1 376 ? 16.031 4.145 19.875 1 88.5 376 GLU A C 1
ATOM 2913 O O . GLU A 1 376 ? 17.172 4.344 20.297 1 88.5 376 GLU A O 1
ATOM 2918 N N . LYS A 1 377 ? 14.953 4.691 20.453 1 86 377 LYS A N 1
ATOM 2919 C CA . LYS A 1 377 ? 15.039 5.449 21.688 1 86 377 LYS A CA 1
ATOM 2920 C C . LYS A 1 377 ? 15.555 4.574 22.828 1 86 377 LYS A C 1
ATOM 2922 O O . LYS A 1 377 ? 16.359 5.02 23.656 1 86 377 LYS A O 1
ATOM 2927 N N . ALA A 1 378 ? 15.133 3.365 22.859 1 83.62 378 ALA A N 1
ATOM 2928 C CA . ALA A 1 378 ? 15.531 2.436 23.922 1 83.62 378 ALA A CA 1
ATOM 2929 C C . ALA A 1 378 ? 17 2.047 23.781 1 83.62 378 ALA A C 1
ATOM 2931 O O . ALA A 1 378 ? 17.688 1.87 24.797 1 83.62 378 ALA A O 1
ATOM 2932 N N . SER A 1 379 ? 17.453 1.979 22.562 1 77.94 379 SER A N 1
ATOM 2933 C CA . SER A 1 379 ? 18.844 1.602 22.328 1 77.94 379 SER A CA 1
ATOM 2934 C C . SER A 1 379 ? 19.781 2.766 22.625 1 77.94 379 SER A C 1
ATOM 2936 O O . SER A 1 379 ? 20.969 2.559 22.875 1 77.94 379 SER A O 1
ATOM 2938 N N . SER A 1 380 ? 19.297 3.91 22.531 1 70.06 380 SER A N 1
ATOM 2939 C CA . SER A 1 380 ? 20.094 5.102 22.766 1 70.06 380 SER A CA 1
ATOM 2940 C C . SER A 1 380 ? 20.188 5.434 24.25 1 70.06 380 SER A C 1
ATOM 2942 O O . SER A 1 380 ? 20.969 6.285 24.656 1 70.06 380 SER A O 1
ATOM 2944 N N . LEU A 1 381 ? 19.438 4.859 25.141 1 60.5 381 LEU A N 1
ATOM 2945 C CA . LEU A 1 381 ? 19.5 5.02 26.578 1 60.5 381 LEU A CA 1
ATOM 2946 C C . LEU A 1 381 ? 20.5 4.027 27.188 1 60.5 381 LEU A C 1
ATOM 2948 O O . LEU A 1 381 ? 21.172 4.34 28.172 1 60.5 381 LEU A O 1
ATOM 2952 N N . MET B 1 1 ? 12 -58.594 -11.43 1 35.25 1 MET B N 1
ATOM 2953 C CA . MET B 1 1 ? 10.867 -57.688 -11.336 1 35.25 1 MET B CA 1
ATOM 2954 C C . MET B 1 1 ? 10.703 -56.875 -12.617 1 35.25 1 MET B C 1
ATOM 2956 O O . MET B 1 1 ? 11.695 -56.469 -13.227 1 35.25 1 MET B O 1
ATOM 2960 N N . PRO B 1 2 ? 9.664 -57.031 -13.383 1 41.75 2 PRO B N 1
ATOM 2961 C CA . PRO B 1 2 ? 9.688 -56.375 -14.695 1 41.75 2 PRO B CA 1
ATOM 2962 C C . PRO B 1 2 ? 10.242 -54.969 -14.648 1 41.75 2 PRO B C 1
ATOM 2964 O O . PRO B 1 2 ? 10.156 -54.312 -13.609 1 41.75 2 PRO B O 1
ATOM 2967 N N . ASN B 1 3 ? 11.391 -54.625 -15.094 1 42.19 3 ASN B N 1
ATOM 2968 C CA . ASN B 1 3 ? 12.039 -53.344 -15.281 1 42.19 3 ASN B CA 1
ATOM 2969 C C . ASN B 1 3 ? 11.016 -52.25 -15.586 1 42.19 3 ASN B C 1
ATOM 2971 O O . ASN B 1 3 ? 10.617 -52.062 -16.734 1 42.19 3 ASN B O 1
ATOM 2975 N N . SER B 1 4 ? 9.836 -52.094 -14.891 1 50.41 4 SER B N 1
ATOM 2976 C CA . SER B 1 4 ? 8.727 -51.188 -15.125 1 50.41 4 SER B CA 1
ATOM 2977 C C . SER B 1 4 ? 9.219 -49.844 -15.602 1 50.41 4 SER B C 1
ATOM 2979 O O . SER B 1 4 ? 10.078 -49.219 -14.961 1 50.41 4 SER B O 1
ATOM 2981 N N . GLU B 1 5 ? 9.281 -49.594 -16.906 1 72.38 5 GLU B N 1
ATOM 2982 C CA . GLU B 1 5 ? 9.805 -48.438 -17.625 1 72.38 5 GLU B CA 1
ATOM 2983 C C . GLU B 1 5 ? 9.383 -47.125 -16.938 1 72.38 5 GLU B C 1
ATOM 2985 O O . GLU B 1 5 ? 8.203 -46.906 -16.672 1 72.38 5 GLU B O 1
ATOM 2990 N N . LEU B 1 6 ? 10.25 -46.438 -16.266 1 88.88 6 LEU B N 1
ATOM 2991 C CA . LEU B 1 6 ? 10.039 -45.188 -15.586 1 88.88 6 LEU B CA 1
ATOM 2992 C C . LEU B 1 6 ? 9.336 -44.188 -16.5 1 88.88 6 LEU B C 1
ATOM 2994 O O . LEU B 1 6 ? 9.617 -44.125 -17.703 1 88.88 6 LEU B O 1
ATOM 2998 N N . GLU B 1 7 ? 8.344 -43.594 -15.898 1 94.25 7 GLU B N 1
ATOM 2999 C CA . GLU B 1 7 ? 7.664 -42.531 -16.641 1 94.25 7 GLU B CA 1
ATOM 3000 C C . GLU B 1 7 ? 8.523 -41.281 -16.703 1 94.25 7 GLU B C 1
ATOM 3002 O O . GLU B 1 7 ? 9.273 -40.969 -15.781 1 94.25 7 GLU B O 1
ATOM 3007 N N . ASP B 1 8 ? 8.5 -40.625 -17.875 1 97.75 8 ASP B N 1
ATOM 3008 C CA . ASP B 1 8 ? 9.195 -39.344 -18.016 1 97.75 8 ASP B CA 1
ATOM 3009 C C . ASP B 1 8 ? 8.281 -38.188 -17.625 1 97.75 8 ASP B C 1
ATOM 3011 O O . ASP B 1 8 ? 7.168 -38.062 -18.125 1 97.75 8 ASP B O 1
ATOM 3015 N N . ILE B 1 9 ? 8.719 -37.344 -16.688 1 98.62 9 ILE B N 1
ATOM 3016 C CA . ILE B 1 9 ? 8.008 -36.156 -16.266 1 98.62 9 ILE B CA 1
ATOM 3017 C C . ILE B 1 9 ? 8.891 -34.906 -16.484 1 98.62 9 ILE B C 1
ATOM 3019 O O . ILE B 1 9 ? 10.094 -34.938 -16.219 1 98.62 9 ILE B O 1
ATOM 3023 N N . LEU B 1 10 ? 8.289 -33.906 -17.016 1 98.88 10 LEU B N 1
ATOM 3024 C CA . LEU B 1 10 ? 9 -32.656 -17.234 1 98.88 10 LEU B CA 1
ATOM 3025 C C . LEU B 1 10 ? 8.547 -31.578 -16.25 1 98.88 10 LEU B C 1
ATOM 3027 O O . LEU B 1 10 ? 7.352 -31.438 -15.984 1 98.88 10 LEU B O 1
ATOM 3031 N N . VAL B 1 11 ? 9.5 -30.875 -15.672 1 98.75 11 VAL B N 1
ATOM 3032 C CA . VAL B 1 11 ? 9.227 -29.703 -14.844 1 98.75 11 VAL B CA 1
ATOM 3033 C C . VAL B 1 11 ? 9.766 -28.453 -15.531 1 98.75 11 VAL B C 1
ATOM 3035 O O . VAL B 1 11 ? 10.969 -28.328 -15.75 1 98.75 11 VAL B O 1
ATOM 3038 N N . VAL B 1 12 ? 8.836 -27.562 -15.883 1 98.62 12 VAL B N 1
ATOM 3039 C CA . VAL B 1 12 ? 9.195 -26.312 -16.516 1 98.62 12 VAL B CA 1
ATOM 3040 C C . VAL B 1 12 ? 9.234 -25.188 -15.484 1 98.62 12 VAL B C 1
ATOM 3042 O O . VAL B 1 12 ? 8.195 -24.797 -14.953 1 98.62 12 VAL B O 1
ATOM 3045 N N . GLY B 1 13 ? 10.375 -24.594 -15.289 1 97 13 GLY B N 1
ATOM 3046 C CA . GLY B 1 13 ? 10.594 -23.641 -14.211 1 97 13 GLY B CA 1
ATOM 3047 C C . GLY B 1 13 ? 11.312 -24.234 -13.023 1 97 13 GLY B C 1
ATOM 3048 O O . GLY B 1 13 ? 10.82 -25.172 -12.398 1 97 13 GLY B O 1
ATOM 3049 N N . PHE B 1 14 ? 12.398 -23.641 -12.719 1 96.69 14 PHE B N 1
ATOM 3050 C CA . PHE B 1 14 ? 13.219 -24.234 -11.672 1 96.69 14 PHE B CA 1
ATOM 3051 C C . PHE B 1 14 ? 13.5 -23.219 -10.562 1 96.69 14 PHE B C 1
ATOM 3053 O O . PHE B 1 14 ? 14.648 -23.016 -10.18 1 96.69 14 PHE B O 1
ATOM 3060 N N . GLY B 1 15 ? 12.438 -22.562 -10.164 1 93.5 15 GLY B N 1
ATOM 3061 C CA . GLY B 1 15 ? 12.445 -21.828 -8.914 1 93.5 15 GLY B CA 1
ATOM 3062 C C . GLY B 1 15 ? 12.266 -22.719 -7.695 1 93.5 15 GLY B C 1
ATOM 3063 O O . GLY B 1 15 ? 12.531 -23.922 -7.758 1 93.5 15 GLY B O 1
ATOM 3064 N N . ALA B 1 16 ? 11.852 -22.125 -6.629 1 91.5 16 ALA B N 1
ATOM 3065 C CA . ALA B 1 16 ? 11.727 -22.859 -5.371 1 91.5 16 ALA B CA 1
ATOM 3066 C C . ALA B 1 16 ? 10.719 -24 -5.5 1 91.5 16 ALA B C 1
ATOM 3068 O O . ALA B 1 16 ? 11.008 -25.125 -5.121 1 91.5 16 ALA B O 1
ATOM 3069 N N . VAL B 1 17 ? 9.508 -23.672 -6.074 1 93.38 17 VAL B N 1
ATOM 3070 C CA . VAL B 1 17 ? 8.445 -24.672 -6.195 1 93.38 17 VAL B CA 1
ATOM 3071 C C . VAL B 1 17 ? 8.875 -25.781 -7.156 1 93.38 17 VAL B C 1
ATOM 3073 O O . VAL B 1 17 ? 8.727 -26.969 -6.852 1 93.38 17 VAL B O 1
ATOM 3076 N N . GLY B 1 18 ? 9.469 -25.391 -8.297 1 96.31 18 GLY B N 1
ATOM 3077 C CA . GLY B 1 18 ? 9.938 -26.375 -9.258 1 96.31 18 GLY B CA 1
ATOM 3078 C C . GLY B 1 18 ? 11.023 -27.281 -8.719 1 96.31 18 GLY B C 1
ATOM 3079 O O . GLY B 1 18 ? 11.031 -28.484 -8.984 1 96.31 18 GLY B O 1
ATOM 3080 N N . ALA B 1 19 ? 11.867 -26.688 -7.949 1 96.19 19 ALA B N 1
ATOM 3081 C CA . ALA B 1 19 ? 12.969 -27.453 -7.375 1 96.19 19 ALA B CA 1
ATOM 3082 C C . ALA B 1 19 ? 12.461 -28.484 -6.371 1 96.19 19 ALA B C 1
ATOM 3084 O O . ALA B 1 19 ? 12.836 -29.656 -6.43 1 96.19 19 ALA B O 1
ATOM 3085 N N . ILE B 1 20 ? 11.586 -28.062 -5.539 1 95.19 20 ILE B N 1
ATOM 3086 C CA . ILE B 1 20 ? 11.07 -28.953 -4.52 1 95.19 20 ILE B CA 1
ATOM 3087 C C . ILE B 1 20 ? 10.227 -30.047 -5.176 1 95.19 20 ILE B C 1
ATOM 3089 O O . ILE B 1 20 ? 10.312 -31.219 -4.797 1 95.19 20 ILE B O 1
ATOM 3093 N N . CYS B 1 21 ? 9.438 -29.688 -6.152 1 95.69 21 CYS B N 1
ATOM 3094 C CA . CYS B 1 21 ? 8.648 -30.672 -6.883 1 95.69 21 CYS B CA 1
ATOM 3095 C C . CYS B 1 21 ? 9.547 -31.703 -7.555 1 95.69 21 CYS B C 1
ATOM 3097 O O . CYS B 1 21 ? 9.266 -32.906 -7.504 1 95.69 21 CYS B O 1
ATOM 3099 N N . SER B 1 22 ? 10.609 -31.234 -8.133 1 97.44 22 SER B N 1
ATOM 3100 C CA . SER B 1 22 ? 11.547 -32.125 -8.805 1 97.44 22 SER B CA 1
ATOM 3101 C C . SER B 1 22 ? 12.211 -33.062 -7.809 1 97.44 22 SER B C 1
ATOM 3103 O O . SER B 1 22 ? 12.383 -34.25 -8.094 1 97.44 22 SER B O 1
ATOM 3105 N N . LEU B 1 23 ? 12.594 -32.5 -6.691 1 96.62 23 LEU B N 1
ATOM 3106 C CA . LEU B 1 23 ? 13.203 -33.312 -5.641 1 96.62 23 LEU B CA 1
ATOM 3107 C C . LEU B 1 23 ? 12.258 -34.438 -5.207 1 96.62 23 LEU B C 1
ATOM 3109 O O . LEU B 1 23 ? 12.656 -35.594 -5.145 1 96.62 23 LEU B O 1
ATOM 3113 N N . ILE B 1 24 ? 11.039 -34.125 -4.984 1 95.62 24 ILE B N 1
ATOM 3114 C CA . ILE B 1 24 ? 10.023 -35.062 -4.508 1 95.62 24 ILE B CA 1
ATOM 3115 C C . ILE B 1 24 ? 9.789 -36.156 -5.562 1 95.62 24 ILE B C 1
ATOM 3117 O O . ILE B 1 24 ? 9.805 -37.344 -5.254 1 95.62 24 ILE B O 1
ATOM 3121 N N . LEU B 1 25 ? 9.609 -35.719 -6.777 1 97.19 25 LEU B N 1
ATOM 3122 C CA . LEU B 1 25 ? 9.289 -36.656 -7.855 1 97.19 25 LEU B CA 1
ATOM 3123 C C . LEU B 1 25 ? 10.453 -37.625 -8.109 1 97.19 25 LEU B C 1
ATOM 3125 O O . LEU B 1 25 ? 10.258 -38.812 -8.258 1 97.19 25 LEU B O 1
ATOM 3129 N N . LYS B 1 26 ? 11.633 -37.094 -8.141 1 97.12 26 LYS B N 1
ATOM 3130 C CA . LYS B 1 26 ? 12.797 -37.969 -8.352 1 97.12 26 LYS B CA 1
ATOM 3131 C C . LYS B 1 26 ? 12.992 -38.938 -7.188 1 97.12 26 LYS B C 1
ATOM 3133 O O . LYS B 1 26 ? 13.359 -40.094 -7.391 1 97.12 26 LYS B O 1
ATOM 3138 N N . THR B 1 27 ? 12.789 -38.438 -6.031 1 95.56 27 THR B N 1
ATOM 3139 C CA . THR B 1 27 ? 12.953 -39.25 -4.828 1 95.56 27 THR B CA 1
ATOM 3140 C C . THR B 1 27 ? 11.977 -40.438 -4.84 1 95.56 27 THR B C 1
ATOM 3142 O O . THR B 1 27 ? 12.25 -41.469 -4.23 1 95.56 27 THR B O 1
ATOM 3145 N N . SER B 1 28 ? 10.867 -40.281 -5.504 1 95.38 28 SER B N 1
ATOM 3146 C CA . SER B 1 28 ? 9.883 -41.375 -5.574 1 95.38 28 SER B CA 1
ATOM 3147 C C . SER B 1 28 ? 10.484 -42.625 -6.172 1 95.38 28 SER B C 1
ATOM 3149 O O . SER B 1 28 ? 10 -43.75 -5.91 1 95.38 28 SER B O 1
ATOM 3151 N N . GLY B 1 29 ? 11.461 -42.5 -7.094 1 96.25 29 GLY B N 1
ATOM 3152 C CA . GLY B 1 29 ? 12.055 -43.625 -7.801 1 96.25 29 GLY B CA 1
ATOM 3153 C C . GLY B 1 29 ? 11.164 -44.156 -8.891 1 96.25 29 GLY B C 1
ATOM 3154 O O . GLY B 1 29 ? 11.484 -45.188 -9.5 1 96.25 29 GLY B O 1
ATOM 3155 N N . LEU B 1 30 ? 10.102 -43.5 -9.156 1 96.12 30 LEU B N 1
ATOM 3156 C CA . LEU B 1 30 ? 9.102 -44.031 -10.078 1 96.12 30 LEU B CA 1
ATOM 3157 C C . LEU B 1 30 ? 9.148 -43.281 -11.414 1 96.12 30 LEU B C 1
ATOM 3159 O O . LEU B 1 30 ? 8.484 -43.688 -12.375 1 96.12 30 LEU B O 1
ATOM 3163 N N . VAL B 1 31 ? 9.953 -42.188 -11.438 1 97.38 31 VAL B N 1
ATOM 3164 C CA . VAL B 1 31 ? 9.914 -41.375 -12.633 1 97.38 31 VAL B CA 1
ATOM 3165 C C . VAL B 1 31 ? 11.32 -40.906 -12.984 1 97.38 31 VAL B C 1
ATOM 3167 O O . VAL B 1 31 ? 12.227 -40.938 -12.148 1 97.38 31 VAL B O 1
ATOM 3170 N N . ARG B 1 32 ? 11.57 -40.531 -14.25 1 98.06 32 ARG B N 1
ATOM 3171 C CA . ARG B 1 32 ? 12.695 -39.719 -14.719 1 98.06 32 ARG B CA 1
ATOM 3172 C C . ARG B 1 32 ? 12.305 -38.25 -14.867 1 98.06 32 ARG B C 1
ATOM 3174 O O . ARG B 1 32 ? 11.391 -37.938 -15.625 1 98.06 32 ARG B O 1
ATOM 3181 N N . VAL B 1 33 ? 13.016 -37.438 -14.133 1 98.56 33 VAL B N 1
ATOM 3182 C CA . VAL B 1 33 ? 12.641 -36.031 -14.062 1 98.56 33 VAL B CA 1
ATOM 3183 C C . VAL B 1 33 ? 13.531 -35.219 -14.984 1 98.56 33 VAL B C 1
ATOM 3185 O O . VAL B 1 33 ? 14.75 -35.188 -14.812 1 98.56 33 VAL B O 1
ATOM 3188 N N . THR B 1 34 ? 12.984 -34.625 -16 1 98.75 34 THR B N 1
ATOM 3189 C CA . THR B 1 34 ? 13.609 -33.594 -16.812 1 98.75 34 THR B CA 1
ATOM 3190 C C . THR B 1 34 ? 13.211 -32.219 -16.328 1 98.75 34 THR B C 1
ATOM 3192 O O . THR B 1 34 ? 12.039 -31.969 -16.016 1 98.75 34 THR B O 1
ATOM 3195 N N . VAL B 1 35 ? 14.195 -31.312 -16.234 1 98.75 35 VAL B N 1
ATOM 3196 C CA . VAL B 1 35 ? 13.922 -29.969 -15.734 1 98.75 35 VAL B CA 1
ATOM 3197 C C . VAL B 1 35 ? 14.367 -28.938 -16.766 1 98.75 35 VAL B C 1
ATOM 3199 O O . VAL B 1 35 ? 15.422 -29.078 -17.391 1 98.75 35 VAL B O 1
ATOM 3202 N N . VAL B 1 36 ? 13.516 -27.969 -16.984 1 98.62 36 VAL B N 1
ATOM 3203 C CA . VAL B 1 36 ? 13.922 -26.797 -17.75 1 98.62 36 VAL B CA 1
ATOM 3204 C C . VAL B 1 36 ? 14.258 -25.656 -16.781 1 98.62 36 VAL B C 1
ATOM 3206 O O . VAL B 1 36 ? 13.391 -25.203 -16.031 1 98.62 36 VAL B O 1
ATOM 3209 N N . ALA B 1 37 ? 15.469 -25.25 -16.734 1 97.38 37 ALA B N 1
ATOM 3210 C CA . ALA B 1 37 ? 15.945 -24.094 -16 1 97.38 37 ALA B CA 1
ATOM 3211 C C . ALA B 1 37 ? 16.422 -23 -16.953 1 97.38 37 ALA B C 1
ATOM 3213 O O . ALA B 1 37 ? 17.109 -23.281 -17.938 1 97.38 37 ALA B O 1
ATOM 3214 N N . ARG B 1 38 ? 15.977 -21.797 -16.734 1 92.38 38 ARG B N 1
ATOM 3215 C CA . ARG B 1 38 ? 16.375 -20.719 -17.625 1 92.38 38 ARG B CA 1
ATOM 3216 C C . ARG B 1 38 ? 17.422 -19.828 -16.984 1 92.38 38 ARG B C 1
ATOM 3218 O O . ARG B 1 38 ? 18.625 -20.031 -17.172 1 92.38 38 ARG B O 1
ATOM 3225 N N . SER B 1 39 ? 16.984 -18.953 -16.031 1 90 39 SER B N 1
ATOM 3226 C CA . SER B 1 39 ? 17.891 -17.953 -15.453 1 90 39 SER B CA 1
ATOM 3227 C C . SER B 1 39 ? 18.984 -18.609 -14.625 1 90 39 SER B C 1
ATOM 3229 O O . SER B 1 39 ? 20.094 -18.078 -14.516 1 90 39 SER B O 1
ATOM 3231 N N . ASN B 1 40 ? 18.672 -19.797 -14.078 1 94.31 40 ASN B N 1
ATOM 3232 C CA . ASN B 1 40 ? 19.656 -20.406 -13.188 1 94.31 40 ASN B CA 1
ATOM 3233 C C . ASN B 1 40 ? 20.234 -21.688 -13.789 1 94.31 40 ASN B C 1
ATOM 3235 O O . ASN B 1 40 ? 20.797 -22.516 -13.07 1 94.31 40 ASN B O 1
ATOM 3239 N N . TYR B 1 41 ? 20.141 -21.859 -15.094 1 97.12 41 TYR B N 1
ATOM 3240 C CA . TYR B 1 41 ? 20.641 -23.062 -15.773 1 97.12 41 TYR B CA 1
ATOM 3241 C C . TYR B 1 41 ? 22.125 -23.281 -15.484 1 97.12 41 TYR B C 1
ATOM 3243 O O . TYR B 1 41 ? 22.531 -24.375 -15.094 1 97.12 41 TYR B O 1
ATOM 3251 N N . ASN B 1 42 ? 22.906 -22.25 -15.641 1 97.31 42 ASN B N 1
ATOM 3252 C CA . ASN B 1 42 ? 24.359 -22.391 -15.508 1 97.31 42 ASN B CA 1
ATOM 3253 C C . ASN B 1 42 ? 24.75 -22.781 -14.094 1 97.31 42 ASN B C 1
ATOM 3255 O O . ASN B 1 42 ? 25.609 -23.656 -13.906 1 97.31 42 ASN B O 1
ATOM 3259 N N . ALA B 1 43 ? 24.109 -22.172 -13.141 1 97.19 43 ALA B N 1
ATOM 3260 C CA . ALA B 1 43 ? 24.422 -22.484 -11.75 1 97.19 43 ALA B CA 1
ATOM 3261 C C . ALA B 1 43 ? 24.078 -23.938 -11.422 1 97.19 43 ALA B C 1
ATOM 3263 O O . ALA B 1 43 ? 24.859 -24.641 -10.789 1 97.19 43 ALA B O 1
ATOM 3264 N N . VAL B 1 44 ? 22.969 -24.359 -11.922 1 97.5 44 VAL B N 1
ATOM 3265 C CA . VAL B 1 44 ? 22.5 -25.719 -11.648 1 97.5 44 VAL B CA 1
ATOM 3266 C C . VAL B 1 44 ? 23.359 -26.719 -12.414 1 97.5 44 VAL B C 1
ATOM 3268 O O . VAL B 1 44 ? 23.703 -27.781 -11.891 1 97.5 44 VAL B O 1
ATOM 3271 N N . ASN B 1 45 ? 23.656 -26.406 -13.633 1 97.38 45 ASN B N 1
ATOM 3272 C CA . ASN B 1 45 ? 24.484 -27.281 -14.453 1 97.38 45 ASN B CA 1
ATOM 3273 C C . ASN B 1 45 ? 25.875 -27.469 -13.859 1 97.38 45 ASN B C 1
ATOM 3275 O O . ASN B 1 45 ? 26.422 -28.562 -13.891 1 97.38 45 ASN B O 1
ATOM 3279 N N . GLU B 1 46 ? 26.391 -26.438 -13.305 1 97.5 46 GLU B N 1
ATOM 3280 C CA . GLU B 1 46 ? 27.766 -26.453 -12.781 1 97.5 46 GLU B CA 1
ATOM 3281 C C . GLU B 1 46 ? 27.828 -27.109 -11.414 1 97.5 46 GLU B C 1
ATOM 3283 O O . GLU B 1 46 ? 28.719 -27.922 -11.148 1 97.5 46 GLU B O 1
ATOM 3288 N N . SER B 1 47 ? 26.844 -26.797 -10.523 1 97.44 47 SER B N 1
ATOM 3289 C CA . SER B 1 47 ? 27.062 -27.141 -9.125 1 97.44 47 SER B CA 1
ATOM 3290 C C . SER B 1 47 ? 25.891 -27.953 -8.57 1 97.44 47 SER B C 1
ATOM 3292 O O . SER B 1 47 ? 25.938 -28.406 -7.422 1 97.44 47 SER B O 1
ATOM 3294 N N . GLY B 1 48 ? 24.922 -28.125 -9.422 1 97.94 48 GLY B N 1
ATOM 3295 C CA . GLY B 1 48 ? 23.719 -28.75 -8.875 1 97.94 48 GLY B CA 1
ATOM 3296 C C . GLY B 1 48 ? 22.969 -27.828 -7.922 1 97.94 48 GLY B C 1
ATOM 3297 O O . GLY B 1 48 ? 23.328 -26.656 -7.762 1 97.94 48 GLY B O 1
ATOM 3298 N N . VAL B 1 49 ? 21.906 -28.391 -7.332 1 98.12 49 VAL B N 1
ATOM 3299 C CA . VAL B 1 49 ? 21.062 -27.609 -6.434 1 98.12 49 VAL B CA 1
ATOM 3300 C C . VAL B 1 49 ? 21.328 -28.016 -4.984 1 98.12 49 VAL B C 1
ATOM 3302 O O . VAL B 1 49 ? 21.453 -29.203 -4.68 1 98.12 49 VAL B O 1
ATOM 3305 N N . ARG B 1 50 ? 21.531 -27.047 -4.133 1 97.44 50 ARG B N 1
ATOM 3306 C CA . ARG B 1 50 ? 21.562 -27.281 -2.693 1 97.44 50 ARG B CA 1
ATOM 3307 C C . ARG B 1 50 ? 20.172 -27.062 -2.084 1 97.44 50 ARG B C 1
ATOM 3309 O O . ARG B 1 50 ? 19.578 -26 -2.248 1 97.44 50 ARG B O 1
ATOM 3316 N N . PHE B 1 51 ? 19.672 -28.109 -1.443 1 96.56 51 PHE B N 1
ATOM 3317 C CA . PHE B 1 51 ? 18.406 -28 -0.729 1 96.56 51 PHE B CA 1
ATOM 3318 C C . PHE B 1 51 ? 18.641 -27.891 0.773 1 96.56 51 PHE B C 1
ATOM 3320 O O . PHE B 1 51 ? 19.438 -28.641 1.338 1 96.56 51 PHE B O 1
ATOM 3327 N N . GLU B 1 52 ? 18.031 -26.984 1.352 1 95.06 52 GLU B N 1
ATOM 3328 C CA . GLU B 1 52 ? 17.906 -26.875 2.803 1 95.06 52 GLU B CA 1
ATOM 3329 C C . GLU B 1 52 ? 16.453 -26.969 3.242 1 95.06 52 GLU B C 1
ATOM 3331 O O . GLU B 1 52 ? 15.742 -25.969 3.311 1 95.06 52 GLU B O 1
ATOM 3336 N N . SER B 1 53 ? 16.109 -28.234 3.523 1 92.06 53 SER B N 1
ATOM 3337 C CA . SER B 1 53 ? 14.703 -28.484 3.848 1 92.06 53 SER B CA 1
ATOM 3338 C C . SER B 1 53 ? 14.555 -29.031 5.258 1 92.06 53 SER B C 1
ATOM 3340 O O . SER B 1 53 ? 15.25 -29.984 5.641 1 92.06 53 SER B O 1
ATOM 3342 N N . ASN B 1 54 ? 13.648 -28.484 5.98 1 86.88 54 ASN B N 1
ATOM 3343 C CA . ASN B 1 54 ? 13.344 -29.031 7.293 1 86.88 54 ASN B CA 1
ATOM 3344 C C . ASN B 1 54 ? 12.578 -30.359 7.18 1 86.88 54 ASN B C 1
ATOM 3346 O O . ASN B 1 54 ? 12.602 -31.172 8.102 1 86.88 54 ASN B O 1
ATOM 3350 N N . LYS B 1 55 ? 12.008 -30.625 6.07 1 87.88 55 LYS B N 1
ATOM 3351 C CA . LYS B 1 55 ? 11.188 -31.812 5.867 1 87.88 55 LYS B CA 1
ATOM 3352 C C . LYS B 1 55 ? 11.969 -32.906 5.148 1 87.88 55 LYS B C 1
ATOM 3354 O O . LYS B 1 55 ? 11.914 -34.062 5.539 1 87.88 55 LYS B O 1
ATOM 3359 N N . TYR B 1 56 ? 12.758 -32.531 4.141 1 90.81 56 TYR B N 1
ATOM 3360 C CA . TYR B 1 56 ? 13.375 -33.531 3.266 1 90.81 56 TYR B CA 1
ATOM 3361 C C . TYR B 1 56 ? 14.859 -33.656 3.553 1 90.81 56 TYR B C 1
ATOM 3363 O O . TYR B 1 56 ? 15.5 -34.625 3.109 1 90.81 56 TYR B O 1
ATOM 3371 N N . GLY B 1 57 ? 15.391 -32.719 4.312 1 90.38 57 GLY B N 1
ATOM 3372 C CA . GLY B 1 57 ? 16.812 -32.719 4.641 1 90.38 57 GLY B CA 1
ATOM 3373 C C . GLY B 1 57 ? 17.656 -31.875 3.717 1 90.38 57 GLY B C 1
ATOM 3374 O O . GLY B 1 57 ? 17.109 -31.109 2.908 1 90.38 57 GLY B O 1
ATOM 3375 N N . THR B 1 58 ? 18.922 -31.953 3.926 1 94.31 58 THR B N 1
ATOM 3376 C CA . THR B 1 58 ? 19.859 -31.156 3.139 1 94.31 58 THR B CA 1
ATOM 3377 C C . THR B 1 58 ? 20.469 -32 2.029 1 94.31 58 THR B C 1
ATOM 3379 O O . THR B 1 58 ? 20.906 -33.125 2.27 1 94.31 58 THR B O 1
ATOM 3382 N N . PHE B 1 59 ? 20.375 -31.516 0.834 1 95.56 59 PHE B N 1
ATOM 3383 C CA . PHE B 1 59 ? 21.016 -32.125 -0.327 1 95.56 59 PHE B CA 1
ATOM 3384 C C . PHE B 1 59 ? 22.062 -31.188 -0.928 1 95.56 59 PHE B C 1
ATOM 3386 O O . PHE B 1 59 ? 21.828 -29.969 -1.016 1 95.56 59 PHE B O 1
ATOM 3393 N N . GLU B 1 60 ? 23.172 -31.781 -1.286 1 96.06 60 GLU B N 1
ATOM 3394 C CA . GLU B 1 60 ? 24.188 -31.031 -1.992 1 96.06 60 GLU B CA 1
ATOM 3395 C C . GLU B 1 60 ? 24.375 -31.547 -3.418 1 96.06 60 GLU B C 1
ATOM 3397 O O . GLU B 1 60 ? 24.391 -32.75 -3.65 1 96.06 60 GLU B O 1
ATOM 3402 N N . GLY B 1 61 ? 24.391 -30.641 -4.301 1 97.5 61 GLY B N 1
ATOM 3403 C CA . GLY B 1 61 ? 24.719 -31 -5.676 1 97.5 61 GLY B CA 1
ATOM 3404 C C . GLY B 1 61 ? 23.656 -31.844 -6.34 1 97.5 61 GLY B C 1
ATOM 3405 O O . GLY B 1 61 ? 23.953 -32.656 -7.219 1 97.5 61 GLY B O 1
ATOM 3406 N N . TRP B 1 62 ? 22.469 -31.672 -5.855 1 97.88 62 TRP B N 1
ATOM 3407 C CA . TRP B 1 62 ? 21.359 -32.438 -6.441 1 97.88 62 TRP B CA 1
ATOM 3408 C C . TRP B 1 62 ? 21.156 -32.062 -7.898 1 97.88 62 TRP B C 1
ATOM 3410 O O . TRP B 1 62 ? 21.281 -30.875 -8.266 1 97.88 62 TRP B O 1
ATOM 3420 N N . ARG B 1 63 ? 20.812 -33.062 -8.727 1 97.81 63 ARG B N 1
ATOM 3421 C CA . ARG B 1 63 ? 20.531 -32.812 -10.133 1 97.81 63 ARG B CA 1
ATOM 3422 C C . ARG B 1 63 ? 19.328 -33.625 -10.594 1 97.81 63 ARG B C 1
ATOM 3424 O O . ARG B 1 63 ? 19.094 -34.719 -10.125 1 97.81 63 ARG B O 1
ATOM 3431 N N . PRO B 1 64 ? 18.562 -33 -11.484 1 98.31 64 PRO B N 1
ATOM 3432 C CA . PRO B 1 64 ? 17.531 -33.844 -12.125 1 98.31 64 PRO B CA 1
ATOM 3433 C C . PRO B 1 64 ? 18.141 -34.906 -13.023 1 98.31 64 PRO B C 1
ATOM 3435 O O . PRO B 1 64 ? 19.359 -34.969 -13.203 1 98.31 64 PRO B O 1
ATOM 3438 N N . ASP B 1 65 ? 17.344 -35.844 -13.5 1 98.31 65 ASP B N 1
ATOM 3439 C CA . ASP B 1 65 ? 17.828 -36.844 -14.414 1 98.31 65 ASP B CA 1
ATOM 3440 C C . ASP B 1 65 ? 18.297 -36.219 -15.734 1 98.31 65 ASP B C 1
ATOM 3442 O O . ASP B 1 65 ? 19.203 -36.75 -16.391 1 98.31 65 ASP B O 1
ATOM 3446 N N . ARG B 1 66 ? 17.625 -35.156 -16.094 1 98.5 66 ARG B N 1
ATOM 3447 C CA . ARG B 1 66 ? 17.969 -34.375 -17.281 1 98.5 66 ARG B CA 1
ATOM 3448 C C . ARG B 1 66 ? 17.703 -32.906 -17.078 1 98.5 66 ARG B C 1
ATOM 3450 O O . ARG B 1 66 ? 16.656 -32.531 -16.547 1 98.5 66 ARG B O 1
ATOM 3457 N N . LEU B 1 67 ? 18.719 -32.094 -17.375 1 98.62 67 LEU B N 1
ATOM 3458 C CA . LEU B 1 67 ? 18.609 -30.641 -17.281 1 98.62 67 LEU B CA 1
ATOM 3459 C C . LEU B 1 67 ? 18.609 -30 -18.672 1 98.62 67 LEU B C 1
ATOM 3461 O O . LEU B 1 67 ? 19.484 -30.297 -19.484 1 98.62 67 LEU B O 1
ATOM 3465 N N . CYS B 1 68 ? 17.625 -29.203 -18.953 1 98.62 68 CYS B N 1
ATOM 3466 C CA . CYS B 1 68 ? 17.531 -28.516 -20.234 1 98.62 68 CYS B CA 1
ATOM 3467 C C . CYS B 1 68 ? 17.531 -27 -20.031 1 98.62 68 CYS B C 1
ATOM 3469 O O . CYS B 1 68 ? 17.062 -26.5 -19.016 1 98.62 68 CYS B O 1
ATOM 3471 N N . LYS B 1 69 ? 17.984 -26.297 -21.047 1 97.25 69 LYS B N 1
ATOM 3472 C CA . LYS B 1 69 ? 18.094 -24.828 -20.953 1 97.25 69 LYS B CA 1
ATOM 3473 C C . LYS B 1 69 ? 16.828 -24.172 -21.5 1 97.25 69 LYS B C 1
ATOM 3475 O O . LYS B 1 69 ? 16.594 -22.984 -21.25 1 97.25 69 LYS B O 1
ATOM 3480 N N . SER B 1 70 ? 16.031 -24.969 -22.25 1 97.88 70 SER B N 1
ATOM 3481 C CA . SER B 1 70 ? 14.812 -24.406 -22.844 1 97.88 70 SER B CA 1
ATOM 3482 C C . SER B 1 70 ? 13.742 -25.484 -23 1 97.88 70 SER B C 1
ATOM 3484 O O . SER B 1 70 ? 14.039 -26.672 -22.969 1 97.88 70 SER B O 1
ATOM 3486 N N . VAL B 1 71 ? 12.5 -25.031 -23.141 1 98.5 71 VAL B N 1
ATOM 3487 C CA . VAL B 1 71 ? 11.391 -25.953 -23.375 1 98.5 71 VAL B CA 1
ATOM 3488 C C . VAL B 1 71 ? 11.562 -26.625 -24.734 1 98.5 71 VAL B C 1
ATOM 3490 O O . VAL B 1 71 ? 11.219 -27.797 -24.906 1 98.5 71 VAL B O 1
ATOM 3493 N N . GLU B 1 72 ? 12.148 -25.906 -25.672 1 98 72 GLU B N 1
ATOM 3494 C CA . GLU B 1 72 ? 12.43 -26.469 -26.984 1 98 72 GLU B CA 1
ATOM 3495 C C . GLU B 1 72 ? 13.359 -27.688 -26.875 1 98 72 GLU B C 1
ATOM 3497 O O . GLU B 1 72 ? 13.125 -28.703 -27.516 1 98 72 GLU B O 1
ATOM 3502 N N . GLU B 1 73 ? 14.359 -27.484 -26.062 1 98.19 73 GLU B N 1
ATOM 3503 C CA . GLU B 1 73 ? 15.312 -28.578 -25.844 1 98.19 73 GLU B CA 1
ATOM 3504 C C . GLU B 1 73 ? 14.648 -29.781 -25.188 1 98.19 73 GLU B C 1
ATOM 3506 O O . GLU B 1 73 ? 14.992 -30.922 -25.484 1 98.19 73 GLU B O 1
ATOM 3511 N N . ALA B 1 74 ? 13.695 -29.562 -24.375 1 98.56 74 ALA B N 1
ATOM 3512 C CA . ALA B 1 74 ? 13.039 -30.625 -23.609 1 98.56 74 ALA B CA 1
ATOM 3513 C C . ALA B 1 74 ? 11.977 -31.328 -24.438 1 98.56 74 ALA B C 1
ATOM 3515 O O . ALA B 1 74 ? 11.586 -32.469 -24.141 1 98.56 74 ALA B O 1
ATOM 3516 N N . ALA B 1 75 ? 11.5 -30.672 -25.516 1 98.44 75 ALA B N 1
ATOM 3517 C CA . ALA B 1 75 ? 10.375 -31.188 -26.297 1 98.44 75 ALA B CA 1
ATOM 3518 C C . ALA B 1 75 ? 10.844 -32.219 -27.328 1 98.44 75 ALA B C 1
ATOM 3520 O O . ALA B 1 75 ? 10.352 -32.219 -28.469 1 98.44 75 ALA B O 1
ATOM 3521 N N . ASP B 1 76 ? 11.859 -33 -27.062 1 97.81 76 ASP B N 1
ATOM 3522 C CA . ASP B 1 76 ? 12.406 -34 -27.969 1 97.81 76 ASP B CA 1
ATOM 3523 C C . ASP B 1 76 ? 11.953 -35.406 -27.594 1 97.81 76 ASP B C 1
ATOM 3525 O O . ASP B 1 76 ? 12.438 -36.406 -28.156 1 97.81 76 ASP B O 1
ATOM 3529 N N . ARG B 1 77 ? 11.078 -35.562 -26.609 1 97.62 77 ARG B N 1
ATOM 3530 C CA . ARG B 1 77 ? 10.555 -36.844 -26.188 1 97.62 77 ARG B CA 1
ATOM 3531 C C . ARG B 1 77 ? 9.156 -36.719 -25.594 1 97.62 77 ARG B C 1
ATOM 3533 O O . ARG B 1 77 ? 8.656 -35.594 -25.422 1 97.62 77 ARG B O 1
ATOM 3540 N N . SER B 1 78 ? 8.547 -37.844 -25.391 1 97.31 78 SER B N 1
ATOM 3541 C CA . SER B 1 78 ? 7.211 -37.844 -24.797 1 97.31 78 SER B CA 1
ATOM 3542 C C . SER B 1 78 ? 7.277 -37.781 -23.281 1 97.31 78 SER B C 1
ATOM 3544 O O . SER B 1 78 ? 8.234 -38.25 -22.672 1 97.31 78 SER B O 1
ATOM 3546 N N . TYR B 1 79 ? 6.281 -37.125 -22.656 1 98.19 79 TYR B N 1
ATOM 3547 C CA . TYR B 1 79 ? 6.137 -37.031 -21.203 1 98.19 79 TYR B CA 1
ATOM 3548 C C . TYR B 1 79 ? 4.73 -37.438 -20.766 1 98.19 79 TYR B C 1
ATOM 3550 O O . TYR B 1 79 ? 3.754 -37.125 -21.453 1 98.19 79 TYR B O 1
ATOM 3558 N N . THR B 1 80 ? 4.695 -38.094 -19.656 1 97.56 80 THR B N 1
ATOM 3559 C CA . THR B 1 80 ? 3.385 -38.375 -19.078 1 97.56 80 THR B CA 1
ATOM 3560 C C . THR B 1 80 ? 2.773 -37.094 -18.5 1 97.56 80 THR B C 1
ATOM 3562 O O . THR B 1 80 ? 1.591 -36.812 -18.703 1 97.56 80 THR B O 1
ATOM 3565 N N . TYR B 1 81 ? 3.561 -36.375 -17.75 1 98.56 81 TYR B N 1
ATOM 3566 C CA . TYR B 1 81 ? 3.168 -35.094 -17.156 1 98.56 81 TYR B CA 1
ATOM 3567 C C . TYR B 1 81 ? 4.18 -34 -17.5 1 98.56 81 TYR B C 1
ATOM 3569 O O . TYR B 1 81 ? 5.387 -34.281 -17.516 1 98.56 81 TYR B O 1
ATOM 3577 N N . VAL B 1 82 ? 3.701 -32.875 -17.766 1 98.81 82 VAL B N 1
ATOM 3578 C CA . VAL B 1 82 ? 4.496 -31.641 -17.859 1 98.81 82 VAL B CA 1
ATOM 3579 C C . VAL B 1 82 ? 4.031 -30.641 -16.797 1 98.81 82 VAL B C 1
ATOM 3581 O O . VAL B 1 82 ? 2.936 -30.078 -16.906 1 98.81 82 VAL B O 1
ATOM 3584 N N . LEU B 1 83 ? 4.859 -30.422 -15.797 1 98.69 83 LEU B N 1
ATOM 3585 C CA . LEU B 1 83 ? 4.547 -29.5 -14.719 1 98.69 83 LEU B CA 1
ATOM 3586 C C . LEU B 1 83 ? 5.043 -28.094 -15.047 1 98.69 83 LEU B C 1
ATOM 3588 O O . LEU B 1 83 ? 6.191 -27.922 -15.453 1 98.69 83 LEU B O 1
ATOM 3592 N N . ILE B 1 84 ? 4.152 -27.156 -14.938 1 98.31 84 ILE B N 1
ATOM 3593 C CA . ILE B 1 84 ? 4.52 -25.75 -15.062 1 98.31 84 ILE B CA 1
ATOM 3594 C C . ILE B 1 84 ? 4.605 -25.109 -13.68 1 98.31 84 ILE B C 1
ATOM 3596 O O . ILE B 1 84 ? 3.598 -24.984 -12.984 1 98.31 84 ILE B O 1
ATOM 3600 N N . THR B 1 85 ? 5.805 -24.719 -13.289 1 96.88 85 THR B N 1
ATOM 3601 C CA . THR B 1 85 ? 6.023 -24.188 -11.945 1 96.88 85 THR B CA 1
ATOM 3602 C C . THR B 1 85 ? 6.504 -22.75 -12.008 1 96.88 85 THR B C 1
ATOM 3604 O O . THR B 1 85 ? 7.059 -22.234 -11.031 1 96.88 85 THR B O 1
ATOM 3607 N N . THR B 1 86 ? 6.34 -22.125 -13.172 1 95.31 86 THR B N 1
ATOM 3608 C CA . THR B 1 86 ? 6.664 -20.703 -13.297 1 95.31 86 THR B CA 1
ATOM 3609 C C . THR B 1 86 ? 5.562 -19.844 -12.695 1 95.31 86 THR B C 1
ATOM 3611 O O . THR B 1 86 ? 4.418 -20.281 -12.562 1 95.31 86 THR B O 1
ATOM 3614 N N . LYS B 1 87 ? 5.918 -18.703 -12.344 1 93.69 87 LYS B N 1
ATOM 3615 C CA . LYS B 1 87 ? 4.879 -17.75 -11.961 1 93.69 87 LYS B CA 1
ATOM 3616 C C . LYS B 1 87 ? 3.977 -17.406 -13.148 1 93.69 87 LYS B C 1
ATOM 3618 O O . LYS B 1 87 ? 4.438 -17.359 -14.289 1 93.69 87 LYS B O 1
ATOM 3623 N N . ALA B 1 88 ? 2.734 -17.234 -12.773 1 96.94 88 ALA B N 1
ATOM 3624 C CA . ALA B 1 88 ? 1.793 -16.812 -13.805 1 96.94 88 ALA B CA 1
ATOM 3625 C C . ALA B 1 88 ? 1.743 -15.289 -13.914 1 96.94 88 ALA B C 1
ATOM 3627 O O . ALA B 1 88 ? 1.129 -14.625 -13.078 1 96.94 88 ALA B O 1
ATOM 3628 N N . ILE B 1 89 ? 2.365 -14.805 -14.945 1 97.12 89 ILE B N 1
ATOM 3629 C CA . ILE B 1 89 ? 2.369 -13.383 -15.266 1 97.12 89 ILE B CA 1
ATOM 3630 C C . ILE B 1 89 ? 1.918 -13.18 -16.703 1 97.12 89 ILE B C 1
ATOM 3632 O O . ILE B 1 89 ? 2.715 -12.789 -17.562 1 97.12 89 ILE B O 1
ATOM 3636 N N . PRO B 1 90 ? 0.682 -13.281 -16.891 1 96.44 90 PRO B N 1
ATOM 3637 C CA . PRO B 1 90 ? 0.178 -13.367 -18.266 1 96.44 90 PRO B CA 1
ATOM 3638 C C . PRO B 1 90 ? 0.431 -12.086 -19.062 1 96.44 90 PRO B C 1
ATOM 3640 O O . PRO B 1 90 ? 0.481 -12.125 -20.297 1 96.44 90 PRO B O 1
ATOM 3643 N N . GLU B 1 91 ? 0.595 -10.953 -18.344 1 93.75 91 GLU B N 1
ATOM 3644 C CA . GLU B 1 91 ? 0.854 -9.711 -19.062 1 93.75 91 GLU B CA 1
ATOM 3645 C C . GLU B 1 91 ? 2.266 -9.688 -19.641 1 93.75 91 GLU B C 1
ATOM 3647 O O . GLU B 1 91 ? 2.58 -8.852 -20.484 1 93.75 91 GLU B O 1
ATOM 3652 N N . LEU B 1 92 ? 3.09 -10.609 -19.266 1 93.94 92 LEU B N 1
ATOM 3653 C CA . LEU B 1 92 ? 4.438 -10.727 -19.812 1 93.94 92 LEU B CA 1
ATOM 3654 C C . LEU B 1 92 ? 4.543 -11.906 -20.766 1 93.94 92 LEU B C 1
ATOM 3656 O O . LEU B 1 92 ? 5.059 -11.766 -21.891 1 93.94 92 LEU B O 1
ATOM 3660 N N . VAL B 1 93 ? 4.137 -13.07 -20.297 1 95.06 93 VAL B N 1
ATOM 3661 C CA . VAL B 1 93 ? 4.195 -14.266 -21.125 1 95.06 93 VAL B CA 1
ATOM 3662 C C . VAL B 1 93 ? 3.082 -15.234 -20.719 1 95.06 93 VAL B C 1
ATOM 3664 O O . VAL B 1 93 ? 2.908 -15.523 -19.531 1 95.06 93 VAL B O 1
ATOM 3667 N N . LYS B 1 94 ? 2.393 -15.68 -21.656 1 96.69 94 LYS B N 1
ATOM 3668 C CA . LYS B 1 94 ? 1.329 -16.641 -21.406 1 96.69 94 LYS B CA 1
ATOM 3669 C C . LYS B 1 94 ? 1.891 -18.062 -21.297 1 96.69 94 LYS B C 1
ATOM 3671 O O . LYS B 1 94 ? 2.906 -18.391 -21.922 1 96.69 94 LYS B O 1
ATOM 3676 N N . THR B 1 95 ? 1.215 -18.859 -20.547 1 97.31 95 THR B N 1
ATOM 3677 C CA . THR B 1 95 ? 1.663 -20.234 -20.312 1 97.31 95 THR B CA 1
ATOM 3678 C C . THR B 1 95 ? 1.748 -21 -21.625 1 97.31 95 THR B C 1
ATOM 3680 O O . THR B 1 95 ? 2.678 -21.781 -21.844 1 97.31 95 THR B O 1
ATOM 3683 N N . SER B 1 96 ? 0.827 -20.766 -22.578 1 97.19 96 SER B N 1
ATOM 3684 C CA . SER B 1 96 ? 0.833 -21.453 -23.875 1 97.19 96 SER B CA 1
ATOM 3685 C C . SER B 1 96 ? 2.068 -21.078 -24.672 1 97.19 96 SER B C 1
ATOM 3687 O O . SER B 1 96 ? 2.588 -21.891 -25.438 1 97.19 96 SER B O 1
ATOM 3689 N N . HIS B 1 97 ? 2.512 -19.828 -24.453 1 97.19 97 HIS B N 1
ATOM 3690 C CA . HIS B 1 97 ? 3.711 -19.391 -25.156 1 97.19 97 HIS B CA 1
ATOM 3691 C C . HIS B 1 97 ? 4.961 -20.047 -24.578 1 97.19 97 HIS B C 1
ATOM 3693 O O . HIS B 1 97 ? 5.879 -20.406 -25.328 1 97.19 97 HIS B O 1
ATOM 3699 N N . VAL B 1 98 ? 4.969 -20.219 -23.297 1 97.19 98 VAL B N 1
ATOM 3700 C CA . VAL B 1 98 ? 6.062 -20.938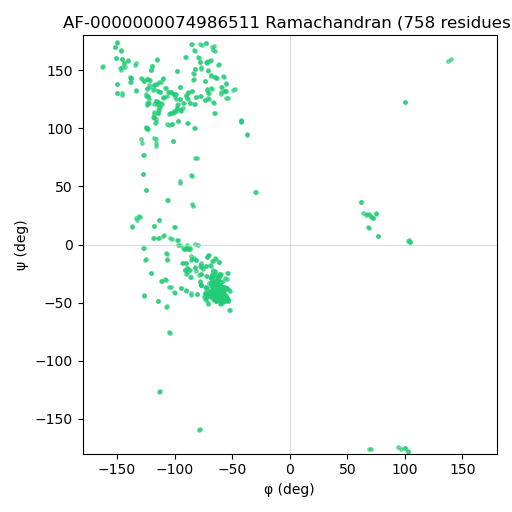 -22.656 1 97.19 98 VAL B CA 1
ATOM 3701 C C . VAL B 1 98 ? 6.125 -22.375 -23.172 1 97.19 98 VAL B C 1
ATOM 3703 O O . VAL B 1 98 ? 7.211 -22.922 -23.391 1 97.19 98 VAL B O 1
ATOM 3706 N N . LEU B 1 99 ? 4.984 -22.953 -23.453 1 98.12 99 LEU B N 1
ATOM 3707 C CA . LEU B 1 99 ? 4.875 -24.359 -23.844 1 98.12 99 LEU B CA 1
ATOM 3708 C C . LEU B 1 99 ? 4.742 -24.5 -25.344 1 98.12 99 LEU B C 1
ATOM 3710 O O . LEU B 1 99 ? 4.359 -25.562 -25.844 1 98.12 99 LEU B O 1
ATOM 3714 N N . ALA B 1 100 ? 5.047 -23.469 -26.062 1 97.94 100 ALA B N 1
ATOM 3715 C CA . ALA B 1 100 ? 4.84 -23.422 -27.516 1 97.94 100 ALA B CA 1
ATOM 3716 C C . ALA B 1 100 ? 5.473 -24.641 -28.188 1 97.94 100 ALA B C 1
ATOM 3718 O O . ALA B 1 100 ? 4.891 -25.203 -29.125 1 97.94 100 ALA B O 1
ATOM 3719 N N . PRO B 1 101 ? 6.668 -25.109 -27.781 1 98.44 101 PRO B N 1
ATOM 3720 C CA . PRO B 1 101 ? 7.27 -26.281 -28.438 1 98.44 101 PRO B CA 1
ATOM 3721 C C . PRO B 1 101 ? 6.402 -27.531 -28.328 1 98.44 101 PRO B C 1
ATOM 3723 O O . PRO B 1 101 ? 6.379 -28.359 -29.25 1 98.44 101 PRO B O 1
ATOM 3726 N N . PHE B 1 102 ? 5.664 -27.703 -27.266 1 98.06 102 PHE B N 1
ATOM 3727 C CA . PHE B 1 102 ? 4.797 -28.859 -27.078 1 98.06 102 PHE B CA 1
ATOM 3728 C C . PHE B 1 102 ? 3.523 -28.719 -27.906 1 98.06 102 PHE B C 1
ATOM 3730 O O . PHE B 1 102 ? 2.822 -29.703 -28.141 1 98.06 102 PHE B O 1
ATOM 3737 N N . LEU B 1 103 ? 3.242 -27.5 -28.297 1 97.69 103 LEU B N 1
ATOM 3738 C CA . LEU B 1 103 ? 2.035 -27.234 -29.078 1 97.69 103 LEU B CA 1
ATOM 3739 C C . LEU B 1 103 ? 2.338 -27.219 -30.562 1 97.69 103 LEU B C 1
ATOM 3741 O O . LEU B 1 103 ? 1.435 -27.031 -31.391 1 97.69 103 LEU B O 1
ATOM 3745 N N . SER B 1 104 ? 3.557 -27.422 -30.891 1 97.19 104 SER B N 1
ATOM 3746 C CA . SER B 1 104 ? 3.994 -27.344 -32.281 1 97.19 104 SER B CA 1
ATOM 3747 C C . SER B 1 104 ? 3.645 -28.609 -33.062 1 97.19 104 SER B C 1
ATOM 3749 O O . SER B 1 104 ? 3.441 -29.672 -32.438 1 97.19 104 SER B O 1
ATOM 3751 N N . ALA B 1 105 ? 3.643 -28.453 -34.344 1 96.12 105 ALA B N 1
ATOM 3752 C CA . ALA B 1 105 ? 3.451 -29.625 -35.219 1 96.12 105 ALA B CA 1
ATOM 3753 C C . ALA B 1 105 ? 4.594 -30.609 -35.062 1 96.12 105 ALA B C 1
ATOM 3755 O O . ALA B 1 105 ? 4.379 -31.828 -35.094 1 96.12 105 ALA B O 1
ATOM 3756 N N . LYS B 1 106 ? 5.727 -30.047 -34.906 1 96.44 106 LYS B N 1
ATOM 3757 C CA . LYS B 1 106 ? 6.91 -30.891 -34.75 1 96.44 106 LYS B CA 1
ATOM 3758 C C . LYS B 1 106 ? 6.742 -31.875 -33.625 1 96.44 106 LYS B C 1
ATOM 3760 O O . LYS B 1 106 ? 7.055 -33.062 -33.75 1 96.44 106 LYS B O 1
ATOM 3765 N N . TYR B 1 107 ? 6.293 -31.422 -32.5 1 97.69 107 TYR B N 1
ATOM 3766 C CA . TYR B 1 107 ? 6.082 -32.281 -31.344 1 97.69 107 TYR B CA 1
ATOM 3767 C C . TYR B 1 107 ? 4.879 -33.219 -31.547 1 97.69 107 TYR B C 1
ATOM 3769 O O . TYR B 1 107 ? 4.961 -34.406 -31.312 1 97.69 107 TYR B O 1
ATOM 3777 N N . ASN B 1 108 ? 3.805 -32.688 -32.062 1 96.31 108 ASN B N 1
ATOM 3778 C CA . ASN B 1 108 ? 2.523 -33.406 -32.125 1 96.31 108 ASN B CA 1
ATOM 3779 C C . ASN B 1 108 ? 2.508 -34.438 -33.25 1 96.31 108 ASN B C 1
ATOM 3781 O O . ASN B 1 108 ? 1.643 -35.312 -33.281 1 96.31 108 ASN B O 1
ATOM 3785 N N . ASP B 1 109 ? 3.434 -34.312 -34.156 1 96.19 109 ASP B N 1
ATOM 3786 C CA . ASP B 1 109 ? 3.588 -35.344 -35.188 1 96.19 109 ASP B CA 1
ATOM 3787 C C . ASP B 1 109 ? 4.27 -36.594 -34.656 1 96.19 109 ASP B C 1
ATOM 3789 O O . ASP B 1 109 ? 4.133 -37.688 -35.219 1 96.19 109 ASP B O 1
ATOM 3793 N N . GLN B 1 110 ? 4.918 -36.406 -33.594 1 96.62 110 GLN B N 1
ATOM 3794 C CA . GLN B 1 110 ? 5.75 -37.5 -33.094 1 96.62 110 GLN B CA 1
ATOM 3795 C C . GLN B 1 110 ? 5.203 -38.062 -31.797 1 96.62 110 GLN B C 1
ATOM 3797 O O . GLN B 1 110 ? 5.383 -39.25 -31.5 1 96.62 110 GLN B O 1
ATOM 3802 N N . PHE B 1 111 ? 4.578 -37.188 -31.031 1 96.38 111 PHE B N 1
ATOM 3803 C CA . PHE B 1 111 ? 4.18 -37.594 -29.688 1 96.38 111 PHE B CA 1
ATOM 3804 C C . PHE B 1 111 ? 2.746 -37.188 -29.406 1 96.38 111 PHE B C 1
ATOM 3806 O O . PHE B 1 111 ? 2.246 -36.219 -29.984 1 96.38 111 PHE B O 1
ATOM 3813 N N . SER B 1 112 ? 2.162 -37.906 -28.484 1 95.62 112 SER B N 1
ATOM 3814 C CA . SER B 1 112 ? 0.87 -37.5 -27.953 1 95.62 112 SER B CA 1
ATOM 3815 C C . SER B 1 112 ? 1.03 -36.344 -26.953 1 95.62 112 SER B C 1
ATOM 3817 O O . SER B 1 112 ? 2.066 -36.219 -26.297 1 95.62 112 SER B O 1
ATOM 3819 N N . GLN B 1 113 ? 0.012 -35.531 -26.875 1 96.81 113 GLN B N 1
ATOM 3820 C CA . GLN B 1 113 ? 0.026 -34.469 -25.875 1 96.81 113 GLN B CA 1
ATOM 3821 C C . GLN B 1 113 ? 0.151 -35.031 -24.469 1 96.81 113 GLN B C 1
ATOM 3823 O O . GLN B 1 113 ? -0.526 -36 -24.125 1 96.81 113 GLN B O 1
ATOM 3828 N N . PRO B 1 114 ? 0.958 -34.469 -23.672 1 97.44 114 PRO B N 1
ATOM 3829 C CA . PRO B 1 114 ? 1.018 -34.844 -22.266 1 97.44 114 PRO B CA 1
ATOM 3830 C C . PRO B 1 114 ? -0.131 -34.281 -21.453 1 97.44 114 PRO B C 1
ATOM 3832 O O . PRO B 1 114 ? -0.968 -33.531 -21.984 1 97.44 114 PRO B O 1
ATOM 3835 N N . THR B 1 115 ? -0.21 -34.75 -20.172 1 98.19 115 THR B N 1
ATOM 3836 C CA . THR B 1 115 ? -1.038 -34.062 -19.203 1 98.19 115 THR B CA 1
ATOM 3837 C C . THR B 1 115 ? -0.284 -32.875 -18.594 1 98.19 115 THR B C 1
ATOM 3839 O O . THR B 1 115 ? 0.816 -33.031 -18.062 1 98.19 115 THR B O 1
ATOM 3842 N N . TYR B 1 116 ? -0.856 -31.703 -18.766 1 98.75 116 TYR B N 1
ATOM 3843 C CA . TYR B 1 116 ? -0.217 -30.516 -18.219 1 98.75 116 TYR B CA 1
ATOM 3844 C C . TYR B 1 116 ? -0.676 -30.266 -16.781 1 98.75 116 TYR B C 1
ATOM 3846 O O . TYR B 1 116 ? -1.868 -30.375 -16.484 1 98.75 116 TYR B O 1
ATOM 3854 N N . VAL B 1 117 ? 0.274 -30.047 -15.891 1 98.75 117 VAL B N 1
ATOM 3855 C CA . VAL B 1 117 ? 0.006 -29.766 -14.484 1 98.75 117 VAL B CA 1
ATOM 3856 C C . VAL B 1 117 ? 0.441 -28.344 -14.148 1 98.75 117 VAL B C 1
ATOM 3858 O O . VAL B 1 117 ? 1.635 -28.031 -14.156 1 98.75 117 VAL B O 1
ATOM 3861 N N . LEU B 1 118 ? -0.503 -27.5 -13.844 1 98.44 118 LEU B N 1
ATOM 3862 C CA . LEU B 1 118 ? -0.189 -26.094 -13.578 1 98.44 118 LEU B CA 1
ATOM 3863 C C . LEU B 1 118 ? -0.059 -25.844 -12.078 1 98.44 118 LEU B C 1
ATOM 3865 O O . LEU B 1 118 ? -1.055 -25.875 -11.352 1 98.44 118 LEU B O 1
ATOM 3869 N N . LEU B 1 119 ? 1.17 -25.672 -11.625 1 97.31 119 LEU B N 1
ATOM 3870 C CA . LEU B 1 119 ? 1.431 -25.297 -10.242 1 97.31 119 LEU B CA 1
ATOM 3871 C C . LEU B 1 119 ? 1.603 -23.797 -10.109 1 97.31 119 LEU B C 1
ATOM 3873 O O . LEU B 1 119 ? 2.635 -23.328 -9.625 1 97.31 119 LEU B O 1
ATOM 3877 N N . GLN B 1 120 ? 0.641 -23.078 -10.602 1 96.19 120 GLN B N 1
ATOM 3878 C CA . GLN B 1 120 ? 0.638 -21.609 -10.617 1 96.19 120 GLN B CA 1
ATOM 3879 C C . GLN B 1 120 ? -0.436 -21.062 -9.688 1 96.19 120 GLN B C 1
ATOM 3881 O O . GLN B 1 120 ? -1.537 -21.609 -9.602 1 96.19 120 GLN B O 1
ATOM 3886 N N . ASN B 1 121 ? -0.065 -20.031 -9.008 1 94.31 121 ASN B N 1
ATOM 3887 C CA . ASN B 1 121 ? -1.041 -19.344 -8.172 1 94.31 121 ASN B CA 1
ATOM 3888 C C . ASN B 1 121 ? -2.043 -18.547 -9.016 1 94.31 121 ASN B C 1
ATOM 3890 O O . ASN B 1 121 ? -1.759 -18.203 -10.164 1 94.31 121 ASN B O 1
ATOM 3894 N N . GLY B 1 122 ? -3.166 -18.344 -8.359 1 96.25 122 GLY B N 1
ATOM 3895 C CA . GLY B 1 122 ? -4.145 -17.453 -8.977 1 96.25 122 GLY B CA 1
ATOM 3896 C C . GLY B 1 122 ? -5.297 -18.203 -9.617 1 96.25 122 GLY B C 1
ATOM 3897 O O . GLY B 1 122 ? -5.375 -19.438 -9.531 1 96.25 122 GLY B O 1
ATOM 3898 N N . LEU B 1 123 ? -6.152 -17.484 -10.203 1 97.12 123 LEU B N 1
ATOM 3899 C CA . LEU B 1 123 ? -7.383 -18.016 -10.773 1 97.12 123 LEU B CA 1
ATOM 3900 C C . LEU B 1 123 ? -7.34 -17.969 -12.297 1 97.12 123 LEU B C 1
ATOM 3902 O O . LEU B 1 123 ? -6.715 -17.078 -12.875 1 97.12 123 LEU B O 1
ATOM 3906 N N . ASN B 1 124 ? -7.895 -18.953 -12.914 1 96.25 124 ASN B N 1
ATOM 3907 C CA . ASN B 1 124 ? -8.125 -19.031 -14.352 1 96.25 124 ASN B CA 1
ATOM 3908 C C . ASN B 1 124 ? -6.805 -19.047 -15.125 1 96.25 124 ASN B C 1
ATOM 3910 O O . ASN B 1 124 ? -6.75 -18.609 -16.281 1 96.25 124 ASN B O 1
ATOM 3914 N N . VAL B 1 125 ? -5.781 -19.516 -14.539 1 97.88 125 VAL B N 1
ATOM 3915 C CA . VAL B 1 125 ? -4.48 -19.594 -15.188 1 97.88 125 VAL B CA 1
ATOM 3916 C C . VAL B 1 125 ? -4.504 -20.672 -16.266 1 97.88 125 VAL B C 1
ATOM 3918 O O . VAL B 1 125 ? -3.613 -20.719 -17.125 1 97.88 125 VAL B O 1
ATOM 3921 N N . GLU B 1 126 ? -5.574 -21.484 -16.328 1 97.81 126 GLU B N 1
ATOM 3922 C CA . GLU B 1 126 ? -5.656 -22.656 -17.203 1 97.81 126 GLU B CA 1
ATOM 3923 C C . GLU B 1 126 ? -6.258 -22.281 -18.562 1 97.81 126 GLU B C 1
ATOM 3925 O O . GLU B 1 126 ? -6.027 -22.969 -19.547 1 97.81 126 GLU B O 1
ATOM 3930 N N . ILE B 1 127 ? -7.004 -21.172 -18.594 1 97.12 127 ILE B N 1
ATOM 3931 C CA . ILE B 1 127 ? -7.93 -20.891 -19.688 1 97.12 127 ILE B CA 1
ATOM 3932 C C . ILE B 1 127 ? -7.16 -20.797 -21 1 97.12 127 ILE B C 1
ATOM 3934 O O . ILE B 1 127 ? -7.492 -21.484 -21.969 1 97.12 127 ILE B O 1
ATOM 3938 N N . GLU B 1 128 ? -6.148 -20 -20.953 1 96.69 128 GLU B N 1
ATOM 3939 C CA . GLU B 1 128 ? -5.434 -19.766 -22.203 1 96.69 128 GLU B CA 1
ATOM 3940 C C . GLU B 1 128 ? -4.762 -21.031 -22.719 1 96.69 128 GLU B C 1
ATOM 3942 O O . GLU B 1 128 ? -4.793 -21.312 -23.922 1 96.69 128 GLU B O 1
ATOM 3947 N N . LEU B 1 129 ? -4.109 -21.812 -21.859 1 98.06 129 LEU B N 1
ATOM 3948 C CA . LEU B 1 129 ? -3.502 -23.078 -22.266 1 98.06 129 LEU B CA 1
ATOM 3949 C C . LEU B 1 129 ? -4.559 -24.047 -22.781 1 98.06 129 LEU B C 1
ATOM 3951 O O . LEU B 1 129 ? -4.348 -24.734 -23.781 1 98.06 129 LEU B O 1
ATOM 3955 N N . TYR B 1 130 ? -5.684 -24.125 -22.125 1 97.88 130 TYR B N 1
ATOM 3956 C CA . TYR B 1 130 ? -6.777 -25 -22.516 1 97.88 130 TYR B CA 1
ATOM 3957 C C . TYR B 1 130 ? -7.23 -24.688 -23.938 1 97.88 130 TYR B C 1
ATOM 3959 O O . TYR B 1 130 ? -7.383 -25.594 -24.766 1 97.88 130 TYR B O 1
ATOM 3967 N N . GLU B 1 131 ? -7.445 -23.438 -24.203 1 97.19 131 GLU B N 1
ATOM 3968 C CA . GLU B 1 131 ? -7.895 -23 -25.516 1 97.19 131 GLU B CA 1
ATOM 3969 C C . GLU B 1 131 ? -6.863 -23.344 -26.594 1 97.19 131 GLU B C 1
ATOM 3971 O O . GLU B 1 131 ? -7.215 -23.781 -27.688 1 97.19 131 GLU B O 1
ATOM 3976 N N . SER B 1 132 ? -5.605 -23.141 -26.25 1 97.5 132 SER B N 1
ATOM 3977 C CA . SER B 1 132 ? -4.535 -23.438 -27.188 1 97.5 132 SER B CA 1
ATOM 3978 C C . SER B 1 132 ? -4.469 -24.938 -27.484 1 97.5 132 SER B C 1
ATOM 3980 O O . SER B 1 132 ? -4.254 -25.344 -28.625 1 97.5 132 SER B O 1
ATOM 3982 N N . LEU B 1 133 ? -4.633 -25.719 -26.484 1 97.75 133 LEU B N 1
ATOM 3983 C CA . LEU B 1 133 ? -4.625 -27.172 -26.641 1 97.75 133 LEU B CA 1
ATOM 3984 C C . LEU B 1 133 ? -5.828 -27.641 -27.453 1 97.75 133 LEU B C 1
ATOM 3986 O O . LEU B 1 133 ? -5.707 -28.516 -28.297 1 97.75 133 LEU B O 1
ATOM 3990 N N . LYS B 1 134 ? -6.922 -27.078 -27.109 1 96.56 134 LYS B N 1
ATOM 3991 C CA . LYS B 1 134 ? -8.141 -27.422 -27.844 1 96.56 134 LYS B CA 1
ATOM 3992 C C . LYS B 1 134 ? -8 -27.109 -29.328 1 96.56 134 LYS B C 1
ATOM 3994 O O . LYS B 1 134 ? -8.484 -27.875 -30.172 1 96.56 134 LYS B O 1
ATOM 3999 N N . ALA B 1 135 ? -7.363 -26.062 -29.656 1 96.25 135 ALA B N 1
ATOM 4000 C CA . ALA B 1 135 ? -7.195 -25.594 -31.031 1 96.25 135 ALA B CA 1
ATOM 4001 C C . ALA B 1 135 ? -6.336 -26.578 -31.828 1 96.25 135 ALA B C 1
ATOM 4003 O O . ALA B 1 135 ? -6.395 -26.609 -33.062 1 96.25 135 ALA B O 1
ATOM 4004 N N . LEU B 1 136 ? -5.52 -27.391 -31.172 1 95.38 136 LEU B N 1
ATOM 4005 C CA . LEU B 1 136 ? -4.684 -28.375 -31.844 1 95.38 136 LEU B CA 1
ATOM 4006 C C . LEU B 1 136 ? -5.539 -29.469 -32.469 1 95.38 136 LEU B C 1
ATOM 4008 O O . LEU B 1 136 ? -5.09 -30.156 -33.406 1 95.38 136 LEU B O 1
ATOM 4012 N N . GLY B 1 137 ? -6.77 -29.688 -31.906 1 93.5 137 GLY B N 1
ATOM 4013 C CA . GLY B 1 137 ? -7.672 -30.688 -32.438 1 93.5 137 GLY B CA 1
ATOM 4014 C C . GLY B 1 137 ? -7.199 -32.125 -32.188 1 93.5 137 GLY B C 1
ATOM 4015 O O . GLY B 1 137 ? -7.453 -33 -32.969 1 93.5 137 GLY B O 1
ATOM 4016 N N . LYS B 1 138 ? -6.387 -32.312 -31.172 1 90.94 138 LYS B N 1
ATOM 4017 C CA . LYS B 1 138 ? -5.816 -33.625 -30.875 1 90.94 138 LYS B CA 1
ATOM 4018 C C . LYS B 1 138 ? -6.477 -34.25 -29.656 1 90.94 138 LYS B C 1
ATOM 4020 O O . LYS B 1 138 ? -5.797 -34.812 -28.797 1 90.94 138 LYS B O 1
ATOM 4025 N N . GLY B 1 139 ? -7.855 -34.062 -29.516 1 89.44 139 GLY B N 1
ATOM 4026 C CA . GLY B 1 139 ? -8.562 -34.594 -28.375 1 89.44 139 GLY B CA 1
ATOM 4027 C C . GLY B 1 139 ? -8.828 -33.562 -27.297 1 89.44 139 GLY B C 1
ATOM 4028 O O . GLY B 1 139 ? -8.484 -32.406 -27.453 1 89.44 139 GLY B O 1
ATOM 4029 N N . ASP B 1 140 ? -9.391 -34.062 -26.188 1 92.12 140 ASP B N 1
ATOM 4030 C CA . ASP B 1 140 ? -9.703 -33.156 -25.078 1 92.12 140 ASP B CA 1
ATOM 4031 C C . ASP B 1 140 ? -8.453 -32.781 -24.281 1 92.12 140 ASP B C 1
ATOM 4033 O O . ASP B 1 140 ? -7.68 -33.688 -23.906 1 92.12 140 ASP B O 1
ATOM 4037 N N . PRO B 1 141 ? -8.242 -31.547 -24.109 1 96.31 141 PRO B N 1
ATOM 4038 C CA . PRO B 1 141 ? -7.078 -31.141 -23.312 1 96.31 141 PRO B CA 1
ATOM 4039 C C . PRO B 1 141 ? -7.078 -31.75 -21.922 1 96.31 141 PRO B C 1
ATOM 4041 O O . PRO B 1 141 ? -8.125 -31.812 -21.266 1 96.31 141 PRO B O 1
ATOM 4044 N N . ARG B 1 142 ? -5.965 -32.312 -21.5 1 97.31 142 ARG B N 1
ATOM 4045 C CA . ARG B 1 142 ? -5.77 -32.781 -20.141 1 97.31 142 ARG B CA 1
ATOM 4046 C C . ARG B 1 142 ? -4.934 -31.812 -19.328 1 97.31 142 ARG B C 1
ATOM 4048 O O . ARG B 1 142 ? -3.713 -31.75 -19.484 1 97.31 142 ARG B O 1
ATOM 4055 N N . ILE B 1 143 ? -5.621 -31.062 -18.453 1 98.44 143 ILE B N 1
ATOM 4056 C CA . ILE B 1 143 ? -4.957 -30.109 -17.562 1 98.44 143 ILE B CA 1
ATOM 4057 C C . ILE B 1 143 ? -5.316 -30.438 -16.109 1 98.44 143 ILE B C 1
ATOM 4059 O O . ILE B 1 143 ? -6.496 -30.547 -15.766 1 98.44 143 ILE B O 1
ATOM 4063 N N . ILE B 1 144 ? -4.305 -30.719 -15.336 1 98.62 144 ILE B N 1
ATOM 4064 C CA . ILE B 1 144 ? -4.457 -30.781 -13.883 1 98.62 144 ILE B CA 1
ATOM 4065 C C . ILE B 1 144 ? -4.117 -29.422 -13.266 1 98.62 144 ILE B C 1
ATOM 4067 O O . ILE B 1 144 ? -3.018 -28.906 -13.453 1 98.62 144 ILE B O 1
ATOM 4071 N N . SER B 1 145 ? -5.102 -28.828 -12.633 1 97.81 145 SER B N 1
ATOM 4072 C CA . SER B 1 145 ? -4.867 -27.609 -11.859 1 97.81 145 SER B CA 1
ATOM 4073 C C . SER B 1 145 ? -4.531 -27.938 -10.406 1 97.81 145 SER B C 1
ATOM 4075 O O . SER B 1 145 ? -4.73 -29.062 -9.961 1 97.81 145 SER B O 1
ATOM 4077 N N . THR B 1 146 ? -3.918 -26.891 -9.758 1 97.69 146 THR B N 1
ATOM 4078 C CA . THR B 1 146 ? -3.416 -27.25 -8.43 1 97.69 146 THR B CA 1
ATOM 4079 C C . THR B 1 146 ? -3.58 -26.078 -7.465 1 97.69 146 THR B C 1
ATOM 4081 O O . THR B 1 146 ? -3.787 -24.938 -7.887 1 97.69 146 THR B O 1
ATOM 4084 N N . GLY B 1 147 ? -3.645 -26.359 -6.203 1 95.56 147 GLY B N 1
ATOM 4085 C CA . GLY B 1 147 ? -3.309 -25.484 -5.086 1 95.56 147 GLY B CA 1
ATOM 4086 C C . GLY B 1 147 ? -2.064 -25.938 -4.34 1 95.56 147 GLY B C 1
ATOM 4087 O O . GLY B 1 147 ? -1.978 -27.078 -3.891 1 95.56 147 GLY B O 1
ATOM 4088 N N . VAL B 1 148 ? -1.088 -25.047 -4.301 1 93.94 148 VAL B N 1
ATOM 4089 C CA . VAL B 1 148 ? 0.176 -25.406 -3.664 1 93.94 148 VAL B CA 1
ATOM 4090 C C . VAL B 1 148 ? 0.368 -24.578 -2.393 1 93.94 148 VAL B C 1
ATOM 4092 O O . VAL B 1 148 ? 0.312 -23.344 -2.43 1 93.94 148 VAL B O 1
ATOM 4095 N N . TRP B 1 149 ? 0.447 -25.203 -1.253 1 90.88 149 TRP B N 1
ATOM 4096 C CA . TRP B 1 149 ? 0.843 -24.594 0.009 1 90.88 149 TRP B CA 1
ATOM 4097 C C . TRP B 1 149 ? 2.258 -25 0.397 1 90.88 149 TRP B C 1
ATOM 4099 O O . TRP B 1 149 ? 2.496 -26.156 0.755 1 90.88 149 TRP B O 1
ATOM 4109 N N . ILE B 1 150 ? 3.143 -24.141 0.203 1 88.56 150 ILE B N 1
ATOM 4110 C CA . ILE B 1 150 ? 4.539 -24.453 0.474 1 88.56 150 ILE B CA 1
ATOM 4111 C C . ILE B 1 150 ? 5.285 -23.172 0.879 1 88.56 150 ILE B C 1
ATOM 4113 O O . ILE B 1 150 ? 4.965 -22.094 0.407 1 88.56 150 ILE B O 1
ATOM 4117 N N . SER B 1 151 ? 6.117 -23.297 1.868 1 85.44 151 SER B N 1
ATOM 4118 C CA . SER B 1 151 ? 7.043 -22.234 2.23 1 85.44 151 SER B CA 1
ATOM 4119 C C . SER B 1 151 ? 8.453 -22.516 1.722 1 85.44 151 SER B C 1
ATOM 4121 O O . SER B 1 151 ? 9.242 -23.172 2.408 1 85.44 151 SER B O 1
ATOM 4123 N N . SER B 1 152 ? 8.75 -22.094 0.522 1 87.81 152 SER B N 1
ATOM 4124 C CA . SER B 1 152 ? 10.055 -22.328 -0.099 1 87.81 152 SER B CA 1
ATOM 4125 C C . SER B 1 152 ? 10.539 -21.078 -0.839 1 87.81 152 SER B C 1
ATOM 4127 O O . SER B 1 152 ? 9.734 -20.328 -1.382 1 87.81 152 SER B O 1
ATOM 4129 N N . ASN B 1 153 ? 11.844 -20.891 -0.759 1 85.88 153 ASN B N 1
ATOM 4130 C CA . ASN B 1 153 ? 12.453 -19.734 -1.408 1 85.88 153 ASN B CA 1
ATOM 4131 C C . ASN B 1 153 ? 13.766 -20.109 -2.098 1 85.88 153 ASN B C 1
ATOM 4133 O O . ASN B 1 153 ? 14.516 -20.953 -1.596 1 85.88 153 ASN B O 1
ATOM 4137 N N . LEU B 1 154 ? 13.953 -19.562 -3.246 1 89.31 154 LEU B N 1
ATOM 4138 C CA . LEU B 1 154 ? 15.258 -19.609 -3.889 1 89.31 154 LEU B CA 1
ATOM 4139 C C . LEU B 1 154 ? 16.172 -18.516 -3.344 1 89.31 154 LEU B C 1
ATOM 4141 O O . LEU B 1 154 ? 16.125 -17.375 -3.803 1 89.31 154 LEU B O 1
ATOM 4145 N N . ILE B 1 155 ? 17.062 -18.812 -2.459 1 88.62 155 ILE B N 1
ATOM 4146 C CA . ILE B 1 155 ? 17.844 -17.797 -1.764 1 88.62 155 ILE B CA 1
ATOM 4147 C C . ILE B 1 155 ? 19.125 -17.5 -2.545 1 88.62 155 ILE B C 1
ATOM 4149 O O . ILE B 1 155 ? 19.812 -16.516 -2.273 1 88.62 155 ILE B O 1
ATOM 4153 N N . ALA B 1 156 ? 19.516 -18.297 -3.441 1 91.44 156 ALA B N 1
ATOM 4154 C CA . ALA B 1 156 ? 20.547 -18.172 -4.461 1 91.44 156 ALA B CA 1
ATOM 4155 C C . ALA B 1 156 ? 20.172 -18.906 -5.738 1 91.44 156 ALA B C 1
ATOM 4157 O O . ALA B 1 156 ? 19.188 -19.672 -5.75 1 91.44 156 ALA B O 1
ATOM 4158 N N . PRO B 1 157 ? 20.812 -18.688 -6.777 1 92.75 157 PRO B N 1
ATOM 4159 C CA . PRO B 1 157 ? 20.391 -19.266 -8.055 1 92.75 157 PRO B CA 1
ATOM 4160 C C . PRO B 1 157 ? 20.234 -20.781 -7.992 1 92.75 157 PRO B C 1
ATOM 4162 O O . PRO B 1 157 ? 19.469 -21.375 -8.758 1 92.75 157 PRO B O 1
ATOM 4165 N N . ASN B 1 158 ? 21.016 -21.453 -7.125 1 96.62 158 ASN B N 1
ATOM 4166 C CA . ASN B 1 158 ? 20.922 -22.906 -7.039 1 96.62 158 ASN B CA 1
ATOM 4167 C C . ASN B 1 158 ? 20.766 -23.391 -5.598 1 96.62 158 ASN B C 1
ATOM 4169 O O . ASN B 1 158 ? 21.188 -24.484 -5.254 1 96.62 158 ASN B O 1
ATOM 4173 N N . VAL B 1 159 ? 20.266 -22.516 -4.758 1 96.31 159 VAL B N 1
ATOM 4174 C CA . VAL B 1 159 ? 20.031 -22.875 -3.361 1 96.31 159 VAL B CA 1
ATOM 4175 C C . VAL B 1 159 ? 18.562 -22.672 -3.004 1 96.31 159 VAL B C 1
ATOM 4177 O O . VAL B 1 159 ? 18.047 -21.562 -3.088 1 96.31 159 VAL B O 1
ATOM 4180 N N . VAL B 1 160 ? 17.922 -23.734 -2.559 1 95.06 160 VAL B N 1
ATOM 4181 C CA . VAL B 1 160 ? 16.5 -23.719 -2.221 1 95.06 160 VAL B CA 1
ATOM 4182 C C . VAL B 1 160 ? 16.328 -23.953 -0.724 1 95.06 160 VAL B C 1
ATOM 4184 O O . VAL B 1 160 ? 16.828 -24.953 -0.185 1 95.06 160 VAL B O 1
ATOM 4187 N N . GLU B 1 161 ? 15.695 -23.031 -0.116 1 92.31 161 GLU B N 1
ATOM 4188 C CA . GLU B 1 161 ? 15.297 -23.188 1.281 1 92.31 161 GLU B CA 1
ATOM 4189 C C . GLU B 1 161 ? 13.828 -23.562 1.399 1 92.31 161 GLU B C 1
ATOM 4191 O O . GLU B 1 161 ? 12.977 -23 0.708 1 92.31 161 GLU B O 1
ATOM 4196 N N . HIS B 1 162 ? 13.5 -24.5 2.074 1 89.62 162 HIS B N 1
ATOM 4197 C CA . HIS B 1 162 ? 12.148 -24.969 2.35 1 89.62 162 HIS B CA 1
ATOM 4198 C C . HIS B 1 162 ? 11.883 -25.031 3.85 1 89.62 162 HIS B C 1
ATOM 4200 O O . HIS B 1 162 ? 12.359 -25.953 4.527 1 89.62 162 HIS B O 1
ATOM 4206 N N . ASN B 1 163 ? 11.133 -23.875 4.207 1 79.06 163 ASN B N 1
ATOM 4207 C CA . ASN B 1 163 ? 10.852 -23.719 5.633 1 79.06 163 ASN B CA 1
ATOM 4208 C C . ASN B 1 163 ? 9.406 -24.078 5.957 1 79.06 163 ASN B C 1
ATOM 4210 O O . ASN B 1 163 ? 8.5 -23.766 5.18 1 79.06 163 ASN B O 1
ATOM 4214 N N . GLY B 1 164 ? 9.133 -25.125 6.68 1 69.81 164 GLY B N 1
ATOM 4215 C CA . GLY B 1 164 ? 7.766 -25.422 7.094 1 69.81 164 GLY B CA 1
ATOM 4216 C C . GLY B 1 164 ? 7.41 -26.891 6.973 1 69.81 164 GLY B C 1
ATOM 4217 O O . GLY B 1 164 ? 8.125 -27.656 6.324 1 69.81 164 GLY B O 1
ATOM 4218 N N . ALA B 1 165 ? 6.43 -27.172 7.738 1 58.72 165 ALA B N 1
ATOM 4219 C CA . ALA B 1 165 ? 5.988 -28.562 7.812 1 58.72 165 ALA B CA 1
ATOM 4220 C C . ALA B 1 165 ? 5.109 -28.922 6.617 1 58.72 165 ALA B C 1
ATOM 4222 O O . ALA B 1 165 ? 4.809 -30.094 6.395 1 58.72 165 ALA B O 1
ATOM 4223 N N . PHE B 1 166 ? 4.988 -27.797 5.816 1 63.19 166 PHE B N 1
ATOM 4224 C CA . PHE B 1 166 ? 3.875 -28.047 4.906 1 63.19 166 PHE B CA 1
ATOM 4225 C C . PHE B 1 166 ? 4.355 -28.047 3.459 1 63.19 166 PHE B C 1
ATOM 4227 O O . PHE B 1 166 ? 5.207 -27.25 3.074 1 63.19 166 PHE B O 1
ATOM 4234 N N . ASN B 1 167 ? 4.141 -29.125 2.83 1 74.12 167 ASN B N 1
ATOM 4235 C CA . ASN B 1 167 ? 4.055 -29.203 1.375 1 74.12 167 ASN B CA 1
ATOM 4236 C C . ASN B 1 167 ? 2.789 -29.922 0.924 1 74.12 167 ASN B C 1
ATOM 4238 O O . ASN B 1 167 ? 2.771 -31.156 0.839 1 74.12 167 ASN B O 1
ATOM 4242 N N . ARG B 1 168 ? 1.715 -29.125 0.797 1 88.44 168 ARG B N 1
ATOM 4243 C CA . ARG B 1 168 ? 0.44 -29.688 0.369 1 88.44 168 ARG B CA 1
ATOM 4244 C C . ARG B 1 168 ? 0.128 -29.297 -1.074 1 88.44 168 ARG B C 1
ATOM 4246 O O . ARG B 1 168 ? 0.23 -28.141 -1.448 1 88.44 168 ARG B O 1
ATOM 4253 N N . LEU B 1 169 ? -0.143 -30.375 -1.759 1 95.81 169 LEU B N 1
ATOM 4254 C CA . LEU B 1 169 ? -0.505 -30.219 -3.162 1 95.81 169 LEU B CA 1
ATOM 4255 C C . LEU B 1 169 ? -1.929 -30.688 -3.418 1 95.81 169 LEU B C 1
ATOM 4257 O O . LEU B 1 169 ? -2.209 -31.891 -3.326 1 95.81 169 LEU B O 1
ATOM 4261 N N . ALA B 1 170 ? -2.83 -29.781 -3.658 1 97.31 170 ALA B N 1
ATOM 4262 C CA . ALA B 1 170 ? -4.176 -30.125 -4.113 1 97.31 170 ALA B CA 1
ATOM 4263 C C . ALA B 1 170 ? -4.219 -30.297 -5.629 1 97.31 170 ALA B C 1
ATOM 4265 O O . ALA B 1 170 ? -3.646 -29.484 -6.363 1 97.31 170 ALA B O 1
ATOM 4266 N N . LEU B 1 171 ? -4.812 -31.375 -6.059 1 98.25 171 LEU B N 1
ATOM 4267 C CA . LEU B 1 171 ? -4.898 -31.703 -7.477 1 98.25 171 LEU B CA 1
ATOM 4268 C C . LEU B 1 171 ? -6.352 -31.828 -7.918 1 98.25 171 LEU B C 1
ATOM 4270 O O . LEU B 1 171 ? -7.18 -32.375 -7.184 1 98.25 171 LEU B O 1
ATOM 4274 N N . GLY B 1 172 ? -6.641 -31.391 -9.047 1 98.06 172 GLY B N 1
ATOM 4275 C CA . GLY B 1 172 ? -7.922 -31.609 -9.695 1 98.06 172 GLY B CA 1
ATOM 4276 C C . GLY B 1 172 ? -7.898 -31.344 -11.188 1 98.06 172 GLY B C 1
ATOM 4277 O O . GLY B 1 172 ? -7.09 -30.531 -11.656 1 98.06 172 GLY B O 1
ATOM 4278 N N . MET B 1 173 ? -8.805 -32.031 -11.906 1 97.88 173 MET B N 1
ATOM 4279 C CA . MET B 1 173 ? -8.898 -31.781 -13.344 1 97.88 173 MET B CA 1
ATOM 4280 C C . MET B 1 173 ? -9.523 -30.422 -13.625 1 97.88 173 MET B C 1
ATOM 4282 O O . MET B 1 173 ? -10.477 -30.016 -12.953 1 97.88 173 MET B O 1
ATOM 4286 N N . TYR B 1 174 ? -8.906 -29.688 -14.516 1 97.38 174 TYR B N 1
ATOM 4287 C CA . TYR B 1 174 ? -9.547 -28.453 -14.977 1 97.38 174 TYR B CA 1
ATOM 4288 C C . TYR B 1 174 ? -10.711 -28.766 -15.914 1 97.38 174 TYR B C 1
ATOM 4290 O O . TYR B 1 174 ? -10.547 -29.5 -16.891 1 97.38 174 TYR B O 1
ATOM 4298 N N . ARG B 1 175 ? -11.82 -28.266 -15.57 1 94.81 175 ARG B N 1
ATOM 4299 C CA . ARG B 1 175 ? -13.039 -28.391 -16.359 1 94.81 175 ARG B CA 1
ATOM 4300 C C . ARG B 1 175 ? -13.625 -27.016 -16.688 1 94.81 175 ARG B C 1
ATOM 4302 O O . ARG B 1 175 ? -14.305 -26.406 -15.852 1 94.81 175 ARG B O 1
ATOM 4309 N N . PRO B 1 176 ? -13.383 -26.531 -17.922 1 91.88 176 PRO B N 1
ATOM 4310 C CA . PRO B 1 176 ? -13.844 -25.172 -18.266 1 91.88 176 PRO B CA 1
ATOM 4311 C C . PRO B 1 176 ? -15.344 -24.984 -18.031 1 91.88 176 PRO B C 1
ATOM 4313 O O . PRO B 1 176 ? -16.156 -25.797 -18.484 1 91.88 176 PRO B O 1
ATOM 4316 N N . ASN B 1 177 ? -15.727 -23.922 -17.234 1 82.75 177 ASN B N 1
ATOM 4317 C CA . ASN B 1 177 ? -17.094 -23.484 -17 1 82.75 177 ASN B CA 1
ATOM 4318 C C . ASN B 1 177 ? -17.891 -24.5 -16.172 1 82.75 177 ASN B C 1
ATOM 4320 O O . ASN B 1 177 ? -19.109 -24.562 -16.266 1 82.75 177 ASN B O 1
ATOM 4324 N N . ASP B 1 178 ? -17.203 -25.422 -15.57 1 84.19 178 ASP B N 1
ATOM 4325 C CA . ASP B 1 178 ? -17.828 -26.406 -14.68 1 84.19 178 ASP B CA 1
ATOM 4326 C C . ASP B 1 178 ? -17.312 -26.25 -13.25 1 84.19 178 ASP B C 1
ATOM 4328 O O . ASP B 1 178 ? -16.203 -26.719 -12.938 1 84.19 178 ASP B O 1
ATOM 4332 N N . PHE B 1 179 ? -18.172 -25.688 -12.461 1 78.19 179 PHE B N 1
ATOM 4333 C CA . PHE B 1 179 ? -17.75 -25.391 -11.094 1 78.19 179 PHE B CA 1
ATOM 4334 C C . PHE B 1 179 ? -18.469 -26.297 -10.102 1 78.19 179 PHE B C 1
ATOM 4336 O O . PHE B 1 179 ? -18.328 -26.141 -8.891 1 78.19 179 PHE B O 1
ATOM 4343 N N . THR B 1 180 ? -19.234 -27.297 -10.617 1 78.56 180 THR B N 1
ATOM 4344 C CA . THR B 1 180 ? -20.125 -28 -9.703 1 78.56 180 THR B CA 1
ATOM 4345 C C . THR B 1 180 ? -19.859 -29.516 -9.742 1 78.56 180 THR B C 1
ATOM 4347 O O . THR B 1 180 ? -20.312 -30.25 -8.867 1 78.56 180 THR B O 1
ATOM 4350 N N . THR B 1 181 ? -19.094 -29.938 -10.742 1 85.56 181 THR B N 1
ATOM 4351 C CA . THR B 1 181 ? -18.812 -31.359 -10.828 1 85.56 181 THR B CA 1
ATOM 4352 C C . THR B 1 181 ? -18.094 -31.844 -9.578 1 85.56 181 THR B C 1
ATOM 4354 O O . THR B 1 181 ? -17.109 -31.234 -9.148 1 85.56 181 THR B O 1
ATOM 4357 N N . MET B 1 182 ? -18.609 -32.938 -8.984 1 88.69 182 MET B N 1
ATOM 4358 C CA . MET B 1 182 ? -18.047 -33.438 -7.73 1 88.69 182 MET B CA 1
ATOM 4359 C C . MET B 1 182 ? -17.484 -34.844 -7.898 1 88.69 182 MET B C 1
ATOM 4361 O O . MET B 1 182 ? -17.094 -35.469 -6.922 1 88.69 182 MET B O 1
ATOM 4365 N N . VAL B 1 183 ? -17.469 -35.344 -9.078 1 93.5 183 VAL B N 1
ATOM 4366 C CA . VAL B 1 183 ? -17 -36.688 -9.328 1 93.5 183 VAL B CA 1
ATOM 4367 C C . VAL B 1 183 ? -16.047 -36.688 -10.531 1 93.5 183 VAL B C 1
ATOM 4369 O O . VAL B 1 183 ? -16.297 -36.031 -11.531 1 93.5 183 VAL B O 1
ATOM 4372 N N . ASN B 1 184 ? -14.984 -37.312 -10.367 1 96.56 184 ASN B N 1
ATOM 4373 C CA . ASN B 1 184 ? -14.07 -37.531 -11.477 1 96.56 184 ASN B CA 1
ATOM 4374 C C . ASN B 1 184 ? -14.469 -38.75 -12.32 1 96.56 184 ASN B C 1
ATOM 4376 O O . ASN B 1 184 ? -14.922 -39.75 -11.781 1 96.56 184 ASN B O 1
ATOM 4380 N N . THR B 1 185 ? -14.336 -38.688 -13.617 1 95.88 185 THR B N 1
ATOM 4381 C CA . THR B 1 185 ? -14.445 -39.875 -14.438 1 95.88 185 THR B CA 1
ATOM 4382 C C . THR B 1 185 ? -13.312 -40.844 -14.125 1 95.88 185 THR B C 1
ATOM 4384 O O . THR B 1 185 ? -12.344 -40.5 -13.453 1 95.88 185 THR B O 1
ATOM 4387 N N . ALA B 1 186 ? -13.453 -42.031 -14.594 1 97.12 186 ALA B N 1
ATOM 4388 C CA . ALA B 1 186 ? -12.422 -43.031 -14.375 1 97.12 186 ALA B CA 1
ATOM 4389 C C . ALA B 1 186 ? -11.086 -42.594 -14.977 1 97.12 186 ALA B C 1
ATOM 4391 O O . ALA B 1 186 ? -10.031 -42.781 -14.375 1 97.12 186 ALA B O 1
ATOM 4392 N N . GLU B 1 187 ? -11.156 -42.031 -16.109 1 96.12 187 GLU B N 1
ATOM 4393 C CA . GLU B 1 187 ? -9.953 -41.562 -16.781 1 96.12 187 GLU B CA 1
ATOM 4394 C C . GLU B 1 187 ? -9.305 -40.406 -16.016 1 96.12 187 GLU B C 1
ATOM 4396 O O . GLU B 1 187 ? -8.078 -40.406 -15.844 1 96.12 187 GLU B O 1
ATOM 4401 N N . GLU B 1 188 ? -10.133 -39.5 -15.555 1 96.88 188 GLU B N 1
ATOM 4402 C CA . GLU B 1 188 ? -9.633 -38.375 -14.766 1 96.88 188 GLU B CA 1
ATOM 4403 C C . GLU B 1 188 ? -9 -38.875 -13.461 1 96.88 188 GLU B C 1
ATOM 4405 O O . GLU B 1 188 ? -7.93 -38.406 -13.07 1 96.88 188 GLU B O 1
ATOM 4410 N N . ALA B 1 189 ? -9.664 -39.75 -12.836 1 97.69 189 ALA B N 1
ATOM 4411 C CA . ALA B 1 189 ? -9.172 -40.312 -11.586 1 97.69 189 ALA B CA 1
ATOM 4412 C C . ALA B 1 189 ? -7.816 -41 -11.781 1 97.69 189 ALA B C 1
ATOM 4414 O O . ALA B 1 189 ? -6.934 -40.906 -10.922 1 97.69 189 ALA B O 1
ATOM 4415 N N . ALA B 1 190 ? -7.691 -41.656 -12.828 1 97.75 190 ALA B N 1
ATOM 4416 C CA . ALA B 1 190 ? -6.441 -42.344 -13.117 1 97.75 190 ALA B CA 1
ATOM 4417 C C . ALA B 1 190 ? -5.293 -41.375 -13.297 1 97.75 190 ALA B C 1
ATOM 4419 O O . ALA B 1 190 ? -4.184 -41.594 -12.812 1 97.75 190 ALA B O 1
ATOM 4420 N N . LEU B 1 191 ? -5.527 -40.312 -14.031 1 97.44 191 LEU B N 1
ATOM 4421 C CA . LEU B 1 191 ? -4.516 -39.281 -14.234 1 97.44 191 LEU B CA 1
ATOM 4422 C C . LEU B 1 191 ? -4.117 -38.656 -12.914 1 97.44 191 LEU B C 1
ATOM 4424 O O . LEU B 1 191 ? -2.928 -38.469 -12.641 1 97.44 191 LEU B O 1
ATOM 4428 N N . LEU B 1 192 ? -5.098 -38.312 -12.125 1 98.56 192 LEU B N 1
ATOM 4429 C CA . LEU B 1 192 ? -4.875 -37.656 -10.844 1 98.56 192 LEU B CA 1
ATOM 4430 C C . LEU B 1 192 ? -4.16 -38.562 -9.867 1 98.56 192 LEU B C 1
ATOM 4432 O O . LEU B 1 192 ? -3.18 -38.156 -9.234 1 98.56 192 LEU B O 1
ATOM 4436 N N . SER B 1 193 ? -4.609 -39.781 -9.766 1 98.25 193 SER B N 1
ATOM 4437 C CA . SER B 1 193 ? -3.996 -40.75 -8.844 1 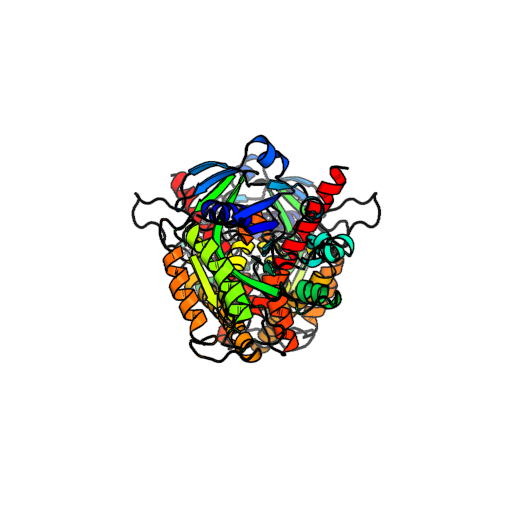98.25 193 SER B CA 1
ATOM 4438 C C . SER B 1 193 ? -2.582 -41.094 -9.289 1 98.25 193 SER B C 1
ATOM 4440 O O . SER B 1 193 ? -1.712 -41.344 -8.453 1 98.25 193 SER B O 1
ATOM 4442 N N . GLY B 1 194 ? -2.4 -41.188 -10.562 1 97.69 194 GLY B N 1
ATOM 4443 C CA . GLY B 1 194 ? -1.068 -41.438 -11.086 1 97.69 194 GLY B CA 1
ATOM 4444 C C . GLY B 1 194 ? -0.04 -40.438 -10.617 1 97.69 194 GLY B C 1
ATOM 4445 O O . GLY B 1 194 ? 1.054 -40.812 -10.188 1 97.69 194 GLY B O 1
ATOM 4446 N N . LEU B 1 195 ? -0.388 -39.156 -10.688 1 98 195 LEU B N 1
ATOM 4447 C CA . LEU B 1 195 ? 0.515 -38.125 -10.219 1 98 195 LEU B CA 1
ATOM 4448 C C . LEU B 1 195 ? 0.604 -38.125 -8.703 1 98 195 LEU B C 1
ATOM 4450 O O . LEU B 1 195 ? 1.695 -38 -8.141 1 98 195 LEU B O 1
ATOM 4454 N N . ALA B 1 196 ? -0.531 -38.219 -8.039 1 98.12 196 ALA B N 1
ATOM 4455 C CA . ALA B 1 196 ? -0.585 -38.188 -6.582 1 98.12 196 ALA B CA 1
ATOM 4456 C C . ALA B 1 196 ? 0.297 -39.281 -5.973 1 98.12 196 ALA B C 1
ATOM 4458 O O . ALA B 1 196 ? 1.019 -39.031 -5.004 1 98.12 196 ALA B O 1
ATOM 4459 N N . SER B 1 197 ? 0.218 -40.469 -6.531 1 97.38 197 SER B N 1
ATOM 4460 C CA . SER B 1 197 ? 0.981 -41.594 -6 1 97.38 197 SER B CA 1
ATOM 4461 C C . SER B 1 197 ? 2.482 -41.375 -6.121 1 97.38 197 SER B C 1
ATOM 4463 O O . SER B 1 197 ? 3.252 -41.75 -5.242 1 97.38 197 SER B O 1
ATOM 4465 N N . LYS B 1 198 ? 2.902 -40.75 -7.16 1 96.94 198 LYS B N 1
ATOM 4466 C CA . LYS B 1 198 ? 4.316 -40.406 -7.348 1 96.94 198 LYS B CA 1
ATOM 4467 C C . LYS B 1 198 ? 4.77 -39.375 -6.348 1 96.94 198 LYS B C 1
ATOM 4469 O O . LYS B 1 198 ? 5.867 -39.469 -5.793 1 96.94 198 LYS B O 1
ATOM 4474 N N . VAL B 1 199 ? 3.936 -38.312 -6.109 1 96.69 199 VAL B N 1
ATOM 4475 C CA . VAL B 1 199 ? 4.234 -37.281 -5.129 1 96.69 199 VAL B CA 1
ATOM 4476 C C . VAL B 1 199 ? 4.34 -37.875 -3.736 1 96.69 199 VAL B C 1
ATOM 4478 O O . VAL B 1 199 ? 5.293 -37.625 -3.004 1 96.69 199 VAL B O 1
ATOM 4481 N N . GLU B 1 200 ? 3.428 -38.75 -3.463 1 96.56 200 GLU B N 1
ATOM 4482 C CA . GLU B 1 200 ? 3.4 -39.375 -2.146 1 96.56 200 GLU B CA 1
ATOM 4483 C C . GLU B 1 200 ? 4.59 -40.312 -1.958 1 96.56 200 GLU B C 1
ATOM 4485 O O . GLU B 1 200 ? 5.199 -40.344 -0.886 1 96.56 200 GLU B O 1
ATOM 4490 N N . ALA B 1 201 ? 4.887 -41.031 -3.002 1 96.25 201 ALA B N 1
ATOM 4491 C CA . ALA B 1 201 ? 6.027 -41.938 -2.945 1 96.25 201 ALA B CA 1
ATOM 4492 C C . ALA B 1 201 ? 7.328 -41.188 -2.711 1 96.25 201 ALA B C 1
ATOM 4494 O O . ALA B 1 201 ? 8.266 -41.719 -2.105 1 96.25 201 ALA B O 1
ATOM 4495 N N . GLY B 1 202 ? 7.387 -39.969 -3.131 1 95.06 202 GLY B N 1
ATOM 4496 C CA . GLY B 1 202 ? 8.562 -39.156 -2.943 1 95.06 202 GLY B CA 1
ATOM 4497 C C . GLY B 1 202 ? 8.555 -38.375 -1.627 1 95.06 202 GLY B C 1
ATOM 4498 O O . GLY B 1 202 ? 9.469 -37.625 -1.349 1 95.06 202 GLY B O 1
ATOM 4499 N N . GLY B 1 203 ? 7.449 -38.562 -0.863 1 93.44 203 GLY B N 1
ATOM 4500 C CA . GLY B 1 203 ? 7.398 -37.938 0.456 1 93.44 203 GLY B CA 1
ATOM 4501 C C . GLY B 1 203 ? 6.531 -36.688 0.502 1 93.44 203 GLY B C 1
ATOM 4502 O O . GLY B 1 203 ? 6.457 -36.031 1.533 1 93.44 203 GLY B O 1
ATOM 4503 N N . GLY B 1 204 ? 5.891 -36.344 -0.58 1 93.38 204 GLY B N 1
ATOM 4504 C CA . GLY B 1 204 ? 4.973 -35.219 -0.604 1 93.38 204 GLY B CA 1
ATOM 4505 C C . GLY B 1 204 ? 3.57 -35.594 -0.152 1 93.38 204 GLY B C 1
ATOM 4506 O O . GLY B 1 204 ? 3.307 -36.719 0.219 1 93.38 204 GLY B O 1
ATOM 4507 N N . ILE B 1 205 ? 2.729 -34.562 -0.014 1 94.25 205 ILE B N 1
ATOM 4508 C CA . ILE B 1 205 ? 1.313 -34.75 0.296 1 94.25 205 ILE B CA 1
ATOM 4509 C C . ILE B 1 205 ? 0.464 -34.25 -0.87 1 94.25 205 ILE B C 1
ATOM 4511 O O . ILE B 1 205 ? 0.581 -33.094 -1.28 1 94.25 205 ILE B O 1
ATOM 4515 N N . ALA B 1 206 ? -0.302 -35.125 -1.404 1 96.44 206 ALA B N 1
ATOM 4516 C CA . ALA B 1 206 ? -1.196 -34.781 -2.504 1 96.44 206 ALA B CA 1
ATOM 4517 C C . ALA B 1 206 ? -2.641 -35.156 -2.174 1 96.44 206 ALA B C 1
ATOM 4519 O O . ALA B 1 206 ? -2.91 -36.219 -1.631 1 96.44 206 ALA B O 1
ATOM 4520 N N . THR B 1 207 ? -3.523 -34.25 -2.316 1 97 207 THR B N 1
ATOM 4521 C CA . THR B 1 207 ? -4.953 -34.5 -2.16 1 97 207 THR B CA 1
ATOM 4522 C C . THR B 1 207 ? -5.691 -34.219 -3.469 1 97 207 THR B C 1
ATOM 4524 O O . THR B 1 207 ? -5.387 -33.25 -4.176 1 97 207 THR B O 1
ATOM 4527 N N . ILE B 1 208 ? -6.602 -35.094 -3.809 1 97.56 208 ILE B N 1
ATOM 4528 C CA . ILE B 1 208 ? -7.363 -34.969 -5.047 1 97.56 208 ILE B CA 1
ATOM 4529 C C . ILE B 1 208 ? -8.719 -34.344 -4.762 1 97.56 208 ILE B C 1
ATOM 4531 O O . ILE B 1 208 ? -9.414 -34.719 -3.818 1 97.56 208 ILE B O 1
ATOM 4535 N N . HIS B 1 209 ? -9.078 -33.312 -5.52 1 95.62 209 HIS B N 1
ATOM 4536 C CA . HIS B 1 209 ? -10.367 -32.656 -5.414 1 95.62 209 HIS B CA 1
ATOM 4537 C C . HIS B 1 209 ? -11.109 -32.656 -6.742 1 95.62 209 HIS B C 1
ATOM 4539 O O . HIS B 1 209 ? -10.562 -32.281 -7.777 1 95.62 209 HIS B O 1
ATOM 4545 N N . PRO B 1 210 ? -12.352 -33.125 -6.754 1 94.44 210 PRO B N 1
ATOM 4546 C CA . PRO B 1 210 ? -13.125 -33.094 -7.996 1 94.44 210 PRO B CA 1
ATOM 4547 C C . PRO B 1 210 ? -13.383 -31.672 -8.492 1 94.44 210 PRO B C 1
ATOM 4549 O O . PRO B 1 210 ? -13.531 -31.453 -9.695 1 94.44 210 PRO B O 1
ATOM 4552 N N . GLU B 1 211 ? -13.477 -30.781 -7.539 1 92.81 211 GLU B N 1
ATOM 4553 C CA . GLU B 1 211 ? -13.688 -29.391 -7.895 1 92.81 211 GLU B CA 1
ATOM 4554 C C . GLU B 1 211 ? -12.5 -28.531 -7.465 1 92.81 211 GLU B C 1
ATOM 4556 O O . GLU B 1 211 ? -12.547 -27.875 -6.422 1 92.81 211 GLU B O 1
ATOM 4561 N N . ILE B 1 212 ? -11.5 -28.438 -8.32 1 95.25 212 ILE B N 1
ATOM 4562 C CA . ILE B 1 212 ? -10.219 -27.828 -7.98 1 95.25 212 ILE B CA 1
ATOM 4563 C C . ILE B 1 212 ? -10.336 -26.312 -8.031 1 95.25 212 ILE B C 1
ATOM 4565 O O . ILE B 1 212 ? -9.633 -25.594 -7.309 1 95.25 212 ILE B O 1
ATOM 4569 N N . GLN B 1 213 ? -11.273 -25.781 -8.828 1 94.44 213 GLN B N 1
ATOM 4570 C CA . GLN B 1 213 ? -11.406 -24.328 -8.938 1 94.44 213 GLN B CA 1
ATOM 4571 C C . GLN B 1 213 ? -11.914 -23.719 -7.641 1 94.44 213 GLN B C 1
ATOM 4573 O O . GLN B 1 213 ? -11.547 -22.594 -7.285 1 94.44 213 GLN B O 1
ATOM 4578 N N . ARG B 1 214 ? -12.75 -24.453 -6.938 1 93.69 214 ARG B N 1
ATOM 4579 C CA . ARG B 1 214 ? -13.211 -24.016 -5.621 1 93.69 214 ARG B CA 1
ATOM 4580 C C . ARG B 1 214 ? -12.047 -23.969 -4.633 1 93.69 214 ARG B C 1
ATOM 4582 O O . ARG B 1 214 ? -11.945 -23.016 -3.846 1 93.69 214 ARG B O 1
ATOM 4589 N N . VAL B 1 215 ? -11.195 -24.953 -4.703 1 94.31 215 VAL B N 1
ATOM 4590 C CA . VAL B 1 215 ? -10.023 -25.016 -3.832 1 94.31 215 VAL B CA 1
ATOM 4591 C C . VAL B 1 215 ? -9.102 -23.828 -4.117 1 94.31 215 VAL B C 1
ATOM 4593 O O . VAL B 1 215 ? -8.617 -23.172 -3.189 1 94.31 215 VAL B O 1
ATOM 4596 N N . LYS B 1 216 ? -8.938 -23.562 -5.359 1 95.94 216 LYS B N 1
ATOM 4597 C CA . LYS B 1 216 ? -8.086 -22.438 -5.762 1 95.94 216 LYS B CA 1
ATOM 4598 C C . LYS B 1 216 ? -8.695 -21.109 -5.336 1 95.94 216 LYS B C 1
ATOM 4600 O O . LYS B 1 216 ? -7.977 -20.203 -4.906 1 95.94 216 LYS B O 1
ATOM 4605 N N . PHE B 1 217 ? -9.984 -21.031 -5.5 1 96.25 217 PHE B N 1
ATOM 4606 C CA . PHE B 1 217 ? -10.672 -19.812 -5.082 1 96.25 217 PHE B CA 1
ATOM 4607 C C . PHE B 1 217 ? -10.5 -19.578 -3.586 1 96.25 217 PHE B C 1
ATOM 4609 O O . PHE B 1 217 ? -10.195 -18.469 -3.156 1 96.25 217 PHE B O 1
ATOM 4616 N N . MET B 1 218 ? -10.625 -20.625 -2.781 1 95.5 218 MET B N 1
ATOM 4617 C CA . MET B 1 218 ? -10.445 -20.531 -1.335 1 95.5 218 MET B CA 1
ATOM 4618 C C . MET B 1 218 ? -9.016 -20.141 -0.982 1 95.5 218 MET B C 1
ATOM 4620 O O . MET B 1 218 ? -8.789 -19.312 -0.11 1 95.5 218 MET B O 1
ATOM 4624 N N . LYS B 1 219 ? -8.109 -20.734 -1.638 1 94.88 219 LYS B N 1
ATOM 4625 C CA . LYS B 1 219 ? -6.707 -20.391 -1.405 1 94.88 219 LYS B CA 1
ATOM 4626 C C . LYS B 1 219 ? -6.43 -18.922 -1.73 1 94.88 219 LYS B C 1
ATOM 4628 O O . LYS B 1 219 ? -5.625 -18.281 -1.058 1 94.88 219 LYS B O 1
ATOM 4633 N N . ASN B 1 220 ? -7.121 -18.422 -2.773 1 97.19 220 ASN B N 1
ATOM 4634 C CA . ASN B 1 220 ? -6.895 -17.062 -3.23 1 97.19 220 ASN B CA 1
ATOM 4635 C C . ASN B 1 220 ? -7.387 -16.047 -2.211 1 97.19 220 ASN B C 1
ATOM 4637 O O . ASN B 1 220 ? -6.988 -14.875 -2.248 1 97.19 220 ASN B O 1
ATOM 4641 N N . PHE B 1 221 ? -8.289 -16.484 -1.24 1 97.25 221 PHE B N 1
ATOM 4642 C CA . PHE B 1 221 ? -8.719 -15.633 -0.141 1 97.25 221 PHE B CA 1
ATOM 4643 C C . PHE B 1 221 ? -7.516 -15.07 0.608 1 97.25 221 PHE B C 1
ATOM 4645 O O . PHE B 1 221 ? -7.391 -13.859 0.771 1 97.25 221 PHE B O 1
ATOM 4652 N N . TRP B 1 222 ? -6.637 -15.945 0.924 1 94.88 222 TRP B N 1
ATOM 4653 C CA . TRP B 1 222 ? -5.48 -15.57 1.731 1 94.88 222 TRP B CA 1
ATOM 4654 C C . TRP B 1 222 ? -4.57 -14.609 0.973 1 94.88 222 TRP B C 1
ATOM 4656 O O . TRP B 1 222 ? -4.102 -13.617 1.534 1 94.88 222 TRP B O 1
ATOM 4666 N N . ASN B 1 223 ? -4.316 -14.898 -0.277 1 95.38 223 ASN B N 1
ATOM 4667 C CA . ASN B 1 223 ? -3.414 -14.062 -1.064 1 95.38 223 ASN B CA 1
ATOM 4668 C C . ASN B 1 223 ? -3.979 -12.656 -1.259 1 95.38 223 ASN B C 1
ATOM 4670 O O . ASN B 1 223 ? -3.256 -11.672 -1.12 1 95.38 223 ASN B O 1
ATOM 4674 N N . VAL B 1 224 ? -5.27 -12.602 -1.542 1 98.12 224 VAL B N 1
ATOM 4675 C CA . VAL B 1 224 ? -5.902 -11.305 -1.779 1 98.12 224 VAL B CA 1
ATOM 4676 C C . VAL B 1 224 ? -5.797 -10.438 -0.525 1 98.12 224 VAL B C 1
ATOM 4678 O O . VAL B 1 224 ? -5.441 -9.266 -0.604 1 98.12 224 VAL B O 1
ATOM 4681 N N . ALA B 1 225 ? -6.023 -11.031 0.592 1 97.44 225 ALA B N 1
ATOM 4682 C CA . ALA B 1 225 ? -6.121 -10.242 1.819 1 97.44 225 ALA B CA 1
ATOM 4683 C C . ALA B 1 225 ? -4.742 -10 2.428 1 97.44 225 ALA B C 1
ATOM 4685 O O . ALA B 1 225 ? -4.414 -8.875 2.809 1 97.44 225 ALA B O 1
ATOM 4686 N N . PHE B 1 226 ? -3.893 -11.031 2.459 1 97.56 226 PHE B N 1
ATOM 4687 C CA . PHE B 1 226 ? -2.703 -10.93 3.299 1 97.56 226 PHE B CA 1
ATOM 4688 C C . PHE B 1 226 ? -1.466 -10.648 2.453 1 97.56 226 PHE B C 1
ATOM 4690 O O . PHE B 1 226 ? -0.572 -9.914 2.879 1 97.56 226 PHE B O 1
ATOM 4697 N N . SER B 1 227 ? -1.366 -11.219 1.241 1 97 227 SER B N 1
ATOM 4698 C CA . SER B 1 227 ? -0.229 -10.906 0.382 1 97 227 SER B CA 1
ATOM 4699 C C . SER B 1 227 ? -0.236 -9.438 -0.03 1 97 227 SER B C 1
ATOM 4701 O O . SER B 1 227 ? 0.82 -8.812 -0.124 1 97 227 SER B O 1
ATOM 4703 N N . SER B 1 228 ? -1.432 -8.914 -0.295 1 98.5 228 SER B N 1
ATOM 4704 C CA . SER B 1 228 ? -1.555 -7.508 -0.678 1 98.5 228 SER B CA 1
ATOM 4705 C C . SER B 1 228 ? -1.11 -6.586 0.451 1 98.5 228 SER B C 1
ATOM 4707 O O . SER B 1 228 ? -0.277 -5.699 0.244 1 98.5 228 SER B O 1
ATOM 4709 N N . PHE B 1 229 ? -1.634 -6.855 1.681 1 98.62 229 PHE B N 1
ATOM 4710 C CA . PHE B 1 229 ? -1.293 -6.008 2.82 1 98.62 229 PHE B CA 1
ATOM 4711 C C . PHE B 1 229 ? 0.208 -6.039 3.084 1 98.62 229 PHE B C 1
ATOM 4713 O O . PHE B 1 229 ? 0.824 -4.992 3.305 1 98.62 229 PHE B O 1
ATOM 4720 N N . SER B 1 230 ? 0.798 -7.242 3.039 1 98.31 230 SER B N 1
ATOM 4721 C CA . SER B 1 230 ? 2.23 -7.363 3.287 1 98.31 230 SER B CA 1
ATOM 4722 C C . SER B 1 230 ? 3.041 -6.66 2.201 1 98.31 230 SER B C 1
ATOM 4724 O O . SER B 1 230 ? 4.004 -5.953 2.498 1 98.31 230 SER B O 1
ATOM 4726 N N . THR B 1 231 ? 2.645 -6.852 0.982 1 98.5 231 THR B N 1
ATOM 4727 C CA . THR B 1 231 ? 3.385 -6.297 -0.145 1 98.5 231 THR B CA 1
ATOM 4728 C C . THR B 1 231 ? 3.309 -4.773 -0.147 1 98.5 231 THR B C 1
ATOM 4730 O O . THR B 1 231 ? 4.324 -4.094 -0.308 1 98.5 231 THR B O 1
ATOM 4733 N N . LEU B 1 232 ? 2.148 -4.254 0.109 1 98.81 232 LEU B N 1
ATOM 4734 C CA . LEU B 1 232 ? 1.922 -2.818 0.007 1 98.81 232 LEU B CA 1
ATOM 4735 C C . LEU B 1 232 ? 2.486 -2.092 1.223 1 98.81 232 LEU B C 1
ATOM 4737 O O . LEU B 1 232 ? 2.955 -0.956 1.111 1 98.81 232 LEU B O 1
ATOM 4741 N N . THR B 1 233 ? 2.473 -2.74 2.379 1 98.56 233 THR B N 1
ATOM 4742 C CA . THR B 1 233 ? 2.996 -2.102 3.582 1 98.56 233 THR B CA 1
ATOM 4743 C C . THR B 1 233 ? 4.488 -2.383 3.736 1 98.56 233 THR B C 1
ATOM 4745 O O . THR B 1 233 ? 5.18 -1.691 4.484 1 98.56 233 THR B O 1
ATOM 4748 N N . ARG B 1 234 ? 4.961 -3.488 3.143 1 97.5 234 ARG B N 1
ATOM 4749 C CA . ARG B 1 234 ? 6.336 -3.977 3.217 1 97.5 234 ARG B CA 1
ATOM 4750 C C . ARG B 1 234 ? 6.637 -4.555 4.598 1 97.5 234 ARG B C 1
ATOM 4752 O O . ARG B 1 234 ? 7.785 -4.539 5.043 1 97.5 234 ARG B O 1
ATOM 4759 N N . TYR B 1 235 ? 5.586 -4.941 5.262 1 97.81 235 TYR B N 1
ATOM 4760 C CA . TYR B 1 235 ? 5.715 -5.625 6.543 1 97.81 235 TYR B CA 1
ATOM 4761 C C . TYR B 1 235 ? 5.004 -6.973 6.512 1 97.81 235 TYR B C 1
ATOM 4763 O O . TYR B 1 235 ? 3.928 -7.102 5.926 1 97.81 235 TYR B O 1
ATOM 4771 N N . THR B 1 236 ? 5.609 -7.965 7.16 1 97.19 236 THR B N 1
ATOM 4772 C CA . THR B 1 236 ? 4.988 -9.28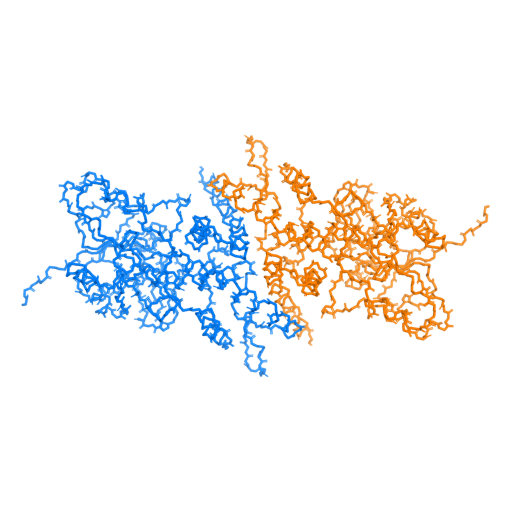1 7.27 1 97.19 236 THR B CA 1
ATOM 4773 C C . THR B 1 236 ? 3.811 -9.242 8.242 1 97.19 236 THR B C 1
ATOM 4775 O O . THR B 1 236 ? 3.57 -8.227 8.891 1 97.19 236 THR B O 1
ATOM 4778 N N . LEU B 1 237 ? 3.064 -10.297 8.352 1 97.75 237 LEU B N 1
ATOM 4779 C CA . LEU B 1 237 ? 1.791 -10.352 9.055 1 97.75 237 LEU B CA 1
ATOM 4780 C C . LEU B 1 237 ? 1.999 -10.195 10.562 1 97.75 237 LEU B C 1
ATOM 4782 O O . LEU B 1 237 ? 1.109 -9.719 11.266 1 97.75 237 LEU B O 1
ATOM 4786 N N . PRO B 1 238 ? 3.184 -10.594 11.102 1 98.19 238 PRO B N 1
ATOM 4787 C CA . PRO B 1 238 ? 3.412 -10.312 12.523 1 98.19 238 PRO B CA 1
ATOM 4788 C C . PRO B 1 238 ? 3.238 -8.836 12.867 1 98.19 238 PRO B C 1
ATOM 4790 O O . PRO B 1 238 ? 2.869 -8.5 13.992 1 98.19 238 PRO B O 1
ATOM 4793 N N . ALA B 1 239 ? 3.396 -7.934 11.969 1 98.5 239 ALA B N 1
ATOM 4794 C CA . ALA B 1 239 ? 3.203 -6.5 12.18 1 98.5 239 ALA B CA 1
ATOM 4795 C C . ALA B 1 239 ? 1.735 -6.176 12.445 1 98.5 239 ALA B C 1
ATOM 4797 O O . ALA B 1 239 ? 1.408 -5.082 12.906 1 98.5 239 ALA B O 1
ATOM 4798 N N . ILE B 1 240 ? 0.882 -7.102 12.172 1 98.62 240 ILE B N 1
ATOM 4799 C CA . ILE B 1 240 ? -0.554 -6.898 12.328 1 98.62 240 ILE B CA 1
ATOM 4800 C C . ILE B 1 240 ? -1.061 -7.684 13.531 1 98.62 240 ILE B C 1
ATOM 4802 O O . ILE B 1 240 ? -1.974 -7.242 14.234 1 98.62 240 ILE B O 1
ATOM 4806 N N . PHE B 1 241 ? -0.361 -8.836 13.797 1 98.38 241 PHE B N 1
ATOM 4807 C CA . PHE B 1 241 ? -1.023 -9.773 14.695 1 98.38 241 PHE B CA 1
ATOM 4808 C C . PHE B 1 241 ? -0.173 -10.023 15.938 1 98.38 241 PHE B C 1
ATOM 4810 O O . PHE B 1 241 ? -0.686 -10.461 16.969 1 98.38 241 PHE 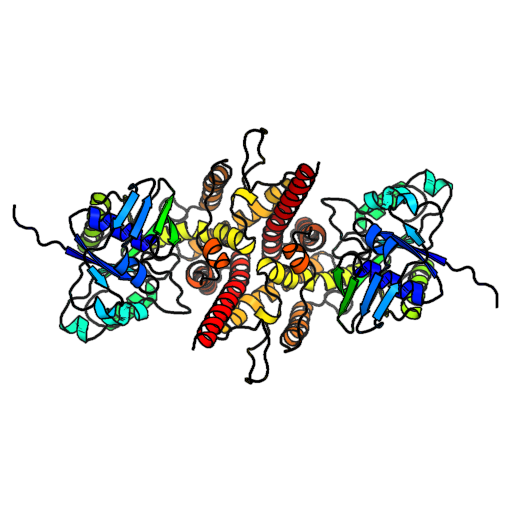B O 1
ATOM 4817 N N . ARG B 1 242 ? 1.141 -9.844 15.883 1 97.75 242 ARG B N 1
ATOM 4818 C CA . ARG B 1 242 ? 2.051 -10.328 16.922 1 97.75 242 ARG B CA 1
ATOM 4819 C C . ARG B 1 242 ? 2.191 -9.305 18.047 1 97.75 242 ARG B C 1
ATOM 4821 O O . ARG B 1 242 ? 2.619 -8.172 17.812 1 97.75 242 ARG B O 1
ATOM 4828 N N . PRO B 1 243 ? 1.865 -9.695 19.266 1 96.62 243 PRO B N 1
ATOM 4829 C CA . PRO B 1 243 ? 2.102 -8.789 20.391 1 96.62 243 PRO B CA 1
ATOM 4830 C C . PRO B 1 243 ? 3.586 -8.594 20.688 1 96.62 243 PRO B C 1
ATOM 4832 O O . PRO B 1 243 ? 4.418 -9.398 20.266 1 96.62 243 PRO B O 1
ATOM 4835 N N . PRO B 1 244 ? 3.939 -7.52 21.344 1 95.31 244 PRO B N 1
ATOM 4836 C CA . PRO B 1 244 ? 5.34 -7.332 21.734 1 95.31 244 PRO B CA 1
ATOM 4837 C C . PRO B 1 244 ? 5.836 -8.43 22.672 1 95.31 244 PRO B C 1
ATOM 4839 O O . PRO B 1 244 ? 5.035 -9.078 23.359 1 95.31 244 PRO B O 1
ATOM 4842 N N . PRO B 1 245 ? 7.121 -8.578 22.609 1 92.81 245 PRO B N 1
ATOM 4843 C CA . PRO B 1 245 ? 7.648 -9.547 23.578 1 92.81 245 PRO B CA 1
ATOM 4844 C C . PRO B 1 245 ? 7.273 -9.227 25.016 1 92.81 245 PRO B C 1
ATOM 4846 O O . PRO B 1 245 ? 7.25 -8.055 25.406 1 92.81 245 PRO B O 1
ATOM 4849 N N . SER B 1 246 ? 6.797 -10.258 25.688 1 85.12 246 SER B N 1
ATOM 4850 C CA . SER B 1 246 ? 6.395 -10.086 27.078 1 85.12 246 SER B CA 1
ATOM 4851 C C . SER B 1 246 ? 7.605 -10.039 28.016 1 85.12 246 SER B C 1
ATOM 4853 O O . SER B 1 246 ? 7.543 -9.461 29.094 1 85.12 246 SER B O 1
ATOM 4855 N N . ASN B 1 247 ? 8.633 -10.82 27.672 1 79.88 247 ASN B N 1
ATOM 4856 C CA . ASN B 1 247 ? 9.812 -10.867 28.516 1 79.88 247 ASN B CA 1
ATOM 4857 C C . ASN B 1 247 ? 11.062 -10.43 27.766 1 79.88 247 ASN B C 1
ATOM 4859 O O . ASN B 1 247 ? 11.117 -10.523 26.531 1 79.88 247 ASN B O 1
ATOM 4863 N N . THR B 1 248 ? 11.953 -9.875 28.5 1 71.81 248 THR B N 1
ATOM 4864 C CA . THR B 1 248 ? 13.18 -9.297 27.969 1 71.81 248 THR B CA 1
ATOM 4865 C C . THR B 1 248 ? 14.031 -10.359 27.281 1 71.81 248 THR B C 1
ATOM 4867 O O . THR B 1 248 ? 14.906 -10.039 26.484 1 71.81 248 THR B O 1
ATOM 4870 N N . SER B 1 249 ? 13.719 -11.602 27.531 1 80.5 249 SER B N 1
ATOM 4871 C CA . SER B 1 249 ? 14.57 -12.641 26.984 1 80.5 249 SER B CA 1
ATOM 4872 C C . SER B 1 249 ? 14.133 -13.016 25.562 1 80.5 249 SER B C 1
ATOM 4874 O O . SER B 1 249 ? 14.914 -13.586 24.797 1 80.5 249 SER B O 1
ATOM 4876 N N . GLU B 1 250 ? 12.93 -12.727 25.266 1 83.75 250 GLU B N 1
ATOM 4877 C CA . GLU B 1 250 ? 12.414 -13.039 23.938 1 83.75 250 GLU B CA 1
ATOM 4878 C C . GLU B 1 250 ? 12.531 -11.828 23.016 1 83.75 250 GLU B C 1
ATOM 4880 O O . GLU B 1 250 ? 12.023 -10.75 23.328 1 83.75 250 GLU B O 1
ATOM 4885 N N . VAL B 1 251 ? 13.383 -12.062 21.984 1 86.62 251 VAL B N 1
ATOM 4886 C CA . VAL B 1 251 ? 13.578 -10.945 21.062 1 86.62 251 VAL B CA 1
ATOM 4887 C C . VAL B 1 251 ? 13.109 -11.336 19.672 1 86.62 251 VAL B C 1
ATOM 4889 O O . VAL B 1 251 ? 13.57 -12.336 19.109 1 86.62 251 VAL B O 1
ATOM 4892 N N . TYR B 1 252 ? 12.055 -10.672 19.203 1 93.31 252 TYR B N 1
ATOM 4893 C CA . TYR B 1 252 ? 11.602 -10.867 17.844 1 93.31 252 TYR B CA 1
ATOM 4894 C C . TYR B 1 252 ? 11.047 -9.578 17.25 1 93.31 252 TYR B C 1
ATOM 4896 O O . TYR B 1 252 ? 10.695 -8.656 18 1 93.31 252 TYR B O 1
ATOM 4904 N N . GLN B 1 253 ? 11.148 -9.516 16.047 1 93.81 253 GLN B N 1
ATOM 4905 C CA . GLN B 1 253 ? 10.547 -8.445 15.266 1 93.81 253 GLN B CA 1
ATOM 4906 C C . GLN B 1 253 ? 10.109 -8.953 13.891 1 93.81 253 GLN B C 1
ATOM 4908 O O . GLN B 1 253 ? 10.641 -9.945 13.391 1 93.81 253 GLN B O 1
ATOM 4913 N N . PRO B 1 254 ? 9.062 -8.336 13.281 1 96.94 254 PRO B N 1
ATOM 4914 C CA . PRO B 1 254 ? 8.281 -7.207 13.797 1 96.94 254 PRO B CA 1
ATOM 4915 C C . PRO B 1 254 ? 7.188 -7.648 14.766 1 96.94 254 PRO B C 1
ATOM 4917 O O . PRO B 1 254 ? 6.918 -8.844 14.898 1 96.94 254 PRO B O 1
ATOM 4920 N N . PHE B 1 255 ? 6.605 -6.781 15.477 1 97.69 255 PHE B N 1
ATOM 4921 C CA . PHE B 1 255 ? 5.438 -6.984 16.328 1 97.69 255 PHE B CA 1
ATOM 4922 C C . PHE B 1 255 ? 4.551 -5.742 16.328 1 97.69 255 PHE B C 1
ATOM 4924 O O . PHE B 1 255 ? 4.957 -4.68 15.859 1 97.69 255 PHE B O 1
ATOM 4931 N N . LEU B 1 256 ? 3.342 -5.891 16.672 1 97.56 256 LEU B N 1
ATOM 4932 C CA . LEU B 1 256 ? 2.367 -4.812 16.812 1 97.56 256 LEU B CA 1
ATOM 4933 C C . LEU B 1 256 ? 2.752 -3.873 17.953 1 97.56 256 LEU B C 1
ATOM 4935 O O . LEU B 1 256 ? 2.732 -4.27 19.125 1 97.56 256 LEU B O 1
ATOM 4939 N N . ALA B 1 257 ? 3.111 -2.609 17.547 1 97 257 ALA B N 1
ATOM 4940 C CA . ALA B 1 257 ? 3.488 -1.634 18.578 1 97 257 ALA B CA 1
ATOM 4941 C C . ALA B 1 257 ? 2.285 -1.242 19.422 1 97 257 ALA B C 1
ATOM 4943 O O . ALA B 1 257 ? 1.221 -0.914 18.891 1 97 257 ALA B O 1
ATOM 4944 N N . PRO B 1 258 ? 2.451 -1.214 20.688 1 95.62 258 PRO B N 1
ATOM 4945 C CA . PRO B 1 258 ? 1.322 -0.935 21.578 1 95.62 258 PRO B CA 1
ATOM 4946 C C . PRO B 1 258 ? 0.725 0.453 21.359 1 95.62 258 PRO B C 1
ATOM 4948 O O . PRO B 1 258 ? -0.47 0.658 21.594 1 95.62 258 PRO B O 1
ATOM 4951 N N . GLN B 1 259 ? 1.474 1.415 20.938 1 94.56 259 GLN B N 1
ATOM 4952 C CA . GLN B 1 259 ? 1.096 2.82 20.844 1 94.56 259 GLN B CA 1
ATOM 4953 C C . GLN B 1 259 ? -0.178 2.992 20.016 1 94.56 259 GLN B C 1
ATOM 4955 O O . GLN B 1 259 ? -1.021 3.832 20.344 1 94.56 259 GLN B O 1
ATOM 4960 N N . THR B 1 260 ? -0.262 2.127 18.938 1 97.25 260 THR B N 1
ATOM 4961 C CA . THR B 1 260 ? -1.425 2.279 18.062 1 97.25 260 THR B CA 1
ATOM 4962 C C . THR B 1 260 ? -2.062 0.924 17.766 1 97.25 260 THR B C 1
ATOM 4964 O O . THR B 1 260 ? -2.764 0.766 16.766 1 97.25 260 THR B O 1
ATOM 4967 N N . SER B 1 261 ? -1.824 -0.065 18.656 1 97.94 261 SER B N 1
ATOM 4968 C CA . SER B 1 261 ? -2.355 -1.411 18.469 1 97.94 261 SER B CA 1
ATOM 4969 C C . SER B 1 261 ? -3.879 -1.402 18.406 1 97.94 261 SER B C 1
ATOM 4971 O O . SER B 1 261 ? -4.477 -2.166 17.641 1 97.94 261 SER B O 1
ATOM 4973 N N . GLU B 1 262 ? -4.508 -0.558 19.203 1 97.75 262 GLU B N 1
ATOM 4974 C CA . GLU B 1 262 ? -5.965 -0.489 19.234 1 97.75 262 GLU B CA 1
ATOM 4975 C C . GLU B 1 262 ? -6.535 -0.089 17.875 1 97.75 262 GLU B C 1
ATOM 4977 O O . GLU B 1 262 ? -7.594 -0.572 17.469 1 97.75 262 GLU B O 1
ATOM 4982 N N . LEU B 1 263 ? -5.867 0.788 17.203 1 98.25 263 LEU B N 1
ATOM 4983 C CA . LEU B 1 263 ? -6.32 1.239 15.883 1 98.25 263 LEU B CA 1
ATOM 4984 C C . LEU B 1 263 ? -6.219 0.116 14.859 1 98.25 263 LEU B C 1
ATOM 4986 O O . LEU B 1 263 ? -7.066 0.001 13.969 1 98.25 263 LEU B O 1
ATOM 4990 N N . ILE B 1 264 ? -5.184 -0.737 14.953 1 98.56 264 ILE B N 1
ATOM 4991 C CA . ILE B 1 264 ? -5.047 -1.898 14.078 1 98.56 264 ILE B CA 1
ATOM 4992 C C . ILE B 1 264 ? -6.223 -2.848 14.289 1 98.56 264 ILE B C 1
ATOM 4994 O O . ILE B 1 264 ? -6.836 -3.311 13.328 1 98.56 264 ILE B O 1
ATOM 4998 N N . HIS B 1 265 ? -6.551 -3.084 15.555 1 98.19 265 HIS B N 1
ATOM 4999 C CA . HIS B 1 265 ? -7.637 -3.994 15.891 1 98.19 265 HIS B CA 1
ATOM 5000 C C . HIS B 1 265 ? -8.984 -3.438 15.445 1 98.19 265 HIS B C 1
ATOM 5002 O O . HIS B 1 265 ? -9.859 -4.191 15.016 1 98.19 265 HIS B O 1
ATOM 5008 N N . GLN B 1 266 ? -9.094 -2.17 15.5 1 97.94 266 GLN B N 1
ATOM 5009 C CA . GLN B 1 266 ? -10.391 -1.54 15.266 1 97.94 266 GLN B CA 1
ATOM 5010 C C . GLN B 1 266 ? -10.625 -1.289 13.773 1 97.94 266 GLN B C 1
ATOM 5012 O O . GLN B 1 266 ? -11.766 -1.291 13.312 1 97.94 266 GLN B O 1
ATOM 5017 N N . PHE B 1 267 ? -9.516 -1.111 13.07 1 98.44 267 PHE B N 1
ATOM 5018 C CA . PHE B 1 267 ? -9.734 -0.633 11.711 1 98.44 267 PHE B CA 1
ATOM 5019 C C . PHE B 1 267 ? -9.047 -1.542 10.703 1 98.44 267 PHE B C 1
ATOM 5021 O O . PHE B 1 267 ? -9.633 -1.886 9.672 1 98.44 267 PHE B O 1
ATOM 5028 N N . THR B 1 268 ? -7.801 -1.979 10.93 1 98.75 268 THR B N 1
ATOM 5029 C CA . THR B 1 268 ? -7.059 -2.777 9.961 1 98.75 268 THR B CA 1
ATOM 5030 C C . THR B 1 268 ? -7.637 -4.188 9.859 1 98.75 268 THR B C 1
ATOM 5032 O O . THR B 1 268 ? -7.969 -4.648 8.766 1 98.75 268 THR B O 1
ATOM 5035 N N . ILE B 1 269 ? -7.801 -4.824 10.992 1 98.5 269 ILE B N 1
ATOM 5036 C CA . ILE B 1 269 ? -8.25 -6.211 11.023 1 98.5 269 ILE B CA 1
ATOM 5037 C C . ILE B 1 269 ? -9.656 -6.309 10.445 1 98.5 269 ILE B C 1
ATOM 5039 O O . ILE B 1 269 ? -9.914 -7.129 9.562 1 98.5 269 ILE B O 1
ATOM 5043 N N . PRO B 1 270 ? -10.562 -5.43 10.836 1 98 270 PRO B N 1
ATOM 5044 C CA . PRO B 1 270 ? -11.891 -5.488 10.227 1 98 270 PRO B CA 1
ATOM 5045 C C . PRO B 1 270 ? -11.867 -5.191 8.727 1 98 270 PRO B C 1
ATOM 5047 O O . PRO B 1 270 ? -12.688 -5.723 7.977 1 98 270 PRO B O 1
ATOM 5050 N N . SER B 1 271 ? -10.969 -4.34 8.305 1 98.19 271 SER B N 1
ATOM 5051 C CA . SER B 1 271 ? -10.859 -4.066 6.875 1 98.19 271 SER B CA 1
ATOM 5052 C C . SER B 1 271 ? -10.406 -5.309 6.109 1 98.19 271 SER B C 1
ATOM 5054 O O . SER B 1 271 ? -10.891 -5.57 5.004 1 98.19 271 SER B O 1
ATOM 5056 N N . ILE B 1 272 ? -9.469 -6.051 6.66 1 98.69 272 ILE B N 1
ATOM 5057 C CA . ILE B 1 272 ? -9.031 -7.312 6.066 1 98.69 272 ILE B CA 1
ATOM 5058 C C . ILE B 1 272 ? -10.219 -8.273 5.969 1 98.69 272 ILE B C 1
ATOM 5060 O O . ILE B 1 272 ? -10.453 -8.867 4.914 1 98.69 272 ILE B O 1
ATOM 5064 N N . GLN B 1 273 ? -10.945 -8.352 7.055 1 98.44 273 GLN B N 1
ATOM 5065 C CA . GLN B 1 273 ? -12.117 -9.219 7.062 1 98.44 273 GLN B CA 1
ATOM 5066 C C . GLN B 1 273 ? -13.133 -8.789 6.008 1 98.44 273 GLN B C 1
ATOM 5068 O O . GLN B 1 273 ? -13.711 -9.625 5.312 1 98.44 273 GLN B O 1
ATOM 5073 N N . ALA B 1 274 ? -13.352 -7.508 5.902 1 98.44 274 ALA B N 1
ATOM 5074 C CA . ALA B 1 274 ? -14.305 -6.984 4.926 1 98.44 274 ALA B CA 1
ATOM 5075 C C . ALA B 1 274 ? -13.844 -7.277 3.5 1 98.44 274 ALA B C 1
ATOM 5077 O O . ALA B 1 274 ? -14.664 -7.496 2.607 1 98.44 274 ALA B O 1
ATOM 5078 N N . THR B 1 275 ? -12.539 -7.254 3.27 1 98.75 275 THR B N 1
ATOM 5079 C CA . THR B 1 275 ? -12 -7.652 1.975 1 98.75 275 THR B CA 1
ATOM 5080 C C . THR B 1 275 ? -12.352 -9.102 1.661 1 98.75 275 THR B C 1
ATOM 5082 O O . THR B 1 275 ? -12.773 -9.414 0.548 1 98.75 275 THR B O 1
ATOM 5085 N N . LEU B 1 276 ? -12.172 -9.969 2.668 1 98.81 276 LEU B N 1
ATOM 5086 C CA . LEU B 1 276 ? -12.531 -11.375 2.516 1 98.81 276 LEU B CA 1
ATOM 5087 C C . LEU B 1 276 ? -14.023 -11.539 2.252 1 98.81 276 LEU B C 1
ATOM 5089 O O . LEU B 1 276 ? -14.43 -12.398 1.469 1 98.81 276 LEU B O 1
ATOM 5093 N N . ASP B 1 277 ? -14.82 -10.711 2.873 1 98.69 277 ASP B N 1
ATOM 5094 C CA . ASP B 1 277 ? -16.266 -10.773 2.691 1 98.69 277 ASP B CA 1
ATOM 5095 C C . ASP B 1 277 ? -16.656 -10.453 1.25 1 98.69 277 ASP B C 1
ATOM 5097 O O . ASP B 1 277 ? -17.625 -11 0.724 1 98.69 277 ASP B O 1
ATOM 5101 N N . GLU B 1 278 ? -15.938 -9.516 0.618 1 98.75 278 GLU B N 1
ATOM 5102 C CA . GLU B 1 278 ? -16.188 -9.242 -0.794 1 98.75 278 GLU B CA 1
ATOM 5103 C C . GLU B 1 278 ? -16 -10.492 -1.644 1 98.75 278 GLU B C 1
ATOM 5105 O O . GLU B 1 278 ? -16.719 -10.703 -2.619 1 98.75 278 GLU B O 1
ATOM 5110 N N . LEU B 1 279 ? -15.023 -11.328 -1.282 1 98.69 279 LEU B N 1
ATOM 5111 C CA . LEU B 1 279 ? -14.773 -12.562 -2.02 1 98.69 279 LEU B CA 1
ATOM 5112 C C . LEU B 1 279 ? -15.914 -13.547 -1.829 1 98.69 279 LEU B C 1
ATOM 5114 O O . LEU B 1 279 ? -16.234 -14.32 -2.738 1 98.69 279 LEU B O 1
ATOM 5118 N N . VAL B 1 280 ? -16.547 -13.547 -0.65 1 98.56 280 VAL B N 1
ATOM 5119 C CA . VAL B 1 280 ? -17.688 -14.398 -0.404 1 98.56 280 VAL B CA 1
ATOM 5120 C C . VAL B 1 280 ? -18.844 -13.984 -1.315 1 98.56 280 VAL B C 1
ATOM 5122 O O . VAL B 1 280 ? -19.547 -14.844 -1.874 1 98.56 280 VAL B O 1
ATOM 5125 N N . VAL B 1 281 ? -19.078 -12.672 -1.462 1 98.44 281 VAL B N 1
ATOM 5126 C CA . VAL B 1 281 ? -20.125 -12.172 -2.342 1 98.44 281 VAL B CA 1
ATOM 5127 C C . VAL B 1 281 ? -19.875 -12.641 -3.771 1 98.44 281 VAL B C 1
ATOM 5129 O O . VAL B 1 281 ? -20.797 -13.094 -4.457 1 98.44 281 VAL B O 1
ATOM 5132 N N . LEU B 1 282 ? -18.609 -12.539 -4.207 1 97.81 282 LEU B N 1
ATOM 5133 C CA . LEU B 1 282 ? -18.266 -13.016 -5.543 1 97.81 282 LEU B CA 1
ATOM 5134 C C . LEU B 1 282 ? -18.5 -14.523 -5.656 1 97.81 282 LEU B C 1
ATOM 5136 O O . LEU B 1 282 ? -18.969 -15.008 -6.688 1 97.81 282 LEU B O 1
ATOM 5140 N N . ALA B 1 283 ? -18.141 -15.297 -4.586 1 96.81 283 ALA B N 1
ATOM 5141 C CA . ALA B 1 283 ? -18.328 -16.75 -4.586 1 96.81 283 ALA B CA 1
ATOM 5142 C C . ALA B 1 283 ? -19.797 -17.094 -4.836 1 96.81 283 ALA B C 1
ATOM 5144 O O . ALA B 1 283 ? -20.094 -18.016 -5.602 1 96.81 283 ALA B O 1
ATOM 5145 N N . ARG B 1 284 ? -20.703 -16.281 -4.238 1 96.56 284 ARG B N 1
ATOM 5146 C CA . ARG B 1 284 ? -22.125 -16.5 -4.441 1 96.56 284 ARG B CA 1
ATOM 5147 C C . ARG B 1 284 ? -22.531 -16.219 -5.887 1 96.56 284 ARG B C 1
ATOM 5149 O O . ARG B 1 284 ? -23.297 -16.984 -6.484 1 96.56 284 ARG B O 1
ATOM 5156 N N . ALA B 1 285 ? -22 -15.195 -6.402 1 95.88 285 ALA B N 1
ATOM 5157 C CA . ALA B 1 285 ? -22.297 -14.82 -7.781 1 95.88 285 ALA B CA 1
ATOM 5158 C C . ALA B 1 285 ? -21.766 -15.867 -8.758 1 95.88 285 ALA B C 1
ATOM 5160 O O . ALA B 1 285 ? -22.312 -16.031 -9.852 1 95.88 285 ALA B O 1
ATOM 5161 N N . LEU B 1 286 ? -20.688 -16.609 -8.375 1 92.06 286 LEU B N 1
ATOM 5162 C CA . LEU B 1 286 ? -20.094 -17.656 -9.203 1 92.06 286 LEU B CA 1
ATOM 5163 C C . LEU B 1 286 ? -20.859 -18.953 -9.086 1 92.06 286 LEU B C 1
ATOM 5165 O O . LEU B 1 286 ? -20.609 -19.906 -9.836 1 92.06 286 LEU B O 1
ATOM 5169 N N . GLY B 1 287 ? -21.766 -19.016 -8.039 1 90.88 287 GLY B N 1
ATOM 5170 C CA . GLY B 1 287 ? -22.625 -20.188 -7.914 1 90.88 287 GLY B CA 1
ATOM 5171 C C . GLY B 1 287 ? -22.188 -21.125 -6.805 1 90.88 287 GLY B C 1
ATOM 5172 O O . GLY B 1 287 ? -22.812 -22.172 -6.598 1 90.88 287 GLY B O 1
ATOM 5173 N N . TYR B 1 288 ? -21.141 -20.75 -6.086 1 92.25 288 TYR B N 1
ATOM 5174 C CA . TYR B 1 288 ? -20.734 -21.594 -4.965 1 92.25 288 TYR B CA 1
ATOM 5175 C C . TYR B 1 288 ? -21.75 -21.516 -3.828 1 92.25 288 TYR B C 1
ATOM 5177 O O . TYR B 1 288 ? -22.062 -20.422 -3.354 1 92.25 288 TYR B O 1
ATOM 5185 N N . PRO B 1 289 ? -22.281 -22.625 -3.363 1 92.69 289 PRO B N 1
ATOM 5186 C CA . PRO B 1 289 ? -23.234 -22.578 -2.26 1 92.69 289 PRO B CA 1
ATOM 5187 C C . PRO B 1 289 ? -22.594 -22.219 -0.926 1 92.69 289 PRO B C 1
ATOM 5189 O O . PRO B 1 289 ? -21.391 -22.406 -0.754 1 92.69 289 PRO B O 1
ATOM 5192 N N . ASP B 1 290 ? -23.422 -21.734 -0.05 1 95.44 290 ASP B N 1
ATOM 5193 C CA . ASP B 1 290 ? -22.969 -21.469 1.312 1 95.44 290 ASP B CA 1
ATOM 5194 C C . ASP B 1 290 ? -22.984 -22.734 2.158 1 95.44 290 ASP B C 1
ATOM 5196 O O . ASP B 1 290 ? -23.875 -22.922 2.988 1 95.44 290 ASP B O 1
ATOM 5200 N N . SER B 1 291 ? -22.062 -23.578 1.938 1 92.88 291 SER B N 1
ATOM 5201 C CA . SER B 1 291 ? -21.922 -24.859 2.615 1 92.88 291 SER B CA 1
ATOM 5202 C C . SER B 1 291 ? -20.469 -25.281 2.715 1 92.88 291 SER B C 1
ATOM 5204 O O . SER B 1 291 ? -19.594 -24.656 2.117 1 92.88 291 SER B O 1
ATOM 5206 N N . GLU B 1 292 ? -20.203 -26.297 3.355 1 87.75 292 GLU B N 1
ATOM 5207 C CA . GLU B 1 292 ? -18.859 -26.828 3.529 1 87.75 292 GLU B CA 1
ATOM 5208 C C . GLU B 1 292 ? -18.281 -27.312 2.205 1 87.75 292 GLU B C 1
ATOM 5210 O O . GLU B 1 292 ? -17.078 -27.219 1.971 1 87.75 292 GLU B O 1
ATOM 5215 N N . ASP B 1 293 ? -19.219 -27.781 1.382 1 86.19 293 ASP B N 1
ATOM 5216 C CA . ASP B 1 293 ? -18.797 -28.297 0.08 1 86.19 293 ASP B CA 1
ATOM 5217 C C . ASP B 1 293 ? -18.719 -27.172 -0.948 1 86.19 293 ASP B C 1
ATOM 5219 O O . ASP B 1 293 ? -18.344 -27.391 -2.102 1 86.19 293 ASP B O 1
ATOM 5223 N N . GLY B 1 294 ? -19.094 -25.984 -0.589 1 91.62 294 GLY B N 1
ATOM 5224 C CA . GLY B 1 294 ? -18.969 -24.766 -1.39 1 91.62 294 GLY B CA 1
ATOM 5225 C C . GLY B 1 294 ? -17.984 -23.766 -0.816 1 91.62 294 GLY B C 1
ATOM 5226 O O . GLY B 1 294 ? -16.812 -24.109 -0.572 1 91.62 294 GLY B O 1
ATOM 5227 N N . ILE B 1 295 ? -18.406 -22.578 -0.624 1 95.12 295 ILE B N 1
ATOM 5228 C CA . ILE B 1 295 ? -17.672 -21.531 0.076 1 95.12 295 ILE B CA 1
ATOM 5229 C C . ILE B 1 295 ? -18.531 -20.984 1.231 1 95.12 295 ILE B C 1
ATOM 5231 O O . ILE B 1 295 ? -19.406 -20.156 1.028 1 95.12 295 ILE B O 1
ATOM 5235 N N . PRO B 1 296 ? -18.219 -21.453 2.398 1 96.31 296 PRO B N 1
ATOM 5236 C CA . PRO B 1 296 ? -19.078 -21.031 3.516 1 96.31 296 PRO B CA 1
ATOM 5237 C C . PRO B 1 296 ? -18.938 -19.562 3.85 1 96.31 296 PRO B C 1
ATOM 5239 O O . PRO B 1 296 ? -17.828 -19.016 3.799 1 96.31 296 PRO B O 1
ATOM 5242 N N . SER B 1 297 ? -20.031 -18.922 4.27 1 96.69 297 SER B N 1
ATOM 5243 C CA . SER B 1 297 ? -20.031 -17.516 4.66 1 96.69 297 SER B CA 1
ATOM 5244 C C . SER B 1 297 ? -19.172 -17.281 5.887 1 96.69 297 SER B C 1
ATOM 5246 O O . SER B 1 297 ? -18.797 -16.141 6.191 1 96.69 297 SER B O 1
ATOM 5248 N N . THR B 1 298 ? -18.75 -18.359 6.574 1 96.69 298 THR B N 1
ATOM 5249 C CA . THR B 1 298 ? -17.938 -18.266 7.773 1 96.69 298 THR B CA 1
ATOM 5250 C C . THR B 1 298 ? -16.453 -18.312 7.414 1 96.69 298 THR B C 1
ATOM 5252 O O . THR B 1 298 ? -15.586 -18.141 8.281 1 96.69 298 THR B O 1
ATOM 5255 N N . LEU B 1 299 ? -16.156 -18.5 6.113 1 96.69 299 LEU B N 1
ATOM 5256 C CA . LEU B 1 299 ? -14.773 -18.703 5.684 1 96.69 299 LEU B CA 1
ATOM 5257 C C . LEU B 1 299 ? -13.906 -17.5 6.055 1 96.69 299 LEU B C 1
ATOM 5259 O O . LEU B 1 299 ? -12.797 -17.672 6.559 1 96.69 299 LEU B O 1
ATOM 5263 N N . PRO B 1 300 ? -14.422 -16.266 5.863 1 97.56 300 PRO B N 1
ATOM 5264 C CA . PRO B 1 300 ? -13.602 -15.117 6.234 1 97.56 300 PRO B CA 1
ATOM 5265 C C . PRO B 1 300 ? -13.164 -15.148 7.699 1 97.56 300 PRO B C 1
ATOM 5267 O O . PRO B 1 300 ? -11.992 -14.945 8 1 97.56 300 PRO B O 1
ATOM 5270 N N . LYS B 1 301 ? -14.109 -15.422 8.539 1 97.25 301 LYS B N 1
ATOM 5271 C CA . LYS B 1 301 ? -13.789 -15.508 9.961 1 97.25 301 LYS B CA 1
ATOM 5272 C C . LYS B 1 301 ? -12.797 -16.641 10.242 1 97.25 301 LYS B C 1
ATOM 5274 O O . LYS B 1 301 ? -11.883 -16.484 11.047 1 97.25 301 LYS B O 1
ATOM 5279 N N . HIS B 1 302 ? -13.031 -17.734 9.617 1 96.31 302 HIS B N 1
ATOM 5280 C CA . HIS B 1 302 ? -12.141 -18.875 9.781 1 96.31 302 HIS B CA 1
ATOM 5281 C C . HIS B 1 302 ? -10.727 -18.531 9.336 1 96.31 302 HIS B C 1
ATOM 5283 O O . HIS B 1 302 ? -9.758 -18.844 10.039 1 96.31 302 HIS B O 1
ATOM 5289 N N . VAL B 1 303 ? -10.578 -17.922 8.164 1 96.62 303 VAL B N 1
ATOM 5290 C CA . VAL B 1 303 ? -9.273 -17.516 7.641 1 96.62 303 VAL B CA 1
ATOM 5291 C C . VAL B 1 303 ? -8.578 -16.609 8.641 1 96.62 303 VAL B C 1
ATOM 5293 O O . VAL B 1 303 ? -7.391 -16.781 8.93 1 96.62 303 VAL B O 1
ATOM 5296 N N . MET B 1 304 ? -9.344 -15.633 9.234 1 97.62 304 MET B N 1
ATOM 5297 C CA . MET B 1 304 ? -8.789 -14.703 10.219 1 97.62 304 MET B CA 1
ATOM 5298 C C . MET B 1 304 ? -8.367 -15.445 11.484 1 97.62 304 MET B C 1
ATOM 5300 O O . MET B 1 304 ? -7.285 -15.188 12.023 1 97.62 304 MET B O 1
ATOM 5304 N N . ASP B 1 305 ? -9.18 -16.406 11.906 1 96.75 305 ASP B N 1
ATOM 5305 C CA . ASP B 1 305 ? -8.977 -17.109 13.164 1 96.75 305 ASP B CA 1
ATOM 5306 C C . ASP B 1 305 ? -7.785 -18.062 13.078 1 96.75 305 ASP B C 1
ATOM 5308 O O . ASP B 1 305 ? -7.16 -18.375 14.094 1 96.75 305 ASP B O 1
ATOM 5312 N N . VAL B 1 306 ? -7.508 -18.5 11.922 1 94.19 306 VAL B N 1
ATOM 5313 C CA . VAL B 1 306 ? -6.395 -19.438 11.734 1 94.19 306 VAL B CA 1
ATOM 5314 C C . VAL B 1 306 ? -5.113 -18.656 11.453 1 94.19 306 VAL B C 1
ATOM 5316 O O . VAL B 1 306 ? -4.051 -18.969 11.992 1 94.19 306 VAL B O 1
ATOM 5319 N N . THR B 1 307 ? -5.215 -17.625 10.672 1 95.56 307 THR B N 1
ATOM 5320 C CA . THR B 1 307 ? -4.039 -16.875 10.242 1 95.56 307 THR B CA 1
ATOM 5321 C C . THR B 1 307 ? -3.484 -16.031 11.383 1 95.56 307 THR B C 1
ATOM 5323 O O . THR B 1 307 ? -2.279 -16.031 11.641 1 95.56 307 THR B O 1
ATOM 5326 N N . GLY B 1 308 ? -4.355 -15.32 12.148 1 96.5 308 GLY B N 1
ATOM 5327 C CA . GLY B 1 308 ? -3.953 -14.414 13.211 1 96.5 308 GLY B CA 1
ATOM 5328 C C . GLY B 1 308 ? -3.018 -15.062 14.219 1 96.5 308 GLY B C 1
ATOM 5329 O O . GLY B 1 308 ? -1.87 -14.641 14.367 1 96.5 308 GLY B O 1
ATOM 5330 N N . PRO B 1 309 ? -3.453 -16.156 14.812 1 96.38 309 PRO B N 1
ATOM 5331 C CA . PRO B 1 309 ? -2.645 -16.812 15.836 1 96.38 309 PRO B CA 1
ATOM 5332 C C . PRO B 1 309 ? -1.322 -17.344 15.289 1 96.38 309 PRO B C 1
ATOM 5334 O O . PRO B 1 309 ? -0.3 -17.297 15.984 1 96.38 309 PRO B O 1
ATOM 5337 N N . VAL B 1 310 ? -1.28 -17.844 14.094 1 93.62 310 VAL B N 1
ATOM 5338 C CA . VAL B 1 310 ? -0.062 -18.359 13.492 1 93.62 310 VAL B CA 1
ATOM 5339 C C . VAL B 1 310 ? 0.98 -17.25 13.375 1 93.62 310 VAL B C 1
ATOM 5341 O O . VAL B 1 310 ? 2.158 -17.469 13.672 1 93.62 310 VAL B O 1
ATOM 5344 N N . HIS B 1 311 ? 0.547 -16.094 13.039 1 96.19 311 HIS B N 1
ATOM 5345 C CA . HIS B 1 311 ? 1.479 -15 12.805 1 96.19 311 HIS B CA 1
ATOM 5346 C C . HIS B 1 311 ? 1.704 -14.188 14.078 1 96.19 311 HIS B C 1
ATOM 5348 O O . HIS B 1 311 ? 2.506 -13.25 14.078 1 96.19 311 HIS B O 1
ATOM 5354 N N . ALA B 1 312 ? 0.994 -14.547 15.117 1 96.62 312 ALA B N 1
ATOM 5355 C CA . ALA B 1 312 ? 1.219 -13.93 16.422 1 96.62 312 ALA B CA 1
ATOM 5356 C C . ALA B 1 312 ? 2.348 -14.633 17.172 1 96.62 312 ALA B C 1
ATOM 5358 O O . ALA B 1 312 ? 2.865 -14.102 18.156 1 96.62 312 ALA B O 1
ATOM 5359 N N . ARG B 1 313 ? 2.756 -15.781 16.703 1 94.38 313 ARG B N 1
ATOM 5360 C CA . ARG B 1 313 ? 3.766 -16.578 17.391 1 94.38 313 ARG B CA 1
ATOM 5361 C C . ARG B 1 313 ? 5.141 -15.922 17.281 1 94.38 313 ARG B C 1
ATOM 5363 O O . ARG B 1 313 ? 5.477 -15.336 16.25 1 94.38 313 ARG B O 1
ATOM 5370 N N . PRO B 1 314 ? 6.004 -16.125 18.328 1 93.19 314 PRO B N 1
ATOM 5371 C CA . PRO B 1 314 ? 7.352 -15.562 18.328 1 93.19 314 PRO B CA 1
ATOM 5372 C C . PRO B 1 314 ? 8.211 -16.094 17.172 1 93.19 314 PRO B C 1
ATOM 5374 O O . PRO B 1 314 ? 9.102 -15.391 16.688 1 93.19 314 PRO B O 1
ATOM 5377 N N . ASP B 1 315 ? 7.875 -17.266 16.781 1 89.5 315 ASP B N 1
ATOM 5378 C CA . ASP B 1 315 ? 8.742 -17.891 15.781 1 89.5 315 ASP B CA 1
ATOM 5379 C C . ASP B 1 315 ? 8.188 -17.703 14.375 1 89.5 315 ASP B C 1
ATOM 5381 O O . ASP B 1 315 ? 8.727 -18.266 13.414 1 89.5 315 ASP B O 1
ATOM 5385 N N . SER B 1 316 ? 7.094 -16.969 14.281 1 90.69 316 SER B N 1
ATOM 5386 C CA . SER B 1 316 ? 6.535 -16.719 12.953 1 90.69 316 SER B CA 1
ATOM 5387 C C . SER B 1 316 ? 7.477 -15.867 12.109 1 90.69 316 SER B C 1
ATOM 5389 O O . SER B 1 316 ? 7.805 -14.742 12.477 1 90.69 316 SER B O 1
ATOM 5391 N N . ASN B 1 317 ? 7.867 -16.391 10.977 1 86.19 317 ASN B N 1
ATOM 5392 C CA . ASN B 1 317 ? 8.812 -15.688 10.117 1 86.19 317 ASN B CA 1
ATOM 5393 C C . ASN B 1 317 ? 8.398 -15.766 8.648 1 86.19 317 ASN B C 1
ATOM 5395 O O . ASN B 1 317 ? 9.195 -15.461 7.758 1 86.19 317 ASN B O 1
ATOM 5399 N N . HIS B 1 318 ? 7.219 -16.125 8.414 1 86.31 318 HIS B N 1
ATOM 5400 C CA . HIS B 1 318 ? 6.734 -16.281 7.047 1 86.31 318 HIS B CA 1
ATOM 5401 C C . HIS B 1 318 ? 6.59 -14.93 6.355 1 86.31 318 HIS B C 1
ATOM 5403 O O . HIS B 1 318 ? 6.039 -13.984 6.93 1 86.31 318 HIS B O 1
ATOM 5409 N N . ALA B 1 319 ? 7.117 -14.828 5.203 1 89.62 319 ALA B N 1
ATOM 5410 C CA . ALA B 1 319 ? 6.902 -13.695 4.301 1 89.62 319 ALA B CA 1
ATOM 5411 C C . ALA B 1 319 ? 6.188 -14.141 3.027 1 89.62 319 ALA B C 1
ATOM 5413 O O . ALA B 1 319 ? 6.633 -15.07 2.352 1 89.62 319 ALA B O 1
ATOM 5414 N N . PRO B 1 320 ? 5.039 -13.523 2.727 1 91.69 320 PRO B N 1
ATOM 5415 C CA . PRO B 1 320 ? 4.383 -13.883 1.467 1 91.69 320 PRO B CA 1
ATOM 5416 C C . PRO B 1 320 ? 5.297 -13.719 0.256 1 91.69 320 PRO B C 1
ATOM 5418 O O . PRO B 1 320 ? 6.074 -12.758 0.191 1 91.69 320 PRO B O 1
ATOM 5421 N N . SER B 1 321 ? 5.258 -14.656 -0.657 1 89.81 321 SER B N 1
ATOM 5422 C CA . SER B 1 321 ? 6.133 -14.68 -1.825 1 89.81 321 SER B CA 1
ATOM 5423 C C . SER B 1 321 ? 6 -13.398 -2.637 1 89.81 321 SER B C 1
ATOM 5425 O O . SER B 1 321 ? 6.98 -12.898 -3.195 1 89.81 321 SER B O 1
ATOM 5427 N N . MET B 1 322 ? 4.801 -12.852 -2.721 1 95.06 322 MET B N 1
ATOM 5428 C CA . MET B 1 322 ? 4.59 -11.617 -3.473 1 95.06 322 MET B CA 1
ATOM 5429 C C . MET B 1 322 ? 5.395 -10.469 -2.873 1 95.06 322 MET B C 1
ATOM 5431 O O . MET B 1 322 ? 5.98 -9.664 -3.602 1 95.06 322 MET B O 1
ATOM 5435 N N . MET B 1 323 ? 5.379 -10.359 -1.582 1 95.88 323 MET B N 1
ATOM 5436 C CA . MET B 1 323 ? 6.145 -9.312 -0.909 1 95.88 323 MET B CA 1
ATOM 5437 C C . MET B 1 323 ? 7.633 -9.453 -1.211 1 95.88 323 MET B C 1
ATOM 5439 O O . MET B 1 323 ? 8.297 -8.469 -1.548 1 95.88 323 MET B O 1
ATOM 5443 N N . LEU B 1 324 ? 8.164 -10.672 -1.113 1 92.19 324 LEU B N 1
ATOM 5444 C CA . LEU B 1 324 ? 9.578 -10.93 -1.366 1 92.19 324 LEU B CA 1
ATOM 5445 C C . LEU B 1 324 ? 9.945 -10.57 -2.801 1 92.19 324 LEU B C 1
ATOM 5447 O O . LEU B 1 324 ? 10.992 -9.969 -3.047 1 92.19 324 LEU B O 1
ATOM 5451 N N . ASP B 1 325 ? 9.07 -10.953 -3.721 1 93.94 325 ASP B N 1
ATOM 5452 C CA . ASP B 1 325 ? 9.305 -10.633 -5.125 1 93.94 325 ASP B CA 1
ATOM 5453 C C . ASP B 1 325 ? 9.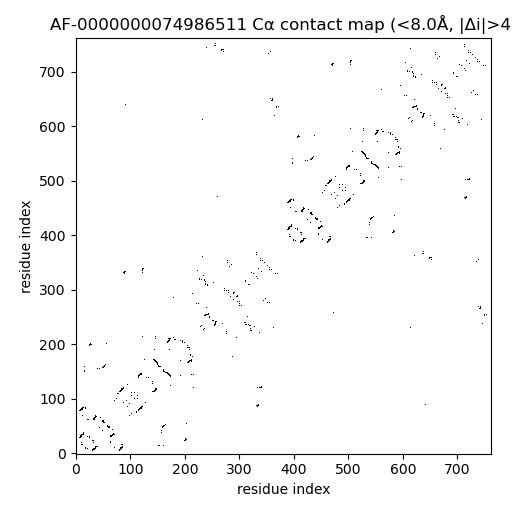312 -9.125 -5.348 1 93.94 325 ASP B C 1
ATOM 5455 O O . ASP B 1 325 ? 10.203 -8.594 -6.016 1 93.94 325 ASP B O 1
ATOM 5459 N N . ALA B 1 326 ? 8.383 -8.453 -4.789 1 96.81 326 ALA B N 1
ATOM 5460 C CA . ALA B 1 326 ? 8.305 -7.004 -4.938 1 96.81 326 ALA B CA 1
ATOM 5461 C C . ALA B 1 326 ? 9.539 -6.324 -4.363 1 96.81 326 ALA B C 1
ATOM 5463 O O . ALA B 1 326 ? 10.078 -5.387 -4.961 1 96.81 326 ALA B O 1
ATOM 5464 N N . GLU B 1 327 ? 10.016 -6.785 -3.264 1 94.88 327 GLU B N 1
ATOM 5465 C CA . GLU B 1 327 ? 11.203 -6.219 -2.625 1 94.88 327 GLU B CA 1
ATOM 5466 C C . GLU B 1 327 ? 12.438 -6.422 -3.49 1 94.88 327 GLU B C 1
ATOM 5468 O O . GLU B 1 327 ? 13.344 -5.582 -3.5 1 94.88 327 GLU B O 1
ATOM 5473 N N . LYS B 1 328 ? 12.43 -7.531 -4.207 1 92.94 328 LYS B N 1
ATOM 5474 C CA . LYS B 1 328 ? 13.57 -7.859 -5.055 1 92.94 328 LYS B CA 1
ATOM 5475 C C . LYS B 1 328 ? 13.414 -7.254 -6.445 1 92.94 328 LYS B C 1
ATOM 5477 O O . LYS B 1 328 ? 14.281 -7.414 -7.301 1 92.94 328 LYS B O 1
ATOM 5482 N N . GLY B 1 329 ? 12.25 -6.613 -6.656 1 95.75 329 GLY B N 1
ATOM 5483 C CA . GLY B 1 329 ? 12 -6.023 -7.961 1 95.75 329 GLY B CA 1
ATOM 5484 C C . GLY B 1 329 ? 11.656 -7.047 -9.023 1 95.75 329 GLY B C 1
ATOM 5485 O O . GLY B 1 329 ? 11.93 -6.84 -10.203 1 95.75 329 GLY B O 1
ATOM 5486 N N . LEU B 1 330 ? 11.109 -8.18 -8.648 1 94.5 330 LEU B N 1
ATOM 5487 C CA . LEU B 1 330 ? 10.664 -9.227 -9.57 1 94.5 330 LEU B CA 1
ATOM 5488 C C . LEU B 1 330 ? 9.164 -9.125 -9.828 1 94.5 330 LEU B C 1
ATOM 5490 O O . LEU B 1 330 ? 8.406 -8.695 -8.953 1 94.5 330 LEU B O 1
ATOM 5494 N N . PRO B 1 331 ? 8.742 -9.523 -11.031 1 96.88 331 PRO B N 1
ATOM 5495 C CA . PRO B 1 331 ? 7.312 -9.445 -11.336 1 96.88 331 PRO B CA 1
ATOM 5496 C C . PRO B 1 331 ? 6.453 -10.227 -10.352 1 96.88 331 PRO B C 1
ATOM 5498 O O . PRO B 1 331 ? 6.852 -11.312 -9.906 1 96.88 331 PRO B O 1
ATOM 5501 N N . ILE B 1 332 ? 5.285 -9.672 -10.078 1 97.81 332 ILE B N 1
ATOM 5502 C CA . ILE B 1 332 ? 4.379 -10.297 -9.125 1 97.81 332 ILE B CA 1
ATOM 5503 C C . ILE B 1 332 ? 3.102 -10.742 -9.836 1 97.81 332 ILE B C 1
ATOM 5505 O O . ILE B 1 332 ? 2.791 -10.25 -10.922 1 97.81 332 ILE B O 1
ATOM 5509 N N . GLU B 1 333 ? 2.385 -11.664 -9.25 1 97.94 333 GLU B N 1
ATOM 5510 C CA . GLU B 1 333 ? 1.209 -12.289 -9.852 1 97.94 333 GLU B CA 1
ATOM 5511 C C . GLU B 1 333 ? -0.046 -11.453 -9.594 1 97.94 333 GLU B C 1
ATOM 5513 O O . GLU B 1 333 ? -1.056 -11.984 -9.117 1 97.94 333 GLU B O 1
ATOM 5518 N N . VAL B 1 334 ? -0.062 -10.266 -10.031 1 98.31 334 VAL B N 1
ATOM 5519 C CA . VAL B 1 334 ? -1.139 -9.328 -9.742 1 98.31 334 VAL B CA 1
ATOM 5520 C C . VAL B 1 334 ? -2.381 -9.695 -10.547 1 98.31 334 VAL B C 1
ATOM 5522 O O . VAL B 1 334 ? -3.494 -9.695 -10.023 1 98.31 334 VAL B O 1
ATOM 5525 N N . GLU B 1 335 ? -2.236 -10.062 -11.789 1 98.19 335 GLU B N 1
ATOM 5526 C CA . GLU B 1 335 ? -3.371 -10.273 -12.688 1 98.19 335 GLU B CA 1
ATOM 5527 C C . GLU B 1 335 ? -4.133 -11.547 -12.312 1 98.19 335 GLU B C 1
ATOM 5529 O O . GLU B 1 335 ? -5.367 -11.562 -12.344 1 98.19 335 GLU B O 1
ATOM 5534 N N . VAL B 1 336 ? -3.404 -12.555 -11.914 1 98.44 336 VAL B N 1
ATOM 5535 C CA . VAL B 1 336 ? -4.082 -13.836 -11.719 1 98.44 336 VAL B CA 1
ATOM 5536 C C . VAL B 1 336 ? -4.605 -13.938 -10.289 1 98.44 336 VAL B C 1
ATOM 5538 O O . VAL B 1 336 ? -5.527 -14.711 -10.016 1 98.44 336 VAL B O 1
ATOM 5541 N N . ILE B 1 337 ? -4.059 -13.133 -9.375 1 98.44 337 ILE B N 1
ATOM 5542 C CA . ILE B 1 337 ? -4.5 -13.172 -7.984 1 98.44 337 ILE B CA 1
ATOM 5543 C C . ILE B 1 337 ? -5.57 -12.109 -7.754 1 98.44 337 ILE B C 1
ATOM 5545 O O . ILE B 1 337 ? -6.562 -12.359 -7.062 1 98.44 337 ILE B O 1
ATOM 5549 N N . PHE B 1 338 ? -5.449 -10.945 -8.367 1 98.75 338 PHE B N 1
ATOM 5550 C CA . PHE B 1 338 ? -6.367 -9.836 -8.141 1 98.75 338 PHE B CA 1
ATOM 5551 C C . PHE B 1 338 ? -7.16 -9.523 -9.398 1 98.75 338 PHE B C 1
ATOM 5553 O O . PHE B 1 338 ? -8.383 -9.391 -9.352 1 98.75 338 PHE B O 1
ATOM 5560 N N . GLY B 1 339 ? -6.438 -9.406 -10.523 1 98.62 339 GLY B N 1
ATOM 5561 C CA . GLY B 1 339 ? -7.098 -9.039 -11.766 1 98.62 339 GLY B CA 1
ATOM 5562 C C . GLY B 1 339 ? -8.242 -9.961 -12.133 1 98.62 339 GLY B C 1
ATOM 5563 O O . GLY B 1 339 ? -9.312 -9.5 -12.531 1 98.62 339 GLY B O 1
ATOM 5564 N N . GLU B 1 340 ? -7.996 -11.211 -11.992 1 98.12 340 GLU B N 1
ATOM 5565 C CA . GLU B 1 340 ? -9.031 -12.188 -12.32 1 98.12 340 GLU B CA 1
ATOM 5566 C C . GLU B 1 340 ? -10.242 -12.039 -11.414 1 98.12 340 GLU B C 1
ATOM 5568 O O . GLU B 1 340 ? -11.383 -12.203 -11.852 1 98.12 340 GLU B O 1
ATOM 5573 N N . VAL B 1 341 ? -10.031 -11.766 -10.125 1 98.56 341 VAL B N 1
ATOM 5574 C CA . VAL B 1 341 ? -11.125 -11.531 -9.18 1 98.56 341 VAL B CA 1
ATOM 5575 C C . VAL B 1 341 ? -11.961 -10.344 -9.641 1 98.56 341 VAL B C 1
ATOM 5577 O O . VAL B 1 341 ? -13.188 -10.43 -9.703 1 98.56 341 VAL B O 1
ATOM 5580 N N . VAL B 1 342 ? -11.305 -9.281 -9.984 1 98.62 342 VAL B N 1
ATOM 5581 C CA . VAL B 1 342 ? -11.977 -8.055 -10.391 1 98.62 342 VAL B CA 1
ATOM 5582 C C . VAL B 1 342 ? -12.734 -8.289 -11.695 1 98.62 342 VAL B C 1
ATOM 5584 O O . VAL B 1 342 ? -13.875 -7.84 -11.852 1 98.62 342 VAL B O 1
ATOM 5587 N N . ARG B 1 343 ? -12.148 -8.992 -12.664 1 97.56 343 ARG B N 1
ATOM 5588 C CA . ARG B 1 343 ? -12.805 -9.273 -13.938 1 97.56 343 ARG B CA 1
ATOM 5589 C C . ARG B 1 343 ? -14.031 -10.164 -13.742 1 97.56 343 ARG B C 1
ATOM 5591 O O . ARG B 1 343 ? -15.086 -9.906 -14.32 1 97.56 343 ARG B O 1
ATOM 5598 N N . MET B 1 344 ? -13.859 -11.219 -12.938 1 96.75 344 MET B N 1
ATOM 5599 C CA . MET B 1 344 ? -15 -12.086 -12.641 1 96.75 344 MET B CA 1
ATOM 5600 C C . MET B 1 344 ? -16.125 -11.305 -11.984 1 96.75 344 MET B C 1
ATOM 5602 O O . MET B 1 344 ? -17.297 -11.523 -12.281 1 96.75 344 MET B O 1
ATOM 5606 N N . ALA B 1 345 ? -15.805 -10.414 -11.07 1 98.44 345 ALA B N 1
ATOM 5607 C CA . ALA B 1 345 ? -16.797 -9.586 -10.383 1 98.44 345 ALA B CA 1
ATOM 5608 C C . ALA B 1 345 ? -17.516 -8.664 -11.359 1 98.44 345 ALA B C 1
ATOM 5610 O O . ALA B 1 345 ? -18.75 -8.547 -11.32 1 98.44 345 ALA B O 1
ATOM 5611 N N . LYS B 1 346 ? -16.766 -8.016 -12.188 1 97.56 346 LYS B N 1
ATOM 5612 C CA . LYS B 1 346 ? -17.344 -7.109 -13.18 1 97.56 346 LYS B CA 1
ATOM 5613 C C . LYS B 1 346 ? -18.312 -7.844 -14.094 1 97.56 346 LYS B C 1
ATOM 5615 O O . LYS B 1 346 ? -19.406 -7.336 -14.383 1 97.56 346 LYS B O 1
ATOM 5620 N N . GLU B 1 347 ? -17.922 -9.016 -14.492 1 96.69 347 GLU B N 1
ATOM 5621 C CA . GLU B 1 347 ? -18.766 -9.836 -15.359 1 96.69 347 GLU B CA 1
ATOM 5622 C C . GLU B 1 347 ? -20.094 -10.148 -14.688 1 96.69 347 GLU B C 1
ATOM 5624 O O . GLU B 1 347 ? -21.094 -10.398 -15.367 1 96.69 347 GLU B O 1
ATOM 5629 N N . ARG B 1 348 ? -20.156 -10.141 -13.445 1 97.38 348 ARG B N 1
ATOM 5630 C CA . ARG B 1 348 ? -21.344 -10.547 -12.688 1 97.38 348 ARG B CA 1
ATOM 5631 C C . ARG B 1 348 ? -21.938 -9.367 -11.938 1 97.38 348 ARG B C 1
ATOM 5633 O O . ARG B 1 348 ? -22.812 -9.555 -11.07 1 97.38 348 ARG B O 1
ATOM 5640 N N . ASN B 1 349 ? -21.422 -8.141 -12.141 1 97.56 349 ASN B N 1
ATOM 5641 C CA . ASN B 1 349 ? -21.891 -6.895 -11.539 1 97.56 349 ASN B CA 1
ATOM 5642 C C . ASN B 1 349 ? -21.766 -6.922 -10.023 1 97.56 349 ASN B C 1
ATOM 5644 O O . ASN B 1 349 ? -22.703 -6.555 -9.312 1 97.56 349 ASN B O 1
ATOM 5648 N N . VAL B 1 350 ? -20.75 -7.52 -9.57 1 98 350 VAL B N 1
ATOM 5649 C CA . VAL B 1 350 ? -20.422 -7.531 -8.148 1 98 350 VAL B CA 1
ATOM 5650 C C . VAL B 1 350 ? -19.422 -6.418 -7.832 1 98 350 VAL B C 1
ATOM 5652 O O . VAL B 1 350 ? -18.391 -6.305 -8.492 1 98 350 VAL B O 1
ATOM 5655 N N . GLN B 1 351 ? -19.75 -5.555 -6.875 1 96.44 351 GLN B N 1
ATOM 5656 C CA . GLN B 1 351 ? -18.828 -4.492 -6.457 1 96.44 351 GLN B CA 1
ATOM 5657 C C . GLN B 1 351 ? -17.781 -5.016 -5.484 1 96.44 351 GLN B C 1
ATOM 5659 O O . GLN B 1 351 ? -18.109 -5.684 -4.504 1 96.44 351 GLN B O 1
ATOM 5664 N N . MET B 1 352 ? -16.547 -4.762 -5.812 1 97.88 352 MET B N 1
ATOM 5665 C CA . MET B 1 352 ? -15.453 -5.199 -4.953 1 97.88 352 MET B CA 1
ATOM 5666 C C . MET B 1 352 ? -14.531 -4.035 -4.621 1 97.88 352 MET B C 1
ATOM 5668 O O . MET B 1 352 ? -13.336 -4.074 -4.938 1 97.88 352 MET B O 1
ATOM 5672 N N . PRO B 1 353 ? -15.078 -2.996 -3.967 1 98.75 353 PRO B N 1
ATOM 5673 C CA . PRO B 1 353 ? -14.281 -1.774 -3.818 1 98.75 353 PRO B CA 1
ATOM 5674 C C . PRO B 1 353 ? -12.953 -2.018 -3.104 1 98.75 353 PRO B C 1
ATOM 5676 O O . PRO B 1 353 ? -11.945 -1.406 -3.451 1 98.75 353 PRO B O 1
ATOM 5679 N N . ARG B 1 354 ? -12.945 -2.865 -2.064 1 98.81 354 ARG B N 1
ATOM 5680 C CA . ARG B 1 354 ? -11.711 -3.092 -1.324 1 98.81 354 ARG B CA 1
ATOM 5681 C C . ARG B 1 354 ? -10.695 -3.859 -2.168 1 98.81 354 ARG B C 1
ATOM 5683 O O . ARG B 1 354 ? -9.531 -3.475 -2.246 1 98.81 354 ARG B O 1
ATOM 5690 N N . VAL B 1 355 ? -11.133 -4.895 -2.855 1 98.94 355 VAL B N 1
ATOM 5691 C CA . VAL B 1 355 ? -10.25 -5.684 -3.715 1 98.94 355 VAL B CA 1
ATOM 5692 C C . VAL B 1 355 ? -9.773 -4.828 -4.883 1 98.94 355 VAL B C 1
ATOM 5694 O O . VAL B 1 355 ? -8.609 -4.91 -5.289 1 98.94 355 VAL B O 1
ATOM 5697 N N . GLU B 1 356 ? -10.672 -4.016 -5.441 1 98.88 356 GLU B N 1
ATOM 5698 C CA . GLU B 1 356 ? -10.305 -3.117 -6.535 1 98.88 356 GLU B CA 1
ATOM 5699 C C . GLU B 1 356 ? -9.234 -2.125 -6.102 1 98.88 356 GLU B C 1
ATOM 5701 O O . GLU B 1 356 ? -8.344 -1.784 -6.887 1 98.88 356 GLU B O 1
ATOM 5706 N N . THR B 1 357 ? -9.289 -1.647 -4.887 1 98.88 357 THR B N 1
ATOM 5707 C CA . THR B 1 357 ? -8.297 -0.721 -4.355 1 98.88 357 THR B CA 1
ATOM 5708 C C . THR B 1 357 ? -6.934 -1.4 -4.234 1 98.88 357 THR B C 1
ATOM 5710 O O . THR B 1 357 ? -5.918 -0.845 -4.652 1 98.88 357 THR B O 1
ATOM 5713 N N . LEU B 1 358 ? -6.938 -2.619 -3.674 1 98.94 358 LEU B N 1
ATOM 5714 C CA . LEU B 1 358 ? -5.699 -3.385 -3.549 1 98.94 358 LEU B CA 1
ATOM 5715 C C . LEU B 1 358 ? -5.098 -3.674 -4.918 1 98.94 358 LEU B C 1
ATOM 5717 O O . LEU B 1 358 ? -3.889 -3.525 -5.113 1 98.94 358 LEU B O 1
ATOM 5721 N N . TYR B 1 359 ? -5.984 -4.047 -5.863 1 98.94 359 TYR B N 1
ATOM 5722 C CA . TYR B 1 359 ? -5.562 -4.309 -7.234 1 98.94 359 TYR B CA 1
ATOM 5723 C C . TYR B 1 359 ? -4.945 -3.062 -7.859 1 98.94 359 TYR B C 1
ATOM 5725 O O . TYR B 1 359 ? -3.869 -3.129 -8.453 1 98.94 359 TYR B O 1
ATOM 5733 N N . ALA B 1 360 ? -5.594 -1.93 -7.695 1 98.94 360 ALA B N 1
ATOM 5734 C CA . ALA B 1 360 ? -5.145 -0.662 -8.266 1 98.94 360 ALA B CA 1
ATOM 5735 C C . ALA B 1 360 ? -3.75 -0.298 -7.77 1 98.94 360 ALA B C 1
ATOM 5737 O O . ALA B 1 360 ? -2.898 0.131 -8.555 1 98.94 360 ALA B O 1
ATOM 5738 N N . LEU B 1 361 ? -3.508 -0.469 -6.504 1 98.94 361 LEU B N 1
ATOM 5739 C CA . LEU B 1 361 ? -2.209 -0.175 -5.902 1 98.94 361 LEU B CA 1
ATOM 5740 C C . LEU B 1 361 ? -1.138 -1.118 -6.441 1 98.94 361 LEU B C 1
ATOM 5742 O O . LEU B 1 361 ? -0.061 -0.673 -6.848 1 98.94 361 LEU B O 1
ATOM 5746 N N . LEU B 1 362 ? -1.435 -2.395 -6.469 1 98.94 362 LEU B N 1
ATOM 5747 C CA . LEU B 1 362 ? -0.455 -3.398 -6.871 1 98.94 362 LEU B CA 1
ATOM 5748 C C . LEU B 1 362 ? -0.13 -3.275 -8.359 1 98.94 362 LEU B C 1
ATOM 5750 O O . LEU B 1 362 ? 0.982 -3.598 -8.781 1 98.94 362 LEU B O 1
ATOM 5754 N N . LEU B 1 363 ? -1.109 -2.781 -9.172 1 98.88 363 LEU B N 1
ATOM 5755 C CA . LEU B 1 363 ? -0.853 -2.543 -10.586 1 98.88 363 LEU B CA 1
ATOM 5756 C C . LEU B 1 363 ? 0.255 -1.512 -10.773 1 98.88 363 LEU B C 1
ATOM 5758 O O . LEU B 1 363 ? 1.082 -1.639 -11.68 1 98.88 363 LEU B O 1
ATOM 5762 N N . VAL B 1 364 ? 0.265 -0.466 -9.922 1 98.88 364 VAL B N 1
ATOM 5763 C CA . VAL B 1 364 ? 1.318 0.541 -10 1 98.88 364 VAL B CA 1
ATOM 5764 C C . VAL B 1 364 ? 2.67 -0.098 -9.688 1 98.88 364 VAL B C 1
ATOM 5766 O O . VAL B 1 364 ? 3.645 0.114 -10.414 1 98.88 364 VAL B O 1
ATOM 5769 N N . VAL B 1 365 ? 2.732 -0.915 -8.648 1 98.81 365 VAL B N 1
ATOM 5770 C CA . VAL B 1 365 ? 3.955 -1.602 -8.25 1 98.81 365 VAL B CA 1
ATOM 5771 C C . VAL B 1 365 ? 4.457 -2.477 -9.398 1 98.81 365 VAL B C 1
ATOM 5773 O O . VAL B 1 365 ? 5.621 -2.391 -9.789 1 98.81 365 VAL B O 1
ATOM 5776 N N . GLN B 1 366 ? 3.516 -3.281 -9.922 1 98.81 366 GLN B N 1
ATOM 5777 C CA . GLN B 1 366 ? 3.857 -4.18 -11.023 1 98.81 366 GLN B CA 1
ATOM 5778 C C . GLN B 1 366 ? 4.363 -3.402 -12.234 1 98.81 366 GLN B C 1
ATOM 5780 O O . GLN B 1 366 ? 5.352 -3.789 -12.859 1 98.81 366 GLN B O 1
ATOM 5785 N N . ASN B 1 367 ? 3.674 -2.316 -12.602 1 98.81 367 ASN B N 1
ATOM 5786 C CA . ASN B 1 367 ? 4.062 -1.508 -13.75 1 98.81 367 ASN B CA 1
ATOM 5787 C C . ASN B 1 367 ? 5.484 -0.973 -13.609 1 98.81 367 ASN B C 1
ATOM 5789 O O . ASN B 1 367 ? 6.262 -1.005 -14.562 1 98.81 367 ASN B O 1
ATOM 5793 N N . GLN B 1 368 ? 5.832 -0.542 -12.477 1 98.56 368 GLN B N 1
ATOM 5794 C CA . GLN B 1 368 ? 7.145 0.061 -12.266 1 98.56 368 GLN B CA 1
ATOM 5795 C C . GLN B 1 368 ? 8.234 -1.005 -12.18 1 98.56 368 GLN B C 1
ATOM 5797 O O . GLN B 1 368 ? 9.367 -0.778 -12.602 1 98.56 368 GLN B O 1
ATOM 5802 N N . ILE B 1 369 ? 7.906 -2.18 -11.594 1 98.19 369 ILE B N 1
ATOM 5803 C CA . ILE B 1 369 ? 8.836 -3.307 -11.625 1 98.19 369 ILE B CA 1
ATOM 5804 C C . ILE B 1 369 ? 9.195 -3.627 -13.078 1 98.19 369 ILE B C 1
ATOM 5806 O O . ILE B 1 369 ? 10.375 -3.777 -13.406 1 98.19 369 ILE B O 1
ATOM 5810 N N . LEU B 1 370 ? 8.18 -3.695 -13.906 1 97.62 370 LEU B N 1
ATOM 5811 C CA . LEU B 1 370 ? 8.391 -4.012 -15.312 1 97.62 370 LEU B CA 1
ATOM 5812 C C . LEU B 1 370 ? 9.203 -2.918 -16 1 97.62 370 LEU B C 1
ATOM 5814 O O . LEU B 1 370 ? 10.07 -3.209 -16.828 1 97.62 370 LEU B O 1
ATOM 5818 N N . ARG B 1 371 ? 8.938 -1.638 -15.695 1 96.81 371 ARG B N 1
ATOM 5819 C CA . ARG B 1 371 ? 9.703 -0.522 -16.234 1 96.81 371 ARG B CA 1
ATOM 5820 C C . ARG B 1 371 ? 11.195 -0.691 -15.945 1 96.81 371 ARG B C 1
ATOM 5822 O O . ARG B 1 371 ? 12.031 -0.53 -16.844 1 96.81 371 ARG B O 1
ATOM 5829 N N . LYS B 1 372 ? 11.492 -1.046 -14.734 1 96.31 372 LYS B N 1
ATOM 5830 C CA . LYS B 1 372 ? 12.883 -1.165 -14.305 1 96.31 372 LYS B CA 1
ATOM 5831 C C . LYS B 1 372 ? 13.57 -2.354 -14.977 1 96.31 372 LYS B C 1
ATOM 5833 O O . LYS B 1 372 ? 14.742 -2.273 -15.352 1 96.31 372 LYS B O 1
ATOM 5838 N N . ILE B 1 373 ? 12.852 -3.434 -15.102 1 94.19 373 ILE B N 1
ATOM 5839 C CA . ILE B 1 373 ? 13.391 -4.621 -15.758 1 94.19 373 ILE B CA 1
ATOM 5840 C C . ILE B 1 373 ? 13.727 -4.301 -17.203 1 94.19 373 ILE B C 1
ATOM 5842 O O . ILE B 1 373 ? 14.781 -4.688 -17.719 1 94.19 373 ILE B O 1
ATOM 5846 N N . GLU B 1 374 ? 12.812 -3.619 -17.891 1 92.38 374 GLU B N 1
ATOM 5847 C CA . GLU B 1 374 ? 13.039 -3.246 -19.281 1 92.38 374 GLU B CA 1
ATOM 5848 C C . GLU B 1 374 ? 14.234 -2.299 -19.422 1 92.38 374 GLU B C 1
ATOM 5850 O O . GLU B 1 374 ? 15.008 -2.395 -20.375 1 92.38 374 GLU B O 1
ATOM 5855 N N . ALA B 1 375 ? 14.336 -1.397 -18.484 1 90.06 375 ALA B N 1
ATOM 5856 C CA . ALA B 1 375 ? 15.453 -0.458 -18.5 1 90.06 375 ALA B CA 1
ATOM 5857 C C . ALA B 1 375 ? 16.781 -1.184 -18.312 1 90.06 375 ALA B C 1
ATOM 5859 O O . ALA B 1 375 ? 17.781 -0.829 -18.938 1 90.06 375 ALA B O 1
ATOM 5860 N N . GLU B 1 376 ? 16.797 -2.115 -17.453 1 88.5 376 GLU B N 1
ATOM 5861 C CA . GLU B 1 376 ? 18.016 -2.889 -17.203 1 88.5 376 GLU B CA 1
ATOM 5862 C C . GLU B 1 376 ? 18.406 -3.727 -18.422 1 88.5 376 GLU B C 1
ATOM 5864 O O . GLU B 1 376 ? 19.594 -3.877 -18.719 1 88.5 376 GLU B O 1
ATOM 5869 N N . LYS B 1 377 ? 17.375 -4.285 -19.094 1 85.06 377 LYS B N 1
ATOM 5870 C CA . LYS B 1 377 ? 17.641 -5.035 -20.328 1 85.06 377 LYS B CA 1
ATOM 5871 C C . LYS B 1 377 ? 18.25 -4.137 -21.391 1 85.06 377 LYS B C 1
ATOM 5873 O O . LYS B 1 377 ? 19.172 -4.551 -22.109 1 85.06 377 LYS B O 1
ATOM 5878 N N . ALA B 1 378 ? 17.781 -2.896 -21.547 1 83.19 378 ALA B N 1
ATOM 5879 C CA . ALA B 1 378 ? 18.266 -1.96 -22.547 1 83.19 378 ALA B CA 1
ATOM 5880 C C . ALA B 1 378 ? 19.703 -1.531 -22.266 1 83.19 378 ALA B C 1
ATOM 5882 O O . ALA B 1 378 ? 20.484 -1.312 -23.188 1 83.19 378 ALA B O 1
ATOM 5883 N N . SER B 1 379 ? 20.031 -1.511 -20.891 1 76.5 379 SER B N 1
ATOM 5884 C CA . SER B 1 379 ? 21.375 -1.079 -20.516 1 76.5 379 SER B CA 1
ATOM 5885 C C . SER B 1 379 ? 22.391 -2.205 -20.672 1 76.5 379 SER B C 1
ATOM 5887 O O . SER B 1 379 ? 23.594 -1.954 -20.797 1 76.5 379 SER B O 1
ATOM 5889 N N . SER B 1 380 ? 21.953 -3.346 -20.656 1 69.56 380 SER B N 1
ATOM 5890 C CA . SER B 1 380 ? 22.844 -4.504 -20.797 1 69.56 380 SER B CA 1
ATOM 5891 C C . SER B 1 380 ? 23.094 -4.836 -22.266 1 69.56 380 SER B C 1
ATOM 5893 O O . SER B 1 380 ? 23.969 -5.656 -22.578 1 69.56 380 SER B O 1
ATOM 5895 N N . LEU B 1 381 ? 22.406 -4.266 -23.172 1 60 381 LEU B N 1
ATOM 5896 C CA . LEU B 1 381 ? 22.656 -4.41 -24.594 1 60 381 LEU B CA 1
ATOM 5897 C C . LEU B 1 381 ? 23.656 -3.369 -25.078 1 60 381 LEU B C 1
ATOM 5899 O O . LEU B 1 381 ? 24.453 -3.637 -25.984 1 60 381 LEU B O 1
#

Foldseek 3Di:
DPPLPAFEEEEEEDWQVSVVQQLLLVLLVRHQYEYADAPLLVVCVVWNAWEAAPQQHTDTSDDGNHYDNALLRVLPDDGQEYEYQDEDDVVVPAPCRRNVNLLDPVSVVPYPRHAYEYPYAFAPSCVVVQVSNVVSVRDHHHYKYKDWDFFWGDPDSRYIYGDDPDTEIEIETDDPLDQDFFDDDPVRVCSQVVSQSSSVSSPHHYDYTHRVNQVSLLVLLCCLLQVLVCQLVVHHCQCLAADDDPDPVQDADDHDDPVCNVVSVVPVLVLSLVLSQLSVVLQVLSPFDCDPSGPNSCSSVVCSVVVRVLSRDSPDDDDDPQNVCLVVLHAHNLCRSQVVSVVSCVVSVRDNPSSVVSSVSVVVSNVVSVVVVVVVVVVVD/DPPLPAFEEEEEEDWQVSVVQQLLLVLLVRHQYEYADAPLLVVCVVWNAWEAAPQQHTDTSDDGNHYHHALLRVLPDDGQEYEYQDEDDVVVPQPCRSNVNCLDPVSVVVYARHAYEYPYAFAPSCVVVQVSNVVSVRDHHHYKYKDWDFFWGDPDSRYIYGDDPDTEIEIETDDPLDQDFFDDDPVRVCSQVVSQVSSVSSPHHYDYTHRRNQVSLLVLLCCLLQVLVCQLVVHHCQCLAADDDPDPVQDADDHPDPVCNVVSVVPVLVLSLVLSQLSVVLQVLSPFDQDPSGPNSCSSVVCSVVVRVLSRDSPDDDDPPQNVCLVVLHAHNLCRSQVVSVVSCVVSVRDNPSSVVSSVSVVVSNVVSVVVVVVVVVVVD

Solvent-accessible surface area (backbone atoms only — not comparable to full-atom values): 40174 Å² total; per-residue (Å²): 120,84,80,73,78,60,45,36,34,36,35,38,30,59,47,31,66,23,44,52,50,48,52,23,38,43,60,32,70,57,41,41,36,34,35,23,22,63,96,33,30,66,49,32,72,74,54,19,31,32,37,46,26,78,76,84,42,73,43,74,51,42,69,64,79,36,80,27,67,35,56,63,68,57,46,78,62,70,38,62,36,38,34,36,33,43,81,48,38,64,86,79,51,42,71,45,64,66,44,38,48,66,71,30,65,77,30,54,74,75,33,70,83,46,34,36,31,41,58,33,70,46,49,75,77,54,53,64,39,44,52,56,42,42,70,68,68,79,57,81,64,49,42,35,37,38,40,79,47,64,45,58,39,57,83,44,71,34,30,34,38,32,57,53,93,51,53,42,35,38,34,14,59,62,50,92,97,54,87,72,54,75,68,64,52,73,68,54,43,49,56,52,47,55,53,34,50,38,34,38,58,25,70,43,43,57,46,81,34,50,46,31,67,58,54,31,53,57,57,41,48,52,46,57,47,50,31,45,50,22,40,43,52,71,42,48,58,22,43,75,47,6,65,58,70,89,48,94,82,54,82,72,76,68,34,28,26,75,85,48,39,66,55,39,62,67,40,27,52,52,41,43,42,51,40,37,47,43,52,50,55,43,38,48,75,74,65,42,46,77,35,90,91,46,53,38,85,58,45,42,59,49,54,50,65,55,50,40,61,56,28,32,39,83,80,51,75,73,63,51,66,54,28,55,28,52,75,72,52,39,85,52,50,52,53,27,51,38,43,41,54,52,52,57,22,57,76,66,73,46,82,43,54,41,56,44,42,54,40,25,46,48,48,50,42,45,32,48,31,51,39,51,53,53,52,52,55,60,71,71,107,122,82,80,73,77,59,46,37,34,36,35,38,30,59,47,29,67,22,44,52,51,50,51,23,37,43,60,32,70,57,40,43,35,33,35,24,22,62,96,34,30,67,48,31,72,73,54,18,31,31,37,46,27,77,74,84,41,74,40,74,51,41,70,64,80,34,81,27,67,35,55,63,69,58,46,79,62,71,38,62,35,38,34,37,34,42,82,47,38,64,85,79,52,42,71,46,65,67,44,38,46,65,70,29,65,76,30,53,76,74,34,72,83,46,34,35,32,40,58,34,72,44,49,76,76,54,53,65,39,44,53,55,43,42,71,68,66,77,58,81,64,48,40,34,36,38,40,80,47,65,44,56,38,57,82,43,73,33,31,32,39,31,56,54,94,49,51,42,35,39,34,15,59,62,50,90,96,54,86,72,53,74,67,64,51,73,69,53,44,48,58,52,48,56,51,34,50,39,33,38,58,25,70,42,44,56,45,83,34,51,44,32,66,59,52,32,52,57,57,41,47,52,47,57,47,50,32,45,49,22,41,44,49,71,41,47,58,22,44,76,46,7,65,57,68,88,46,91,84,52,82,74,78,69,36,29,27,75,85,49,39,65,54,41,63,68,40,26,52,50,40,42,42,51,40,38,46,42,51,50,56,44,38,47,75,74,64,42,45,78,34,90,91,46,53,38,86,58,45,41,59,49,53,49,65,55,51,41,61,55,29,33,38,83,80,52,75,73,64,51,66,53,28,55,27,53,75,70,51,40,84,51,52,52,54,27,49,37,44,41,52,53,52,56,22,57,76,67,73,45,83,43,56,40,57,44,43,54,39,26,46,49,48,49,41,45,30,47,32,50,39,51,52,53,51,52,54,63,70,73,104

Sequence (762 aa):
MPNSELEDILVVGFGAVGAICSLILKTSGLVRVTVVARSNYNAVNESGVRFESNKYGTFEGWRPDRLCKSVEEAADRSYTYVLITTKAIPELVKTSHVLAPFLSAKYNDQFSQPTYVLLQNGLNVEIELYESLKALGKGDPRIISTGVWISSNLIAPNVVEHNGAFNRLALGMYRPNDFTTMVNTAEEAALLSGLASKVEAGGGIATIHPEIQRVKFMKNFWNVAFSSFSTLTRYTLPAIFRPPPSNTSEVYQPFLAPQTSELIHQFTIPSIQATLDELVVLARALGYPDSEDGIPSTLPKHVMDVTGPVHARPDSNHAPSMMLDAEKGLPIEVEVIFGEVVRMAKERNVQMPRVETLYALLLVVQNQILRKIEAEKASSLMPNSELEDILVVGFGAVGAICSLILKTSGLVRVTVVARSNYNAVNESGVRFESNKYGTFEGWRPDRLCKSVEEAADRSYTYVLITTKAIPELVKTSHVLAPFLSAKYNDQFSQPTYVLLQNGLNVEIELYESLKALGKGDPRIISTGVWISSNLIAPNVVEHNGAFNRLALGMYRPNDFTTMVNTAEEAALLSGLASKVEAGGGIATIHPEIQRVKFMKNFWNVAFSSFSTLTRYTLPAIFRPPPSNTSEVYQPFLAPQTSELIHQFTIPSIQATLDELVVLARALGYPDSEDGIPSTLPKHVMDVTGPVHARPDSNHAPSMMLDAEKGLPIEVEVIFGEVVRMAKERNVQMPRVETLYALLLVVQNQILRKIEAEKASSL

Organism: Psilocybe cubensis (NCBI:txid181762)

InterPro domains:
  IPR008927 6-phosphogluconate dehydrogenase-like, C-terminal domain superfamily [SSF48179] (212-366)
  IPR013328 6-phosphogluconate dehydrogenase, domain 2 [G3DSA:1.10.1040.10] (211-379)
  IPR013332 Ketopantoate reductase, N-terminal domain [PF02558] (9-174)
  IPR013752 Ketopantoate reductase, C-terminal domain [PF08546] (271-363)
  IPR051402 Ketopantoate Reductase-Related [PTHR21708] (5-367)

Radius of gyration: 30.59 Å; Cα contacts (8 Å, |Δi|>4): 1441; chains: 2; bounding box: 52×116×70 Å

pLDDT: mean 94.45, std 7.79, range [34.78, 98.94]

Nearest PDB structures (foldseek):
  3i83-assembly1_A  TM=8.857E-01  e=1.647E-23  Methylococcus capsulatus
  3hwr-assembly1_B  TM=8.306E-01  e=4.149E-19  Cupriavidus pinatubonensis JMP134
  5hws-assembly1_D  TM=8.119E-01  e=6.820E-18  Thermococcus kodakarensis KOD1
  5ayv-assembly1_A  TM=8.205E-01  e=1.670E-17  Thermococcus kodakarensis KOD1
  4yca-assembly1_A  TM=8.031E-01  e=7.063E-15  Staphylococcus aureus

Secondary structure (DSSP, 8-state):
-----PEEEEEE--SHHHHHHHHHHHHTTSEEEEEE-STTHHHHHHH-EEEEETTTEEEEEE--SEEESSHHHHTTS--SEEEE-S---TTT--HHHHTHHHHSHHHHTTSPPPEEEE---SSSTTHHHHHHHHHTTSSS--EEEEEEEEEEEEEETTEEEEEEEEEEEEEEE--TT--------HHHHHHHHHHHHHHHHTT-EEEE-S-HHHHHHHHHHHIIIIIHHHHHHT--THHHHPPPPSSTT---S----GGGHHHIIIIIHHHHHHHHHHHHHHHHHTT--SSTTS--TTHHHHHHHHHHHHHHSTT-----HHHHHHHHT----HIIIIIHHHHHHHHTT---HHHHHHHHHHHHHHHHHHHHHHHHHHHH-/-----PEEEEEE--SHHHHHHHHHHHHTTSEEEEEE-STTHHHHHHH-EEEEETTTEEEEEE--SEEESSHHHHTTS--SEEEE-S---TTT--HHHHTHHHHSHHHHTTSPPPEEEE---SSSTTHHHHHHHHHTTSSS--EEEEEEEEEEEEEETTEEEEEEEEEEEEEEE--TT--------HHHHHHHHHHHHHHHHTT-EEEE-S-HHHHHHHHHHHIIIIIHHHHHHT--THHHHPPPPSSTT--------GGGHHHIIIIIHHHHHHHHHHHHHHHHHTT--SSTTS--TTHHHHHHHHHHHHHHSTT-----HHHHHHHTT----HIIIIIHHHHHHHHTT---HHHHHHHHHHHHHHHHHHHHHHHHHHHH-